Protein AF-A0A7X6UNL0-F1 (afdb_monomer)

Structure (mmCIF, N/CA/C/O backbone):
data_AF-A0A7X6UNL0-F1
#
_entry.id   AF-A0A7X6UNL0-F1
#
loop_
_atom_site.group_PDB
_atom_site.id
_atom_site.type_symbol
_atom_site.label_atom_id
_atom_site.label_alt_id
_atom_site.label_comp_id
_atom_site.label_asym_id
_atom_site.label_entity_id
_atom_site.label_seq_id
_atom_site.pdbx_PDB_ins_code
_atom_site.Cartn_x
_atom_site.Cartn_y
_atom_site.Cartn_z
_atom_site.occupancy
_atom_site.B_iso_or_equiv
_atom_site.auth_seq_id
_atom_site.auth_comp_id
_atom_site.auth_asym_id
_atom_site.auth_atom_id
_atom_site.pdbx_PDB_model_num
ATOM 1 N N . GLY A 1 1 ? 51.464 10.561 -81.037 1.00 76.94 1 GLY A N 1
ATOM 2 C CA . GLY A 1 1 ? 50.094 10.011 -81.157 1.00 76.94 1 GLY A CA 1
ATOM 3 C C . GLY A 1 1 ? 49.083 11.043 -80.691 1.00 76.94 1 GLY A C 1
ATOM 4 O O . GLY A 1 1 ? 49.499 12.036 -80.117 1.00 76.94 1 GLY A O 1
ATOM 5 N N . GLN A 1 2 ? 47.793 10.832 -80.940 1.00 86.88 2 GLN A N 1
ATOM 6 C CA . GLN A 1 2 ? 46.691 11.684 -80.475 1.00 86.88 2 GLN A CA 1
ATOM 7 C C . GLN A 1 2 ? 45.602 10.826 -79.825 1.00 86.88 2 GLN A C 1
ATOM 9 O O . GLN A 1 2 ? 45.317 9.723 -80.305 1.00 86.88 2 GLN A O 1
ATOM 14 N N . TRP A 1 3 ? 44.999 11.323 -78.745 1.00 89.19 3 TRP A N 1
ATOM 15 C CA . TRP A 1 3 ? 43.864 10.664 -78.100 1.00 89.19 3 TRP A CA 1
ATOM 16 C C . TRP A 1 3 ? 42.689 10.517 -79.071 1.00 89.19 3 TRP A C 1
ATOM 18 O O . TRP A 1 3 ? 42.466 11.364 -79.935 1.00 89.19 3 TRP A O 1
ATOM 28 N N . ASN A 1 4 ? 41.945 9.424 -78.937 1.00 87.56 4 ASN A N 1
ATOM 29 C CA . ASN A 1 4 ? 40.800 9.095 -79.773 1.00 87.56 4 ASN A CA 1
ATOM 30 C C . ASN A 1 4 ? 39.580 8.828 -78.878 1.00 87.56 4 ASN A C 1
ATOM 32 O O . ASN A 1 4 ? 39.329 7.686 -78.502 1.00 87.56 4 ASN A O 1
ATOM 36 N N . GLY A 1 5 ? 38.855 9.893 -78.520 1.00 88.56 5 GLY A N 1
ATOM 37 C CA . GLY A 1 5 ? 37.669 9.843 -77.652 1.00 88.56 5 GLY A CA 1
ATOM 38 C C . GLY A 1 5 ? 37.961 10.060 -76.163 1.00 88.56 5 GLY A C 1
ATOM 39 O O . GLY A 1 5 ? 39.043 10.530 -75.797 1.00 88.56 5 GLY A O 1
ATOM 40 N N . ASN A 1 6 ? 36.981 9.741 -75.316 1.00 93.94 6 ASN A N 1
ATOM 41 C CA . ASN A 1 6 ? 37.046 9.838 -73.852 1.00 93.94 6 ASN A CA 1
ATOM 42 C C . ASN A 1 6 ? 37.701 8.591 -73.230 1.00 93.94 6 ASN A C 1
ATOM 44 O O . ASN A 1 6 ? 37.880 7.572 -73.902 1.00 93.94 6 ASN A O 1
ATOM 48 N N . ALA A 1 7 ? 38.069 8.671 -71.953 1.00 93.12 7 ALA A N 1
ATOM 49 C CA . ALA A 1 7 ? 38.521 7.542 -71.148 1.00 93.12 7 ALA A CA 1
ATOM 50 C C . ALA A 1 7 ? 37.326 6.912 -70.402 1.00 93.12 7 ALA A C 1
ATOM 52 O O . ALA A 1 7 ? 36.880 7.485 -69.408 1.00 93.12 7 ALA A O 1
ATOM 53 N N . PRO A 1 8 ? 36.775 5.772 -70.857 1.00 94.38 8 PRO A N 1
ATOM 54 C CA . PRO A 1 8 ? 35.818 4.999 -70.073 1.00 94.38 8 PRO A CA 1
ATOM 55 C C . PRO A 1 8 ? 36.486 4.272 -68.897 1.00 94.38 8 PRO A C 1
ATOM 57 O O . PRO A 1 8 ? 37.633 3.827 -69.015 1.00 94.38 8 PRO A O 1
ATOM 60 N N . GLY A 1 9 ? 35.753 4.101 -67.798 1.00 94.19 9 GLY A N 1
ATOM 61 C CA . GLY A 1 9 ? 36.189 3.343 -66.622 1.00 94.19 9 GLY A CA 1
ATOM 62 C C . GLY A 1 9 ? 35.250 3.498 -65.426 1.00 94.19 9 GLY A C 1
ATOM 63 O O . GLY A 1 9 ? 34.177 4.093 -65.543 1.00 94.19 9 GLY A O 1
ATOM 64 N N . SER A 1 10 ? 35.659 2.995 -64.267 1.00 95.06 10 SER A N 1
ATOM 65 C CA . SER A 1 10 ? 34.947 3.186 -62.999 1.00 95.06 10 SER A CA 1
ATOM 66 C C . SER A 1 10 ? 35.908 3.104 -61.817 1.00 95.06 10 SER A C 1
ATOM 68 O O . SER A 1 10 ? 36.965 2.479 -61.909 1.00 95.06 10 SER A O 1
ATOM 70 N N . LEU A 1 11 ? 35.522 3.746 -60.716 1.00 96.00 11 LEU A N 1
ATOM 71 C CA . LEU A 1 11 ? 36.045 3.465 -59.385 1.00 96.00 11 LEU A CA 1
ATOM 72 C C . LEU A 1 11 ? 34.996 2.611 -58.671 1.00 96.00 11 LEU A C 1
ATOM 74 O O . LEU A 1 11 ? 33.845 3.027 -58.552 1.00 96.00 11 LEU A O 1
ATOM 78 N N . ASN A 1 12 ? 35.367 1.424 -58.223 1.00 95.75 12 ASN A N 1
ATOM 79 C CA . ASN A 1 12 ? 34.508 0.534 -57.457 1.00 95.75 12 ASN A CA 1
ATOM 80 C C . ASN A 1 12 ? 34.766 0.755 -55.968 1.00 95.75 12 ASN A C 1
ATOM 82 O O . ASN A 1 12 ? 35.900 0.982 -55.554 1.00 95.75 12 ASN A O 1
ATOM 86 N N . VAL A 1 13 ? 33.707 0.692 -55.166 1.00 96.75 13 VAL A N 1
ATOM 87 C CA . VAL A 1 13 ? 33.781 0.797 -53.708 1.00 96.75 13 VAL A CA 1
ATOM 88 C C . VAL A 1 13 ? 33.002 -0.377 -53.127 1.00 96.75 13 VAL A C 1
ATOM 90 O O . VAL A 1 13 ? 31.809 -0.518 -53.398 1.00 96.75 13 VAL A O 1
ATOM 93 N N . THR A 1 14 ? 33.675 -1.215 -52.344 1.00 96.75 14 THR A N 1
ATOM 94 C CA . THR A 1 14 ? 33.153 -2.501 -51.871 1.00 96.75 14 THR A CA 1
ATOM 95 C C . THR A 1 14 ? 33.062 -2.521 -50.350 1.00 96.75 14 THR A C 1
ATOM 97 O O . THR A 1 14 ? 33.999 -2.159 -49.637 1.00 96.75 14 THR A O 1
ATOM 100 N N . ASN A 1 15 ? 31.914 -2.963 -49.839 1.00 97.12 15 ASN A N 1
ATOM 101 C CA . ASN A 1 15 ? 31.690 -3.182 -48.416 1.00 97.12 15 ASN A CA 1
ATOM 102 C C . ASN A 1 15 ? 32.189 -4.573 -48.001 1.00 97.12 15 ASN A C 1
ATOM 104 O O . ASN A 1 15 ? 31.542 -5.574 -48.298 1.00 97.12 15 ASN A O 1
ATOM 108 N N . GLU A 1 16 ? 33.301 -4.636 -47.271 1.00 96.81 16 GLU A N 1
ATOM 109 C CA . GLU A 1 16 ? 33.861 -5.895 -46.753 1.00 96.81 16 GLU A CA 1
ATOM 110 C C . GLU A 1 16 ? 33.243 -6.308 -45.403 1.00 96.81 16 GLU A C 1
ATOM 112 O O . GLU A 1 16 ? 33.604 -7.342 -44.846 1.00 96.81 16 GLU A O 1
ATOM 117 N N . ALA A 1 17 ? 32.348 -5.492 -44.840 1.00 95.69 17 ALA A N 1
ATOM 118 C CA . ALA A 1 17 ? 31.727 -5.685 -43.530 1.00 95.69 17 ALA A CA 1
ATOM 119 C C . ALA A 1 17 ? 30.195 -5.593 -43.631 1.00 95.69 17 ALA A C 1
ATOM 121 O O . ALA A 1 17 ? 29.554 -4.764 -42.984 1.00 95.69 17 ALA A O 1
ATOM 122 N N . THR A 1 18 ? 29.595 -6.446 -44.463 1.00 95.12 18 THR A N 1
ATOM 123 C CA . THR A 1 18 ? 28.146 -6.460 -44.757 1.00 95.12 18 THR A CA 1
ATOM 124 C C . THR A 1 18 ? 27.254 -6.791 -43.557 1.00 95.12 18 THR A C 1
ATOM 126 O O . THR A 1 18 ? 26.050 -6.532 -43.586 1.00 95.12 18 THR A O 1
ATOM 129 N N . ASP A 1 19 ? 27.832 -7.342 -42.491 1.00 94.12 19 ASP A N 1
ATOM 130 C CA . ASP A 1 19 ? 27.179 -7.646 -41.216 1.00 94.12 19 ASP A CA 1
ATOM 131 C C . ASP A 1 19 ? 27.317 -6.517 -40.171 1.00 94.12 19 ASP A C 1
ATOM 133 O O . ASP A 1 19 ? 26.963 -6.708 -39.008 1.00 94.12 19 ASP A O 1
ATOM 137 N N . LEU A 1 20 ? 27.885 -5.373 -40.566 1.00 95.88 20 LEU A N 1
ATOM 138 C CA . LEU A 1 20 ? 28.061 -4.181 -39.734 1.00 95.88 20 LEU A CA 1
ATOM 139 C C . LEU A 1 20 ? 27.619 -2.916 -40.476 1.00 95.88 20 LEU A C 1
ATOM 141 O O . LEU A 1 20 ? 26.836 -2.138 -39.948 1.00 95.88 20 LEU A O 1
ATOM 145 N N . PHE A 1 21 ? 28.114 -2.703 -41.696 1.00 96.12 21 PHE A N 1
ATOM 146 C CA . PHE A 1 21 ? 27.700 -1.601 -42.561 1.00 96.12 21 PHE A CA 1
ATOM 147 C C . PHE A 1 21 ? 26.478 -2.036 -43.367 1.00 96.12 21 PHE A C 1
ATOM 149 O O . PHE A 1 21 ? 26.597 -2.587 -44.465 1.00 96.12 21 PHE A O 1
ATOM 156 N N . ARG A 1 22 ? 25.300 -1.837 -42.784 1.00 96.00 22 ARG A N 1
ATOM 157 C CA . ARG A 1 22 ? 24.004 -2.186 -43.374 1.00 96.00 22 ARG A CA 1
ATOM 158 C C . ARG A 1 22 ? 23.536 -1.074 -44.301 1.00 96.00 22 ARG A C 1
ATOM 160 O O . ARG A 1 22 ? 24.060 0.032 -44.242 1.00 96.00 22 ARG A O 1
ATOM 167 N N . GLU A 1 23 ? 22.584 -1.379 -45.184 1.00 95.31 23 GLU A N 1
ATOM 168 C CA . GLU A 1 23 ? 22.015 -0.398 -46.132 1.00 95.31 23 GLU A CA 1
ATOM 169 C C . GLU A 1 23 ? 23.098 0.408 -46.882 1.00 95.31 23 GLU A C 1
ATOM 171 O O . GLU A 1 23 ? 22.989 1.612 -47.109 1.00 95.31 23 GLU A O 1
ATOM 176 N N . PHE A 1 24 ? 24.191 -0.277 -47.227 1.00 95.88 24 PHE A N 1
ATOM 177 C CA . PHE A 1 24 ? 25.389 0.341 -47.775 1.00 95.88 24 PHE A CA 1
ATOM 178 C C . PHE A 1 24 ? 25.114 0.953 -49.149 1.00 95.88 24 PHE A C 1
ATOM 180 O O . PHE A 1 24 ? 24.673 0.260 -50.070 1.00 95.88 24 PHE A O 1
ATOM 187 N N . SER A 1 25 ? 25.430 2.234 -49.309 1.00 95.88 25 SER A N 1
ATOM 188 C CA . SER A 1 25 ? 25.295 2.946 -50.577 1.00 95.88 25 SER A CA 1
ATOM 189 C C . SER A 1 25 ? 26.472 3.880 -50.831 1.00 95.88 25 SER A C 1
ATOM 191 O O . SER A 1 25 ? 27.120 4.373 -49.906 1.00 95.88 25 SER A O 1
ATOM 193 N N . VAL A 1 26 ? 26.756 4.101 -52.115 1.00 95.94 26 VAL A N 1
ATOM 194 C CA . VAL A 1 26 ? 27.867 4.935 -52.576 1.00 95.94 26 VAL A CA 1
ATOM 195 C C . VAL A 1 26 ? 27.309 6.034 -53.466 1.00 95.94 26 VAL A C 1
ATOM 197 O O . VAL A 1 26 ? 26.752 5.761 -54.530 1.00 95.94 26 VAL A O 1
ATOM 200 N N . THR A 1 27 ? 27.456 7.278 -53.030 1.00 94.56 27 THR A N 1
ATOM 201 C CA . THR A 1 27 ? 27.068 8.479 -53.771 1.00 94.56 27 THR A CA 1
ATOM 202 C C . THR A 1 27 ? 28.299 9.170 -54.349 1.00 94.56 27 THR A C 1
ATOM 204 O O . THR A 1 27 ? 29.438 8.820 -54.043 1.00 94.56 27 THR A O 1
ATOM 207 N N . ASN A 1 28 ? 28.078 10.126 -55.255 1.00 92.56 28 ASN A N 1
ATOM 208 C CA . ASN A 1 28 ? 29.143 10.906 -55.895 1.00 92.56 28 ASN A CA 1
ATOM 209 C C . ASN A 1 28 ? 30.218 10.065 -56.629 1.00 92.56 28 ASN A C 1
ATOM 211 O O . ASN A 1 28 ? 31.381 10.452 -56.737 1.00 92.56 28 ASN A O 1
ATOM 215 N N . ASN A 1 29 ? 29.821 8.902 -57.157 1.00 93.81 29 ASN A N 1
ATOM 216 C CA . ASN A 1 29 ? 30.715 7.981 -57.861 1.00 93.81 29 ASN A CA 1
ATOM 217 C C . ASN A 1 29 ? 30.177 7.557 -59.242 1.00 93.81 29 ASN A C 1
ATOM 219 O O . ASN A 1 29 ? 29.907 6.376 -59.474 1.00 93.81 29 ASN A O 1
ATOM 223 N N . PRO A 1 30 ? 29.947 8.505 -60.168 1.00 92.56 30 PRO A N 1
ATOM 224 C CA . PRO A 1 30 ? 29.452 8.167 -61.493 1.00 92.56 30 PRO A CA 1
ATOM 225 C C . PRO A 1 30 ? 30.519 7.417 -62.313 1.00 92.56 30 PRO A C 1
ATOM 227 O O . PRO A 1 30 ? 31.721 7.682 -62.151 1.00 92.56 30 PRO A O 1
ATOM 230 N N . PRO A 1 31 ? 30.100 6.556 -63.263 1.00 93.00 31 PRO A N 1
ATOM 231 C CA . PRO A 1 31 ? 31.005 5.969 -64.244 1.00 93.00 31 PRO A CA 1
ATOM 232 C C . PRO A 1 31 ? 31.866 7.034 -64.932 1.00 93.00 31 PRO A C 1
ATOM 234 O O . PRO A 1 31 ? 31.434 8.164 -65.181 1.00 93.00 31 PRO A O 1
ATOM 237 N N . VAL A 1 32 ? 33.106 6.683 -65.251 1.00 93.75 32 VAL A N 1
ATOM 238 C CA . VAL A 1 32 ? 34.031 7.581 -65.938 1.00 93.75 32 VAL A CA 1
ATOM 239 C C . VAL A 1 32 ? 33.773 7.515 -67.434 1.00 93.75 32 VAL A C 1
ATOM 241 O O . VAL A 1 32 ? 33.748 6.433 -68.015 1.00 93.75 32 VAL A O 1
ATOM 244 N N . ASN A 1 33 ? 33.607 8.678 -68.062 1.00 93.50 33 ASN A N 1
ATOM 245 C CA . ASN A 1 33 ? 33.582 8.819 -69.514 1.00 93.50 33 ASN A CA 1
ATOM 246 C C . ASN A 1 33 ? 33.976 10.248 -69.920 1.00 93.50 33 ASN A C 1
ATOM 248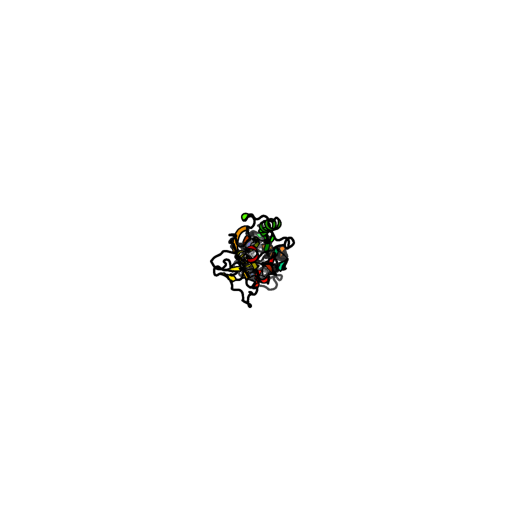 O O . ASN A 1 33 ? 33.168 11.000 -70.465 1.00 93.50 33 ASN A O 1
ATOM 252 N N . GLU A 1 34 ? 35.217 10.645 -69.645 1.00 91.50 34 GLU A N 1
ATOM 253 C CA . GLU A 1 34 ? 35.670 12.031 -69.818 1.00 91.50 34 GLU A CA 1
ATOM 254 C C . GLU A 1 34 ? 36.994 12.147 -70.589 1.00 91.50 34 GLU A C 1
ATOM 256 O O . GLU A 1 34 ? 37.764 11.194 -70.706 1.00 91.50 34 GLU A O 1
ATOM 261 N N . ALA A 1 35 ? 37.244 13.316 -71.185 1.00 89.81 35 ALA A N 1
ATOM 262 C CA . ALA A 1 35 ? 38.413 13.576 -72.031 1.00 89.81 35 ALA A CA 1
ATOM 263 C C . ALA A 1 35 ? 39.613 14.169 -71.269 1.00 89.81 35 ALA A C 1
ATOM 265 O O . ALA A 1 35 ? 40.627 14.493 -71.899 1.00 89.81 35 ALA A O 1
ATOM 266 N N . HIS A 1 36 ? 39.500 14.338 -69.950 1.00 86.56 36 HIS A N 1
ATOM 267 C CA . HIS A 1 36 ? 40.526 14.957 -69.117 1.00 86.56 36 HIS A CA 1
ATOM 268 C C . HIS A 1 36 ? 41.793 14.096 -69.033 1.00 86.56 36 HIS A C 1
ATOM 270 O O . HIS A 1 36 ? 41.770 12.879 -69.217 1.00 86.56 36 HIS A O 1
ATOM 276 N N . THR A 1 37 ? 42.927 14.751 -68.797 1.00 83.88 37 THR A N 1
ATOM 277 C CA . THR A 1 37 ? 44.227 14.100 -68.567 1.00 83.88 37 THR A CA 1
ATOM 278 C C . THR A 1 37 ? 44.421 13.675 -67.112 1.00 83.88 37 THR A C 1
ATOM 280 O O . THR A 1 37 ? 45.249 12.811 -66.846 1.00 83.88 37 THR A O 1
ATOM 283 N N . ARG A 1 38 ? 43.645 14.259 -66.191 1.00 88.88 38 ARG A N 1
ATOM 284 C CA . ARG A 1 38 ? 43.526 13.885 -64.780 1.00 88.88 38 ARG A CA 1
ATOM 285 C C . ARG A 1 38 ? 42.048 13.642 -64.488 1.00 88.88 38 ARG A C 1
ATOM 287 O O . ARG A 1 38 ? 41.233 14.504 -64.805 1.00 88.88 38 ARG A O 1
ATOM 294 N N . ILE A 1 39 ? 41.734 12.476 -63.937 1.00 90.44 39 ILE A N 1
ATOM 295 C CA . ILE A 1 39 ? 40.375 12.017 -63.634 1.00 90.44 39 ILE A CA 1
ATOM 296 C C . ILE A 1 39 ? 40.329 11.747 -62.136 1.00 90.44 39 ILE A C 1
ATOM 298 O O . ILE A 1 39 ? 41.138 10.970 -61.636 1.00 90.44 39 ILE A O 1
ATOM 302 N N . GLU A 1 40 ? 39.401 12.382 -61.427 1.00 91.19 40 GLU A N 1
ATOM 303 C CA . GLU A 1 40 ? 39.264 12.252 -59.973 1.00 91.19 40 GLU A CA 1
ATOM 304 C C . GLU A 1 40 ? 37.852 11.815 -59.603 1.00 91.19 40 GLU A C 1
ATOM 306 O O . GLU A 1 40 ? 36.876 12.193 -60.260 1.00 91.19 40 GLU A O 1
ATOM 311 N N . ARG A 1 41 ? 37.737 11.007 -58.549 1.00 90.88 41 ARG A N 1
ATOM 312 C CA . ARG A 1 41 ? 36.463 10.556 -57.986 1.00 90.88 41 ARG A CA 1
ATOM 313 C C . ARG A 1 41 ? 36.535 10.644 -56.466 1.00 90.88 41 ARG A C 1
ATOM 315 O O . ARG A 1 41 ? 37.530 10.239 -55.879 1.00 90.88 41 ARG A O 1
ATOM 322 N N . ASN A 1 42 ? 35.475 11.175 -55.860 1.00 91.50 42 ASN A N 1
ATOM 323 C CA . ASN A 1 42 ? 35.345 11.360 -54.415 1.00 91.50 42 ASN A CA 1
ATOM 324 C C . ASN A 1 42 ? 34.037 10.703 -53.949 1.00 91.50 42 ASN A C 1
ATOM 326 O O . ASN A 1 42 ? 33.067 11.413 -53.673 1.00 91.50 42 ASN A O 1
ATOM 330 N N . PRO A 1 43 ? 33.976 9.357 -53.949 1.00 93.75 43 PRO A N 1
ATOM 331 C CA . PRO A 1 43 ? 32.793 8.634 -53.512 1.00 93.75 43 PRO A CA 1
ATOM 332 C C . PRO A 1 43 ? 32.481 8.945 -52.045 1.00 93.75 43 PRO A C 1
ATOM 334 O O . PRO A 1 43 ? 33.372 8.963 -51.194 1.00 93.75 43 PRO A O 1
ATOM 337 N N . GLU A 1 44 ? 31.202 9.118 -51.746 1.00 93.56 44 GLU A N 1
ATOM 338 C CA . GLU A 1 44 ? 30.681 9.239 -50.388 1.00 93.56 44 GLU A CA 1
ATOM 339 C C . GLU A 1 44 ? 29.985 7.932 -50.017 1.00 93.56 44 GLU A C 1
ATOM 341 O O . GLU A 1 44 ? 29.171 7.411 -50.777 1.00 93.56 44 GLU A O 1
ATOM 346 N N . VAL A 1 45 ? 30.338 7.371 -48.863 1.00 93.31 45 VAL A N 1
ATOM 347 C CA . VAL A 1 45 ? 29.797 6.096 -48.389 1.00 93.31 45 VAL A CA 1
ATOM 348 C C . VAL A 1 45 ? 28.799 6.367 -47.278 1.00 93.31 45 VAL A C 1
ATOM 350 O O . VAL A 1 45 ? 29.165 6.950 -46.258 1.00 93.31 45 VAL A O 1
ATOM 353 N N . ASN A 1 46 ? 27.576 5.874 -47.453 1.00 94.38 46 ASN A N 1
ATOM 354 C CA . ASN A 1 46 ? 26.538 5.882 -46.430 1.00 94.38 46 ASN A CA 1
ATOM 355 C C . ASN A 1 46 ? 26.250 4.443 -45.997 1.00 94.38 46 ASN A C 1
ATOM 357 O O . ASN A 1 46 ? 26.170 3.541 -46.833 1.00 94.38 46 ASN A O 1
ATOM 361 N N . ALA A 1 47 ? 26.101 4.229 -44.694 1.00 95.00 47 ALA A N 1
ATOM 362 C CA . ALA A 1 47 ? 25.725 2.943 -44.126 1.00 95.00 47 ALA A CA 1
ATOM 363 C C . ALA A 1 47 ? 24.969 3.143 -42.810 1.00 95.00 47 ALA A C 1
ATOM 365 O O . ALA A 1 47 ? 25.262 4.068 -42.050 1.00 95.00 47 ALA A O 1
ATOM 366 N N . THR A 1 48 ? 24.052 2.229 -42.528 1.00 95.69 48 THR A N 1
ATOM 367 C CA . THR A 1 48 ? 23.301 2.133 -41.277 1.00 95.69 48 THR A CA 1
ATOM 368 C C . THR A 1 48 ? 23.989 1.137 -40.344 1.00 95.69 48 THR A C 1
ATOM 370 O O . THR A 1 48 ? 24.506 0.106 -40.775 1.00 95.69 48 THR A O 1
ATOM 373 N N . LEU A 1 49 ? 24.006 1.445 -39.048 1.00 95.38 49 LEU A N 1
ATOM 374 C CA . LEU A 1 49 ? 24.507 0.562 -37.996 1.00 95.38 49 LEU A CA 1
ATOM 375 C C . LEU A 1 49 ? 23.318 0.101 -37.155 1.00 95.38 49 LEU A C 1
ATOM 377 O O . LEU A 1 49 ? 22.620 0.942 -36.587 1.00 95.38 49 LEU A O 1
ATOM 381 N N . TYR A 1 50 ? 23.099 -1.209 -37.027 1.00 94.62 50 TYR A N 1
ATOM 382 C CA . TYR A 1 50 ? 22.059 -1.722 -36.134 1.00 94.62 50 TYR A CA 1
ATOM 383 C C . TYR A 1 50 ? 22.626 -2.154 -34.789 1.00 94.62 50 TYR A C 1
ATOM 385 O O . TYR A 1 50 ? 23.680 -2.777 -34.692 1.00 94.62 50 TYR A O 1
ATOM 393 N N . ARG A 1 51 ? 21.862 -1.876 -33.732 1.00 93.00 51 ARG A N 1
ATOM 394 C CA . ARG A 1 51 ? 22.141 -2.323 -32.361 1.00 93.00 51 ARG A CA 1
ATOM 395 C C . ARG A 1 51 ? 22.262 -3.853 -32.262 1.00 93.00 51 ARG A C 1
ATOM 397 O O . ARG A 1 51 ? 23.145 -4.356 -31.568 1.00 93.00 51 ARG A O 1
ATOM 404 N N . THR A 1 52 ? 21.476 -4.576 -33.061 1.00 94.88 52 THR A N 1
ATOM 405 C CA . THR A 1 52 ? 21.494 -6.042 -33.176 1.00 94.88 52 THR A CA 1
ATOM 406 C C . THR A 1 52 ? 22.831 -6.588 -33.675 1.00 94.88 52 THR A C 1
ATOM 408 O O . THR A 1 52 ? 23.260 -7.654 -33.235 1.00 94.88 52 THR A O 1
ATOM 411 N N . ASP A 1 53 ? 23.555 -5.836 -34.510 1.00 94.94 53 ASP A N 1
ATOM 412 C CA . ASP A 1 53 ? 24.878 -6.225 -35.018 1.00 94.94 53 ASP A CA 1
ATOM 413 C C . ASP A 1 53 ? 25.959 -6.205 -33.916 1.00 94.94 53 ASP A C 1
ATOM 415 O O . ASP A 1 53 ? 27.078 -6.685 -34.126 1.00 94.94 53 ASP A O 1
ATOM 419 N N . PHE A 1 54 ? 25.630 -5.686 -32.727 1.00 93.94 54 PHE A N 1
ATOM 420 C CA . PHE A 1 54 ? 26.453 -5.725 -31.514 1.00 93.94 54 PHE A CA 1
ATOM 421 C C . PHE A 1 54 ? 25.974 -6.772 -30.492 1.00 93.94 54 PHE A C 1
ATOM 423 O O . PHE A 1 54 ? 26.580 -6.893 -29.422 1.00 93.94 54 PHE A O 1
ATOM 430 N N . GLY A 1 55 ? 24.949 -7.562 -30.836 1.00 92.44 55 GLY A N 1
ATOM 431 C CA . GLY A 1 55 ? 24.404 -8.644 -30.013 1.00 92.44 55 GLY A CA 1
ATOM 432 C C . GLY A 1 55 ? 23.313 -8.219 -29.029 1.00 92.44 55 GLY A C 1
ATOM 433 O O . GLY A 1 55 ? 23.050 -8.964 -28.092 1.00 92.44 55 GLY A O 1
ATOM 434 N N . ASP A 1 56 ? 22.709 -7.043 -29.218 1.00 94.69 56 ASP A N 1
ATOM 435 C CA . ASP A 1 56 ? 21.621 -6.534 -28.381 1.00 94.69 56 ASP A CA 1
ATOM 436 C C . ASP A 1 56 ? 20.368 -6.253 -29.221 1.00 94.69 56 ASP A C 1
ATOM 438 O O . ASP A 1 56 ? 20.406 -5.445 -30.149 1.00 94.69 56 ASP A O 1
ATOM 442 N N . ASP A 1 57 ? 19.265 -6.919 -28.893 1.00 95.75 57 ASP A N 1
ATOM 443 C CA . ASP A 1 57 ?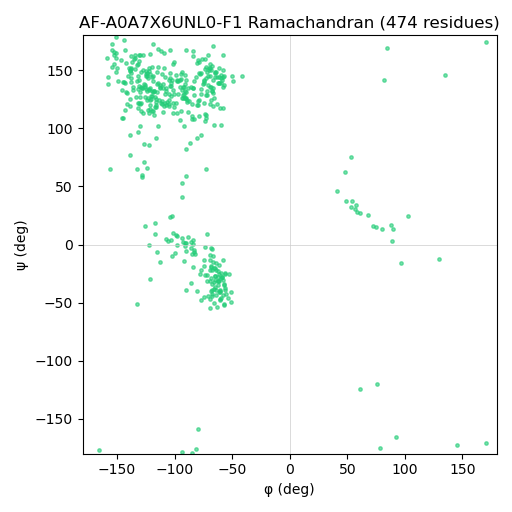 17.972 -6.808 -29.569 1.00 95.75 57 ASP A CA 1
ATOM 444 C C . ASP A 1 57 ? 16.802 -6.778 -28.562 1.00 95.75 57 ASP A C 1
ATOM 446 O O . ASP A 1 57 ? 16.103 -7.777 -28.356 1.00 95.75 57 ASP A O 1
ATOM 450 N N . PRO A 1 58 ? 16.575 -5.629 -27.903 1.00 94.94 58 PRO A N 1
ATOM 451 C CA . PRO A 1 58 ? 15.535 -5.501 -26.890 1.00 94.94 58 PRO A CA 1
ATOM 452 C C . PRO A 1 58 ? 14.113 -5.661 -27.432 1.00 94.94 58 PRO A C 1
ATOM 454 O O . PRO A 1 58 ? 13.236 -6.091 -26.691 1.00 94.94 58 PRO A O 1
ATOM 457 N N . VAL A 1 59 ? 13.890 -5.343 -28.714 1.00 94.25 59 VAL A N 1
ATOM 458 C CA . VAL A 1 59 ? 12.577 -5.468 -29.372 1.00 94.25 59 VAL A CA 1
ATOM 459 C C . VAL A 1 59 ? 12.121 -6.927 -29.392 1.00 94.25 59 VAL A C 1
ATOM 461 O O . VAL A 1 59 ? 10.940 -7.205 -29.219 1.00 94.25 59 VAL A O 1
ATOM 464 N N . ASN A 1 60 ? 13.065 -7.862 -29.532 1.00 95.56 60 ASN A N 1
ATOM 465 C CA . ASN A 1 60 ? 12.813 -9.302 -29.495 1.00 95.56 60 ASN A CA 1
ATOM 466 C C . ASN A 1 60 ? 13.212 -9.945 -28.155 1.00 95.56 60 ASN A C 1
ATOM 468 O O . ASN A 1 60 ? 13.499 -11.142 -28.106 1.00 95.56 60 ASN A O 1
ATOM 472 N N . HIS A 1 61 ? 13.244 -9.165 -27.067 1.00 94.31 61 HIS A N 1
ATOM 473 C CA . HIS A 1 61 ? 13.569 -9.632 -25.713 1.00 94.31 61 HIS A CA 1
ATOM 474 C C . HIS A 1 61 ? 14.942 -10.316 -25.580 1.00 94.31 61 HIS A C 1
ATOM 476 O O . HIS A 1 61 ? 15.124 -11.241 -24.784 1.00 94.31 61 HIS A O 1
ATOM 482 N N . ASN A 1 62 ? 15.931 -9.866 -26.352 1.00 95.25 62 ASN A N 1
ATOM 483 C CA . ASN A 1 62 ? 17.307 -10.336 -26.259 1.00 95.25 62 ASN A CA 1
ATOM 484 C C . ASN A 1 62 ? 18.232 -9.192 -25.823 1.00 95.25 62 ASN A C 1
ATOM 486 O O . ASN A 1 62 ? 18.754 -8.441 -26.643 1.00 95.25 62 ASN A O 1
ATOM 490 N N . TRP A 1 63 ? 18.443 -9.061 -24.516 1.00 93.69 63 TRP A N 1
ATOM 491 C CA . TRP A 1 63 ? 19.309 -8.034 -23.940 1.00 93.69 63 TRP A CA 1
ATOM 492 C C . TRP A 1 63 ? 20.743 -8.545 -23.770 1.00 93.69 63 TRP A C 1
ATOM 494 O O . TRP A 1 63 ? 21.002 -9.576 -23.144 1.00 93.69 63 TRP A O 1
ATOM 504 N N . LEU A 1 64 ? 21.700 -7.773 -24.269 1.00 91.25 64 LEU A N 1
ATOM 505 C CA . LEU A 1 64 ? 23.115 -7.922 -23.991 1.00 91.25 64 LEU A CA 1
ATOM 506 C C . LEU A 1 64 ? 23.366 -7.618 -22.511 1.00 91.25 64 LEU A C 1
ATOM 508 O O . LEU A 1 64 ? 23.431 -6.464 -22.083 1.00 91.25 64 LEU A O 1
ATOM 512 N N . ASN A 1 65 ? 23.549 -8.684 -21.739 1.00 78.56 65 ASN A N 1
ATOM 513 C CA . ASN A 1 65 ? 23.876 -8.631 -20.319 1.00 78.56 65 ASN A CA 1
ATOM 514 C C . ASN A 1 65 ? 25.387 -8.617 -20.122 1.00 78.56 65 ASN A C 1
ATOM 516 O O . ASN A 1 65 ? 26.036 -9.639 -19.902 1.00 78.56 65 ASN A O 1
ATOM 520 N N . TRP A 1 66 ? 25.954 -7.427 -20.252 1.00 76.75 66 TRP A N 1
ATOM 521 C CA . TRP A 1 66 ? 27.377 -7.178 -20.091 1.00 76.75 66 TRP A CA 1
ATOM 522 C C . TRP A 1 66 ? 27.628 -6.507 -18.720 1.00 76.75 66 TRP A C 1
ATOM 524 O O . TRP A 1 66 ? 26.935 -5.566 -18.348 1.00 76.75 66 TRP A O 1
ATOM 534 N N . LEU A 1 67 ? 28.659 -6.940 -17.978 1.00 72.50 67 LEU A N 1
ATOM 535 C CA . LEU A 1 67 ? 28.939 -6.511 -16.587 1.00 72.50 67 LEU A CA 1
ATOM 536 C C . LEU A 1 67 ? 29.378 -5.042 -16.401 1.00 72.50 67 LEU A C 1
ATOM 538 O O . LEU A 1 67 ? 29.376 -4.531 -15.285 1.00 72.50 67 LEU A O 1
ATOM 542 N N . ARG A 1 68 ? 29.828 -4.374 -17.463 1.00 78.88 68 ARG A N 1
ATOM 543 C CA . ARG A 1 68 ? 30.398 -3.013 -17.458 1.00 78.88 68 ARG A CA 1
ATOM 544 C C . ARG A 1 68 ? 29.812 -2.104 -18.553 1.00 78.88 68 ARG A C 1
ATOM 546 O O . ARG A 1 68 ? 30.548 -1.765 -19.473 1.00 78.88 68 ARG A O 1
ATOM 553 N N . PRO A 1 69 ? 28.522 -1.744 -18.549 1.00 77.50 69 PRO A N 1
ATOM 554 C CA . PRO A 1 69 ? 27.877 -1.044 -19.675 1.00 77.50 69 PRO A CA 1
ATOM 555 C C . PRO A 1 69 ? 28.520 0.304 -20.080 1.00 77.50 69 PRO A C 1
ATOM 557 O O . PRO A 1 69 ? 28.247 0.825 -21.158 1.00 77.50 69 PRO A O 1
ATOM 560 N N . TRP A 1 70 ? 29.406 0.858 -19.245 1.00 80.31 70 TRP A N 1
ATOM 561 C CA . TRP A 1 70 ? 30.255 2.016 -19.556 1.00 80.31 70 TRP A CA 1
ATOM 562 C C . TRP A 1 70 ? 31.428 1.709 -20.508 1.00 80.31 70 TRP A C 1
ATOM 564 O O . TRP A 1 70 ? 32.068 2.626 -21.020 1.00 80.31 70 TRP A O 1
ATOM 574 N N . GLU A 1 71 ? 31.745 0.438 -20.743 1.00 88.25 71 GLU A N 1
ATOM 575 C CA . GLU A 1 71 ? 32.744 -0.000 -21.713 1.00 88.25 71 GLU A CA 1
ATOM 576 C C . GLU A 1 71 ? 32.060 -0.310 -23.060 1.00 88.25 71 GLU A C 1
ATOM 578 O O . GLU A 1 71 ? 31.117 -1.101 -23.108 1.00 88.25 71 GLU A O 1
ATOM 583 N N . PRO A 1 72 ? 32.510 0.290 -24.179 1.00 89.56 72 PRO A N 1
ATOM 584 C CA . PRO A 1 72 ? 31.829 0.129 -25.455 1.00 89.56 72 PRO A CA 1
ATOM 585 C C . PRO A 1 72 ? 32.094 -1.237 -26.093 1.00 89.56 72 PRO A C 1
ATOM 587 O O . PRO A 1 72 ? 33.242 -1.684 -26.212 1.00 89.56 72 PRO A O 1
ATOM 590 N N . LYS A 1 73 ? 31.046 -1.840 -26.658 1.00 90.94 73 LYS A N 1
ATOM 591 C CA . LYS A 1 73 ? 31.191 -2.952 -27.596 1.00 90.94 73 LYS A CA 1
ATOM 592 C C . LYS A 1 73 ? 31.803 -2.413 -28.885 1.00 90.94 73 LYS A C 1
ATOM 594 O O . LYS A 1 73 ? 31.254 -1.512 -29.515 1.00 90.94 73 LYS A O 1
ATOM 599 N N . THR A 1 74 ? 32.961 -2.946 -29.262 1.00 92.69 74 THR A N 1
ATOM 600 C CA . THR A 1 74 ? 33.696 -2.481 -30.443 1.00 92.69 74 THR A CA 1
ATOM 601 C C . THR A 1 74 ? 33.600 -3.506 -31.565 1.00 92.69 74 THR A C 1
ATOM 603 O O . THR A 1 74 ? 33.849 -4.691 -31.340 1.00 92.69 74 THR A O 1
ATOM 606 N N . ARG A 1 75 ? 33.275 -3.047 -32.775 1.00 95.19 75 ARG A N 1
ATOM 607 C CA . ARG A 1 75 ? 33.400 -3.816 -34.020 1.00 95.19 75 ARG A CA 1
ATOM 608 C C . ARG A 1 75 ? 34.149 -2.987 -35.056 1.00 95.19 75 ARG A C 1
ATOM 610 O O . ARG A 1 75 ? 34.044 -1.764 -35.068 1.00 95.19 75 ARG A O 1
ATOM 617 N N . SER A 1 76 ? 34.896 -3.652 -35.924 1.00 96.00 76 SER A N 1
ATOM 618 C CA . SER A 1 76 ? 35.662 -3.004 -36.986 1.00 96.00 76 SER A CA 1
ATOM 619 C C . SER A 1 76 ? 35.108 -3.425 -38.334 1.00 96.00 76 SER A C 1
ATOM 621 O O . SER A 1 76 ? 34.922 -4.615 -38.574 1.00 96.00 76 SER A O 1
ATOM 623 N N . GLY A 1 77 ? 34.864 -2.457 -39.209 1.00 95.44 77 GLY A N 1
ATOM 624 C CA . GLY A 1 77 ? 34.455 -2.702 -40.586 1.00 95.44 77 GLY A CA 1
ATOM 625 C C . GLY A 1 77 ? 35.458 -2.119 -41.568 1.00 95.44 77 GLY A C 1
ATOM 626 O O . GLY A 1 77 ? 36.168 -1.158 -41.255 1.00 95.44 77 GLY A O 1
ATOM 627 N N . ARG A 1 78 ? 35.525 -2.711 -42.761 1.00 96.25 78 ARG A N 1
ATOM 628 C CA . ARG A 1 78 ? 36.432 -2.295 -43.831 1.00 96.25 78 ARG A CA 1
ATOM 629 C C . ARG A 1 78 ? 35.644 -2.018 -45.107 1.00 96.25 78 ARG A C 1
ATOM 631 O O . ARG A 1 78 ? 34.751 -2.776 -45.466 1.00 96.25 78 ARG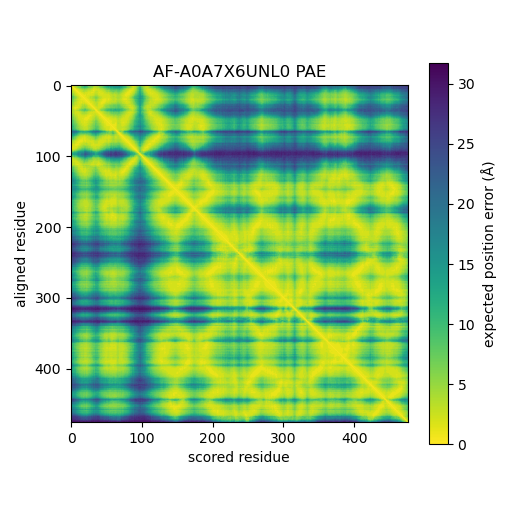 A O 1
ATOM 638 N N . VAL A 1 79 ? 36.004 -0.936 -45.782 1.00 96.56 79 VAL A N 1
ATOM 639 C CA . VAL A 1 79 ? 35.561 -0.610 -47.141 1.00 96.56 79 VAL A CA 1
ATOM 640 C C . VAL A 1 79 ? 36.798 -0.565 -48.021 1.00 96.56 79 VAL A C 1
ATOM 642 O O . VAL A 1 79 ? 37.798 0.037 -47.632 1.00 96.56 79 VAL A O 1
ATOM 645 N N . THR A 1 80 ? 36.764 -1.217 -49.172 1.00 96.81 80 THR A N 1
ATOM 646 C CA . THR A 1 80 ? 37.854 -1.226 -50.157 1.00 96.81 80 THR A CA 1
ATOM 647 C C . THR A 1 80 ? 37.442 -0.415 -51.377 1.00 96.81 80 THR A C 1
ATOM 649 O O . THR A 1 80 ? 36.252 -0.258 -51.654 1.00 96.81 80 THR A O 1
ATOM 652 N N . TYR A 1 81 ? 38.414 0.159 -52.077 1.00 96.00 81 TYR A N 1
ATOM 653 C CA . TYR A 1 81 ? 38.170 0.839 -53.341 1.00 96.00 81 TYR A CA 1
ATOM 654 C C . TYR A 1 81 ? 39.320 0.602 -54.311 1.00 96.00 81 TYR A C 1
ATOM 656 O O . TYR A 1 81 ? 40.490 0.621 -53.925 1.00 96.00 81 TYR A O 1
ATOM 664 N N . ASP A 1 82 ? 38.968 0.376 -55.568 1.00 96.56 82 ASP A N 1
ATOM 665 C CA . ASP A 1 82 ? 39.887 0.135 -56.675 1.00 96.56 82 ASP A CA 1
ATOM 666 C C . ASP A 1 82 ? 39.184 0.440 -57.998 1.00 96.56 82 ASP A C 1
ATOM 668 O O . ASP A 1 82 ? 37.957 0.515 -58.076 1.00 96.56 82 ASP A O 1
ATOM 672 N N . GLY A 1 83 ? 39.950 0.658 -59.058 1.00 95.62 83 GLY A N 1
ATOM 673 C CA . GLY A 1 83 ? 39.364 0.883 -60.365 1.00 95.62 83 GLY A CA 1
ATOM 674 C C . GLY A 1 83 ? 40.381 1.334 -61.389 1.00 95.62 83 GLY A C 1
ATOM 675 O O . GLY A 1 83 ? 41.541 1.604 -61.083 1.00 95.62 83 GLY A O 1
ATOM 676 N N . SER A 1 84 ? 39.938 1.444 -62.633 1.00 95.25 84 SER A N 1
ATOM 677 C CA . SER A 1 84 ? 40.800 1.904 -63.715 1.00 95.25 84 SER A CA 1
ATOM 678 C C . SER A 1 84 ? 40.012 2.600 -64.810 1.00 95.25 84 SER A C 1
ATOM 680 O O . SER A 1 84 ? 38.795 2.446 -64.954 1.00 95.25 84 SER A O 1
ATOM 682 N N . VAL A 1 85 ? 40.740 3.378 -65.601 1.00 94.69 85 VAL A N 1
ATOM 683 C CA . VAL A 1 85 ? 40.260 4.044 -66.808 1.00 94.69 85 VAL A CA 1
ATOM 684 C C . VAL A 1 85 ? 41.135 3.637 -67.982 1.00 94.69 85 VAL A C 1
ATOM 686 O O . VAL A 1 85 ? 42.339 3.410 -67.841 1.00 94.69 85 VAL A O 1
ATOM 689 N N . SER A 1 86 ? 40.553 3.553 -69.176 1.00 93.25 86 SER A N 1
ATOM 690 C CA . SER A 1 86 ? 41.307 3.192 -70.376 1.00 93.25 86 SER A CA 1
ATOM 691 C C . SER A 1 86 ? 40.901 4.033 -71.574 1.00 93.25 86 SER A C 1
ATOM 693 O O . SER A 1 86 ? 39.767 3.939 -72.038 1.00 93.25 86 SER A O 1
ATOM 695 N N . ARG A 1 87 ? 41.843 4.794 -72.139 1.00 93.69 87 ARG A N 1
ATOM 696 C CA . ARG A 1 87 ? 41.606 5.718 -73.252 1.00 93.69 87 ARG A CA 1
ATOM 697 C C . ARG A 1 87 ? 42.219 5.220 -74.565 1.00 93.69 87 ARG A C 1
ATOM 699 O O . ARG A 1 87 ? 43.415 4.911 -74.596 1.00 93.69 87 ARG A O 1
ATOM 706 N N . PRO A 1 88 ? 41.462 5.187 -75.676 1.00 92.44 88 PRO A N 1
ATOM 707 C CA . PRO A 1 88 ? 42.033 4.886 -76.982 1.00 92.44 88 PRO A CA 1
ATOM 708 C C . PRO A 1 88 ? 42.904 6.045 -77.484 1.00 92.44 88 PRO A C 1
ATOM 710 O O . PRO A 1 88 ? 42.572 7.217 -77.303 1.00 92.44 88 PRO A O 1
ATOM 713 N N . TYR A 1 89 ? 43.988 5.737 -78.191 1.00 91.50 89 TYR A N 1
ATOM 714 C CA . TYR A 1 89 ? 44.767 6.709 -78.957 1.00 91.50 89 TYR A CA 1
ATOM 715 C C . TYR A 1 89 ? 45.157 6.140 -80.318 1.00 91.50 89 TYR A C 1
ATOM 717 O O . TYR A 1 89 ? 45.207 4.926 -80.524 1.00 91.50 89 TYR A O 1
ATOM 725 N N . LYS A 1 90 ? 45.429 7.035 -81.265 1.00 91.25 90 LYS A N 1
ATOM 726 C CA . LYS A 1 90 ? 45.960 6.691 -82.584 1.00 91.25 90 LYS A CA 1
ATOM 727 C C . LYS A 1 90 ? 47.316 7.344 -82.796 1.00 91.25 90 LYS A C 1
ATOM 729 O O . LYS A 1 90 ? 47.530 8.494 -82.409 1.00 91.25 90 LYS A O 1
ATOM 734 N N . TYR A 1 91 ? 48.250 6.640 -83.412 1.00 88.31 91 TYR A N 1
ATOM 735 C CA . TYR A 1 91 ? 49.557 7.194 -83.753 1.00 88.31 91 TYR A CA 1
ATOM 736 C C . TYR A 1 91 ? 49.977 6.746 -85.147 1.00 88.31 91 TYR A C 1
ATOM 738 O O . TYR A 1 91 ? 49.573 5.680 -85.611 1.00 88.31 91 TYR A O 1
ATOM 746 N N . LYS A 1 92 ? 50.744 7.600 -85.825 1.00 85.81 92 LYS A N 1
ATOM 747 C CA . LYS A 1 92 ? 51.376 7.262 -87.096 1.00 85.81 92 LYS A CA 1
ATOM 748 C C . LYS A 1 92 ? 52.774 6.729 -86.816 1.00 85.81 92 LYS A C 1
ATOM 750 O O . LYS A 1 92 ? 53.477 7.311 -85.992 1.00 85.81 92 LYS A O 1
ATOM 755 N N . TYR A 1 93 ? 53.146 5.643 -87.477 1.00 82.38 93 TYR A N 1
ATOM 756 C CA . TYR A 1 93 ? 54.520 5.149 -87.521 1.00 82.38 93 TYR A CA 1
ATOM 757 C C . TYR A 1 93 ? 54.971 5.062 -88.979 1.00 82.38 93 TYR A C 1
ATOM 759 O O . TYR A 1 93 ? 54.141 4.862 -89.869 1.00 82.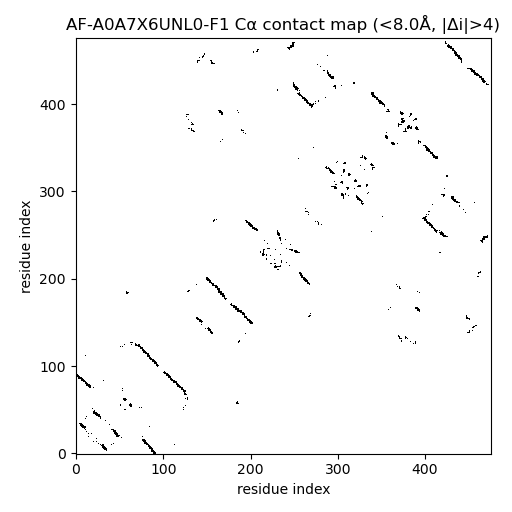38 93 TYR A O 1
ATOM 767 N N . HIS A 1 94 ? 56.265 5.249 -89.210 1.00 78.88 94 HIS A N 1
ATOM 768 C CA . HIS A 1 94 ? 56.881 5.167 -90.531 1.00 78.88 94 HIS A CA 1
ATOM 769 C C . HIS A 1 94 ? 57.643 3.845 -90.655 1.00 78.88 94 HIS A C 1
ATOM 771 O O . HIS A 1 94 ? 58.112 3.315 -89.649 1.00 78.88 94 HIS A O 1
ATOM 777 N N . CYS A 1 95 ? 57.685 3.296 -91.866 1.00 75.81 95 CYS A N 1
ATOM 778 C CA . CYS A 1 95 ? 58.412 2.080 -92.208 1.00 75.81 95 CYS A CA 1
ATOM 779 C C . CYS A 1 95 ? 59.727 2.428 -92.918 1.00 75.81 95 CYS A C 1
ATOM 781 O O . CYS A 1 95 ? 59.822 3.503 -93.508 1.00 75.81 95 CYS A O 1
ATOM 783 N N . ASP A 1 96 ? 60.719 1.535 -92.848 1.00 69.19 96 ASP A N 1
ATOM 784 C CA . ASP A 1 96 ? 62.100 1.771 -93.316 1.00 69.19 96 ASP A CA 1
ATOM 785 C C . ASP A 1 96 ? 62.254 1.806 -94.856 1.00 69.19 96 ASP A C 1
ATOM 787 O O . ASP A 1 96 ? 63.365 1.829 -95.378 1.00 69.19 96 ASP A O 1
ATOM 791 N N . GLU A 1 97 ? 61.148 1.817 -95.603 1.00 71.50 97 GLU A N 1
ATOM 792 C CA . GLU A 1 97 ? 61.139 1.890 -97.065 1.00 71.50 97 GLU A CA 1
ATOM 793 C C . GLU A 1 97 ? 61.196 3.349 -97.563 1.00 71.50 97 GLU A C 1
ATOM 795 O O . GLU A 1 97 ? 60.457 4.223 -97.090 1.00 71.50 97 GLU A O 1
ATOM 800 N N . GLU A 1 98 ? 62.044 3.609 -98.567 1.00 57.25 98 GLU A N 1
ATOM 801 C CA . GLU A 1 98 ? 62.122 4.888 -99.288 1.00 57.25 98 GLU A CA 1
ATOM 802 C C . GLU A 1 98 ? 60.753 5.181 -99.946 1.00 57.25 98 GLU A C 1
ATOM 804 O O . GLU A 1 98 ? 60.413 4.594 -100.971 1.00 57.25 98 GLU A O 1
ATOM 809 N N . ASN A 1 99 ? 59.970 6.090 -99.339 1.00 65.44 99 ASN A N 1
ATOM 810 C CA . ASN A 1 99 ? 58.591 6.529 -99.673 1.00 65.44 99 ASN A CA 1
ATOM 811 C C . ASN A 1 99 ? 57.423 5.974 -98.822 1.00 65.44 99 ASN A C 1
ATOM 813 O O . ASN A 1 99 ? 56.267 6.010 -99.252 1.00 65.44 99 ASN A O 1
ATOM 817 N N . CYS A 1 100 ? 57.655 5.554 -97.577 1.00 71.88 100 CYS A N 1
ATOM 818 C CA . CYS A 1 100 ? 56.565 5.192 -96.662 1.00 71.88 100 CYS A CA 1
ATOM 819 C C . CYS A 1 100 ? 55.766 6.410 -96.129 1.00 71.88 100 CYS A C 1
ATOM 821 O O . CYS A 1 100 ? 56.224 7.138 -95.242 1.00 71.88 100 CYS A O 1
ATOM 823 N N . SER A 1 101 ? 54.509 6.596 -96.568 1.00 70.31 101 SER A N 1
ATOM 824 C CA . SER A 1 101 ? 53.609 7.679 -96.098 1.00 70.31 101 SER A CA 1
ATOM 825 C C . SER A 1 101 ? 53.144 7.550 -94.631 1.00 70.31 101 SER A C 1
ATOM 827 O O . SER A 1 101 ? 52.441 8.424 -94.113 1.00 70.31 101 SER A O 1
ATOM 829 N N . GLY A 1 102 ? 53.540 6.465 -93.959 1.00 77.69 102 GLY A N 1
ATOM 830 C CA . GLY A 1 102 ? 53.220 6.130 -92.574 1.00 77.69 102 GLY A CA 1
ATOM 831 C C . GLY A 1 102 ? 51.840 5.484 -92.395 1.00 77.69 102 GLY A C 1
ATOM 832 O O . GLY A 1 102 ? 50.854 5.885 -93.016 1.00 77.69 102 GLY A O 1
ATOM 833 N N . HIS A 1 103 ? 51.748 4.497 -91.502 1.00 81.69 103 HIS A N 1
ATOM 834 C CA . HIS A 1 103 ? 50.504 3.792 -91.173 1.00 81.69 103 HIS A CA 1
ATOM 835 C C . HIS A 1 103 ? 49.921 4.293 -89.847 1.00 81.69 103 HIS A C 1
ATOM 837 O O . HIS A 1 103 ? 50.652 4.557 -88.891 1.00 81.69 103 HIS A O 1
ATOM 843 N N . THR A 1 104 ? 48.590 4.410 -89.765 1.00 85.12 104 THR A N 1
ATOM 844 C CA . THR A 1 104 ? 47.898 4.749 -88.509 1.00 85.12 104 THR A CA 1
ATOM 845 C C . THR A 1 104 ? 47.574 3.475 -87.742 1.00 85.12 104 THR A C 1
ATOM 847 O O . THR A 1 104 ? 46.863 2.612 -88.251 1.00 85.12 104 THR A O 1
ATOM 850 N N . ARG A 1 105 ? 48.051 3.372 -86.502 1.00 86.38 105 ARG A N 1
ATOM 851 C CA . ARG A 1 105 ? 47.697 2.289 -85.579 1.00 86.38 105 ARG A CA 1
ATOM 852 C C . ARG A 1 105 ? 46.849 2.826 -84.432 1.00 86.38 105 ARG A C 1
ATOM 854 O O . ARG A 1 105 ? 47.044 3.958 -83.986 1.00 86.38 105 ARG A O 1
ATOM 861 N N . HIS A 1 106 ? 45.930 1.995 -83.953 1.00 89.25 106 HIS A N 1
ATOM 862 C CA . HIS A 1 106 ? 45.119 2.245 -82.765 1.00 89.25 106 HIS A CA 1
ATOM 863 C C . HIS A 1 106 ? 45.654 1.428 -81.589 1.00 89.25 106 HIS A C 1
ATOM 865 O O . HIS A 1 106 ? 45.989 0.255 -81.744 1.00 89.25 106 HIS A O 1
ATOM 871 N N . ALA A 1 107 ? 45.730 2.052 -80.421 1.00 90.69 107 ALA A N 1
ATOM 872 C CA . ALA A 1 107 ? 46.122 1.420 -79.169 1.00 90.69 107 ALA A CA 1
ATOM 873 C C . ALA A 1 107 ? 45.311 2.015 -78.008 1.00 90.69 107 ALA A C 1
ATOM 875 O O . ALA A 1 107 ? 44.511 2.935 -78.203 1.00 90.69 107 ALA A O 1
ATOM 876 N N . ARG A 1 108 ? 45.495 1.482 -76.798 1.00 91.31 108 ARG A N 1
ATOM 877 C CA . ARG A 1 108 ? 44.888 2.001 -75.567 1.00 91.31 108 ARG A CA 1
ATOM 878 C C . ARG A 1 108 ? 45.978 2.331 -74.561 1.00 91.31 108 ARG A C 1
ATOM 880 O O . ARG A 1 108 ? 46.974 1.619 -74.482 1.00 91.31 108 ARG A O 1
ATOM 887 N N . ALA A 1 109 ? 45.777 3.402 -73.811 1.00 90.94 109 ALA A N 1
ATOM 888 C CA . ALA A 1 109 ? 46.507 3.662 -72.580 1.00 90.94 109 ALA A CA 1
ATOM 889 C C . ALA A 1 109 ? 45.550 3.447 -71.406 1.00 90.94 109 ALA A C 1
ATOM 891 O O . ALA A 1 109 ? 44.360 3.746 -71.530 1.00 90.94 109 ALA A O 1
ATOM 892 N N . SER A 1 110 ? 46.048 2.929 -70.292 1.00 91.81 110 SER A N 1
ATOM 893 C CA . SER A 1 110 ? 45.287 2.758 -69.055 1.00 91.81 110 SER A CA 1
ATOM 894 C C . SER A 1 110 ? 45.961 3.494 -67.910 1.00 91.81 110 SER A C 1
ATOM 896 O O . SER A 1 110 ? 47.177 3.682 -67.914 1.00 91.81 110 SER A O 1
ATOM 898 N N . ALA A 1 111 ? 45.151 3.908 -66.948 1.00 93.12 111 ALA A N 1
ATOM 899 C CA . ALA A 1 111 ? 45.593 4.404 -65.659 1.00 93.12 111 ALA A CA 1
ATOM 900 C C . ALA A 1 111 ? 44.678 3.810 -64.589 1.00 93.12 111 ALA A C 1
ATOM 902 O O . ALA A 1 111 ? 43.481 3.624 -64.826 1.00 93.12 111 ALA A O 1
ATOM 903 N N . GLU A 1 112 ? 45.247 3.491 -63.438 1.00 94.25 112 GLU A N 1
ATOM 904 C CA . GLU A 1 112 ? 44.505 2.992 -62.286 1.00 94.25 112 GLU A CA 1
ATOM 905 C C . GLU A 1 112 ? 44.156 4.165 -61.373 1.00 94.25 112 GLU A C 1
ATOM 907 O O . GLU A 1 112 ? 44.902 5.144 -61.290 1.00 94.25 112 GLU A O 1
ATOM 912 N N . PHE A 1 113 ? 42.999 4.081 -60.724 1.00 94.56 113 PHE A N 1
ATOM 913 C CA . PHE A 1 113 ? 42.769 4.884 -59.533 1.00 94.56 113 PHE A CA 1
ATOM 914 C C . PHE A 1 113 ? 43.653 4.345 -58.411 1.00 94.56 113 PHE A C 1
ATOM 916 O O . PHE A 1 113 ? 43.945 3.149 -58.374 1.00 94.56 113 PHE A O 1
ATOM 923 N N . ASP A 1 114 ? 44.030 5.208 -57.471 1.00 91.88 114 ASP A N 1
ATOM 924 C CA . ASP A 1 114 ? 44.697 4.748 -56.260 1.00 91.88 114 ASP A CA 1
ATOM 925 C C . ASP A 1 114 ? 43.789 3.737 -55.554 1.00 91.88 114 ASP A C 1
ATOM 927 O O . ASP A 1 114 ? 42.666 4.062 -55.168 1.00 91.88 114 ASP A O 1
ATOM 931 N N . SER A 1 115 ? 44.256 2.498 -55.418 1.00 93.62 115 SER A N 1
ATOM 932 C CA . SER A 1 115 ? 43.537 1.476 -54.666 1.00 93.62 115 SER A CA 1
ATOM 933 C C . SER A 1 115 ? 43.803 1.640 -53.177 1.00 93.62 115 SER A C 1
ATOM 935 O O . SER A 1 115 ? 44.931 1.937 -52.770 1.00 93.62 115 SER A O 1
ATOM 937 N N . GLY A 1 116 ? 42.809 1.374 -52.344 1.00 94.19 116 GLY A N 1
ATOM 938 C CA . GLY A 1 116 ? 42.981 1.490 -50.908 1.00 94.19 116 GLY A CA 1
ATOM 939 C C . GLY A 1 116 ? 41.884 0.823 -50.107 1.00 94.19 116 GLY A C 1
ATOM 940 O O . GLY A 1 116 ? 40.976 0.171 -50.621 1.00 94.19 116 GLY A O 1
ATOM 941 N N . ASN A 1 117 ? 41.994 0.981 -48.794 1.00 94.19 117 ASN A N 1
ATOM 942 C CA . ASN A 1 117 ? 40.945 0.590 -47.876 1.00 94.19 117 ASN A CA 1
ATOM 943 C C . ASN A 1 117 ? 40.765 1.645 -46.790 1.00 94.19 117 ASN A C 1
ATOM 945 O O . ASN A 1 117 ? 41.703 2.340 -46.401 1.00 94.19 117 ASN A O 1
ATOM 949 N N . ASN A 1 118 ? 39.540 1.735 -46.298 1.00 92.44 118 ASN A N 1
ATOM 950 C CA . ASN A 1 118 ? 39.159 2.555 -45.172 1.00 92.44 118 ASN A CA 1
ATOM 951 C C . ASN A 1 118 ? 38.614 1.637 -44.077 1.00 92.44 118 ASN A C 1
ATOM 953 O O . ASN A 1 118 ? 37.597 0.965 -44.261 1.00 92.44 118 ASN A O 1
ATOM 957 N N . MET A 1 119 ? 39.319 1.581 -42.949 1.00 94.31 119 MET A N 1
ATOM 958 C CA . MET A 1 119 ? 38.901 0.819 -41.779 1.00 94.31 119 MET A CA 1
ATOM 959 C C . MET A 1 119 ? 38.277 1.759 -40.751 1.00 94.31 119 MET A C 1
ATOM 961 O O . MET A 1 119 ? 38.874 2.772 -40.374 1.00 94.31 119 MET A O 1
ATOM 965 N N . ARG A 1 120 ? 37.087 1.409 -40.260 1.00 93.62 120 ARG A N 1
ATOM 966 C CA . ARG A 1 120 ? 36.400 2.143 -39.192 1.00 93.62 120 ARG A CA 1
ATOM 967 C C . ARG A 1 120 ? 36.169 1.237 -37.994 1.00 93.62 120 ARG A C 1
ATOM 969 O O . ARG A 1 120 ? 35.664 0.129 -38.135 1.00 93.62 120 ARG A O 1
ATOM 976 N N . ASN A 1 121 ? 36.513 1.746 -36.815 1.00 94.75 121 ASN A N 1
ATOM 977 C CA . ASN A 1 121 ? 36.214 1.113 -35.536 1.00 94.75 121 ASN A CA 1
ATOM 978 C C . ASN A 1 121 ? 34.962 1.767 -34.957 1.00 94.75 121 ASN A C 1
ATOM 980 O O . ASN A 1 121 ? 34.989 2.946 -34.606 1.00 94.75 121 ASN A O 1
ATOM 984 N N . ILE A 1 122 ? 33.883 1.001 -34.864 1.00 94.25 122 ILE A N 1
ATOM 985 C CA . ILE A 1 122 ? 32.599 1.438 -34.329 1.00 94.25 122 ILE A CA 1
ATOM 986 C C . ILE A 1 122 ? 32.509 1.012 -32.869 1.00 94.25 122 ILE A C 1
ATOM 988 O O . ILE A 1 122 ? 32.752 -0.149 -32.541 1.00 94.25 122 ILE A O 1
ATOM 992 N N . LYS A 1 123 ? 32.169 1.962 -31.999 1.00 92.56 123 LYS A N 1
ATOM 993 C CA . LYS A 1 123 ? 32.022 1.768 -30.555 1.00 92.56 123 LYS A CA 1
ATOM 994 C C . LYS A 1 123 ? 30.572 2.032 -30.166 1.00 92.56 123 LYS A C 1
ATOM 996 O O . LYS A 1 123 ? 30.105 3.153 -30.335 1.00 92.56 123 LYS A O 1
ATOM 1001 N N . ALA A 1 124 ? 29.893 1.023 -29.632 1.00 90.38 124 ALA A N 1
ATOM 1002 C CA . ALA A 1 124 ? 28.523 1.128 -29.143 1.00 90.38 124 ALA A CA 1
ATOM 1003 C C . ALA A 1 124 ? 28.495 1.008 -27.613 1.00 90.38 124 ALA A C 1
ATOM 1005 O O . ALA A 1 124 ? 28.940 0.002 -27.060 1.00 90.38 124 ALA A O 1
ATOM 1006 N N . LEU A 1 125 ? 27.976 2.031 -26.931 1.00 89.62 125 LEU A N 1
ATOM 1007 C CA . LEU A 1 125 ? 27.651 1.973 -25.503 1.00 89.62 125 LEU A CA 1
ATOM 1008 C C . LEU A 1 125 ? 26.219 1.454 -25.374 1.00 89.62 125 LEU A C 1
ATOM 1010 O O . LEU A 1 125 ? 25.285 2.099 -25.847 1.00 89.62 125 LEU A O 1
ATOM 1014 N N . ILE A 1 126 ? 26.058 0.265 -24.794 1.00 91.00 126 ILE A N 1
ATOM 1015 C CA . ILE A 1 126 ? 24.770 -0.429 -24.711 1.00 91.00 126 ILE A CA 1
ATOM 1016 C C . ILE A 1 126 ? 24.379 -0.547 -23.243 1.00 91.00 126 ILE A C 1
ATOM 1018 O O . ILE A 1 126 ? 25.111 -1.119 -22.438 1.00 91.00 126 ILE A O 1
ATOM 1022 N N . TYR A 1 127 ? 23.203 -0.014 -22.919 1.00 92.69 127 TYR A N 1
ATOM 1023 C CA . TYR A 1 127 ? 22.628 -0.043 -21.582 1.00 92.69 127 TYR A CA 1
ATOM 1024 C C . TYR A 1 127 ? 21.191 -0.584 -21.622 1.00 92.69 127 TYR A C 1
ATOM 1026 O O . TYR A 1 127 ? 20.398 -0.218 -22.501 1.00 92.69 127 TYR A O 1
ATOM 1034 N N . ASN A 1 128 ? 20.872 -1.484 -20.688 1.00 93.25 128 ASN A N 1
ATOM 1035 C CA . ASN A 1 128 ? 19.599 -2.217 -20.614 1.00 93.25 128 ASN A CA 1
ATOM 1036 C C . ASN A 1 128 ? 18.881 -2.082 -19.268 1.00 93.25 128 ASN A C 1
ATOM 1038 O O . ASN A 1 128 ? 17.951 -2.832 -18.992 1.00 93.25 128 ASN A O 1
ATOM 1042 N N . GLY A 1 129 ? 19.285 -1.092 -18.474 1.00 92.50 129 GLY A N 1
ATOM 1043 C CA . GLY A 1 129 ? 18.729 -0.869 -17.151 1.00 92.50 129 GLY A CA 1
ATOM 1044 C C . GLY A 1 129 ? 19.386 -1.723 -16.072 1.00 92.50 129 GLY A C 1
ATOM 1045 O O . GLY A 1 129 ? 20.173 -2.640 -16.324 1.00 92.50 129 GLY A O 1
ATOM 1046 N N . MET A 1 130 ? 19.063 -1.371 -14.840 1.00 91.94 130 MET A N 1
ATOM 1047 C CA . MET A 1 130 ? 19.511 -1.992 -13.606 1.00 91.94 130 MET A CA 1
ATOM 1048 C C . MET A 1 130 ? 18.517 -3.067 -13.201 1.00 91.94 130 MET A C 1
ATOM 1050 O O . MET A 1 130 ? 17.310 -2.819 -13.144 1.00 91.94 130 MET A O 1
ATOM 1054 N N . GLU A 1 131 ? 19.027 -4.225 -12.792 1.00 92.38 131 GLU A N 1
ATOM 1055 C CA . GLU A 1 131 ? 18.188 -5.284 -12.230 1.00 92.38 131 GLU A CA 1
ATOM 1056 C C . GLU A 1 131 ? 17.453 -4.818 -10.967 1.00 92.38 131 GLU A C 1
ATOM 1058 O O . GLU A 1 131 ? 16.274 -5.107 -10.775 1.00 92.38 131 GLU A O 1
ATOM 1063 N N . THR A 1 132 ? 18.135 -4.052 -10.112 1.00 92.12 132 THR A N 1
ATOM 1064 C CA . THR A 1 132 ? 17.605 -3.641 -8.809 1.00 92.12 132 THR A CA 1
ATOM 1065 C C . THR A 1 132 ? 17.600 -2.126 -8.662 1.00 92.12 132 THR A C 1
ATOM 1067 O O . THR A 1 132 ? 18.615 -1.472 -8.889 1.00 92.12 132 THR A O 1
ATOM 1070 N N . ILE A 1 133 ? 16.468 -1.593 -8.203 1.00 94.50 133 ILE A N 1
ATOM 1071 C CA . ILE A 1 133 ? 16.329 -0.222 -7.705 1.00 94.50 133 ILE A CA 1
ATOM 1072 C C . ILE A 1 133 ? 16.173 -0.297 -6.192 1.00 94.50 133 ILE A C 1
ATOM 1074 O O . ILE A 1 133 ? 15.418 -1.128 -5.682 1.00 94.50 133 ILE A O 1
ATOM 1078 N N . THR A 1 134 ? 16.899 0.556 -5.472 1.00 93.12 134 THR A N 1
ATOM 1079 C CA . THR A 1 134 ? 16.825 0.617 -4.011 1.00 93.12 134 THR A CA 1
ATOM 1080 C C . THR A 1 134 ? 15.398 0.974 -3.583 1.00 93.12 134 THR A C 1
ATOM 1082 O O . THR A 1 134 ? 14.928 2.064 -3.912 1.00 93.12 134 THR A O 1
ATOM 1085 N N . PRO A 1 135 ? 14.696 0.097 -2.845 1.00 90.56 135 PRO A N 1
ATOM 1086 C CA . PRO A 1 135 ? 13.320 0.356 -2.455 1.00 90.56 135 PRO A CA 1
ATOM 1087 C C . PRO A 1 135 ? 13.244 1.476 -1.414 1.00 90.56 135 PRO A C 1
ATOM 1089 O O . PRO A 1 135 ? 14.140 1.642 -0.580 1.00 90.56 135 PRO A O 1
ATOM 1092 N N . LYS A 1 136 ? 12.130 2.212 -1.415 1.00 92.31 136 LYS A N 1
ATOM 1093 C CA . LYS A 1 136 ? 11.798 3.120 -0.314 1.00 92.31 136 LYS A CA 1
ATOM 1094 C C . LYS A 1 136 ? 11.604 2.329 0.980 1.00 92.31 136 LYS A C 1
ATOM 1096 O O . LYS A 1 136 ? 11.084 1.214 0.983 1.00 92.31 136 LYS A O 1
ATOM 1101 N N . ILE A 1 137 ? 12.028 2.930 2.088 1.00 93.00 137 ILE A N 1
ATOM 1102 C CA . ILE A 1 137 ? 11.864 2.359 3.424 1.00 93.00 137 ILE A CA 1
ATOM 1103 C C . ILE A 1 137 ? 10.566 2.906 4.011 1.00 93.00 137 ILE A C 1
ATOM 1105 O O . ILE A 1 137 ? 10.380 4.118 4.086 1.00 93.00 137 ILE A O 1
ATOM 1109 N N . PHE A 1 138 ? 9.693 1.998 4.438 1.00 96.12 138 PHE A N 1
ATOM 1110 C CA . PHE A 1 138 ? 8.422 2.312 5.082 1.00 96.12 138 PHE A CA 1
ATOM 1111 C C . PHE A 1 138 ? 8.423 1.837 6.532 1.00 96.12 138 PHE A C 1
ATOM 1113 O O . PHE A 1 138 ? 9.092 0.861 6.888 1.00 96.12 138 PHE A O 1
ATOM 1120 N N . ASP A 1 139 ? 7.634 2.510 7.360 1.00 96.12 139 ASP A N 1
ATOM 1121 C CA . ASP A 1 139 ? 7.497 2.176 8.766 1.00 96.12 139 ASP A CA 1
ATOM 1122 C C . ASP A 1 139 ? 6.654 0.910 8.949 1.00 96.12 139 ASP A C 1
ATOM 1124 O O . ASP A 1 139 ? 5.607 0.722 8.321 1.00 96.12 139 ASP A O 1
ATOM 1128 N N . ASN A 1 140 ? 7.107 0.065 9.876 1.00 96.25 140 ASN A N 1
ATOM 1129 C CA . ASN A 1 140 ? 6.358 -1.064 10.416 1.00 96.25 140 ASN A CA 1
ATOM 1130 C C . ASN A 1 140 ? 6.267 -0.881 11.934 1.00 96.25 140 ASN A C 1
ATOM 1132 O O . ASN A 1 140 ? 7.137 -1.339 12.677 1.00 96.25 140 ASN A O 1
ATOM 1136 N N . LYS A 1 141 ? 5.263 -0.127 12.392 1.00 97.25 141 LYS A N 1
ATOM 1137 C CA . LYS A 1 141 ? 5.114 0.249 13.805 1.00 97.25 141 LYS A CA 1
ATOM 1138 C C . LYS A 1 141 ? 3.661 0.500 14.199 1.00 97.25 141 LYS A C 1
ATOM 1140 O O . LYS A 1 141 ? 2.787 0.685 13.354 1.00 97.25 141 LYS A O 1
ATOM 1145 N N . ILE A 1 142 ? 3.430 0.552 15.509 1.00 98.31 142 ILE A N 1
ATOM 1146 C CA . ILE A 1 142 ? 2.164 0.983 16.103 1.00 98.31 142 ILE A CA 1
ATOM 1147 C C . ILE A 1 142 ? 2.455 2.164 17.029 1.00 98.31 142 ILE A C 1
ATOM 1149 O O . ILE A 1 142 ? 3.089 2.004 18.075 1.00 98.31 142 ILE A O 1
ATOM 1153 N N . ASP A 1 143 ? 1.965 3.343 16.670 1.00 98.38 143 ASP A N 1
ATOM 1154 C CA . ASP A 1 143 ? 2.053 4.522 17.523 1.00 98.38 143 ASP A CA 1
ATOM 1155 C C . ASP A 1 143 ? 1.001 4.461 18.632 1.00 98.38 143 ASP A C 1
ATOM 1157 O O . ASP A 1 143 ? -0.117 3.974 18.444 1.00 98.38 143 ASP A O 1
ATOM 1161 N N . ASN A 1 144 ? 1.349 5.010 19.800 1.00 97.12 144 ASN A N 1
ATOM 1162 C CA . ASN A 1 144 ? 0.495 5.016 20.992 1.00 97.12 144 ASN A CA 1
ATOM 1163 C C . ASN A 1 144 ? 0.081 3.609 21.471 1.00 97.12 144 ASN A C 1
ATOM 1165 O O . ASN A 1 144 ? -0.955 3.460 22.123 1.00 97.12 144 ASN A O 1
ATOM 1169 N N . ASN A 1 145 ? 0.901 2.584 21.205 1.00 97.62 145 ASN A N 1
ATOM 1170 C CA . ASN A 1 145 ? 0.614 1.187 21.538 1.00 97.62 145 ASN A CA 1
ATOM 1171 C C . ASN A 1 145 ? 0.722 0.873 23.045 1.00 97.62 145 ASN A C 1
ATOM 1173 O O . ASN A 1 145 ? 1.589 0.133 23.502 1.00 97.62 145 ASN A O 1
ATOM 1177 N N . THR A 1 146 ? -0.159 1.473 23.841 1.00 96.94 146 THR A N 1
ATOM 1178 C CA . THR A 1 146 ? -0.210 1.337 25.302 1.00 96.94 146 THR A CA 1
ATOM 1179 C C . THR A 1 146 ? -1.629 1.010 25.749 1.00 96.94 146 THR A C 1
ATOM 1181 O O . THR A 1 146 ? -2.591 1.244 25.016 1.00 96.94 146 THR A O 1
ATOM 1184 N N . THR A 1 147 ? -1.780 0.527 26.979 1.00 96.81 147 THR A N 1
ATOM 1185 C CA . THR A 1 147 ? -3.077 0.133 27.552 1.00 96.81 147 THR A CA 1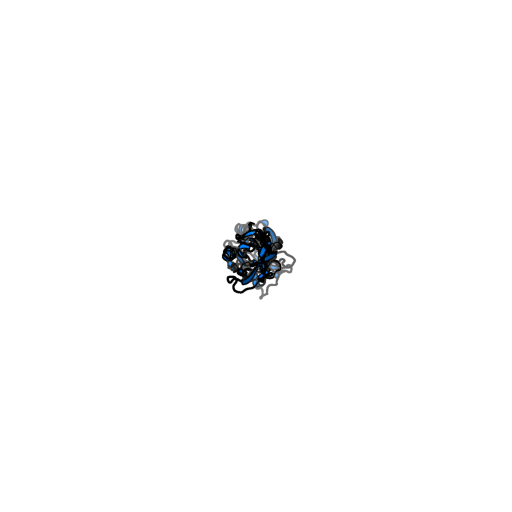
ATOM 1186 C C . THR A 1 147 ? -3.991 1.297 27.943 1.00 96.81 147 THR A C 1
ATOM 1188 O O . THR A 1 147 ? -5.108 1.072 28.399 1.00 96.81 147 THR A O 1
ATOM 1191 N N . LYS A 1 148 ? -3.535 2.547 27.789 1.00 95.69 148 LYS A N 1
ATOM 1192 C CA . LYS A 1 148 ? -4.268 3.756 28.209 1.00 95.69 148 LYS A CA 1
ATOM 1193 C C . LYS A 1 148 ? -4.736 4.628 27.045 1.00 95.69 148 LYS A C 1
ATOM 1195 O O . LYS A 1 148 ? -5.531 5.542 27.240 1.00 95.69 148 LYS A O 1
ATOM 1200 N N . LYS A 1 149 ? -4.197 4.416 25.845 1.00 97.75 149 LYS A N 1
ATOM 1201 C CA . LYS A 1 149 ? -4.487 5.255 24.678 1.00 97.75 149 LYS A CA 1
ATOM 1202 C C . LYS A 1 149 ? -5.696 4.699 23.933 1.00 97.75 149 LYS A C 1
ATOM 1204 O O . LYS A 1 149 ? -5.684 3.544 23.520 1.00 97.75 149 LYS A O 1
ATOM 1209 N N . LEU A 1 150 ? -6.709 5.547 23.754 1.00 97.56 150 LEU A N 1
ATOM 1210 C CA . LEU A 1 150 ? -7.945 5.199 23.048 1.00 97.56 150 LEU A CA 1
ATOM 1211 C C . LEU A 1 150 ? -7.785 5.199 21.525 1.00 97.56 150 LEU A C 1
ATOM 1213 O O . LEU A 1 150 ? -8.533 4.506 20.848 1.00 9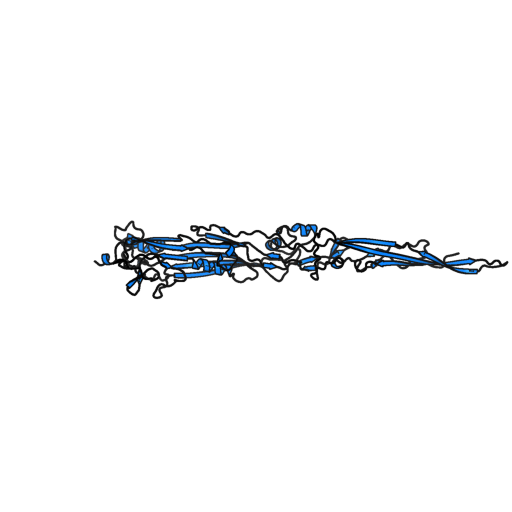7.56 150 LEU A O 1
ATOM 1217 N N . GLN A 1 151 ? -6.822 5.965 21.004 1.00 98.44 151 GLN A N 1
ATOM 1218 C CA . GLN A 1 151 ? -6.462 5.977 19.589 1.00 98.44 151 GLN A CA 1
ATOM 1219 C C . GLN A 1 151 ? -5.086 5.347 19.377 1.00 98.44 151 GLN A C 1
ATOM 1221 O O . GLN A 1 151 ? -4.130 5.682 20.086 1.00 98.44 151 GLN A O 1
ATOM 1226 N N . LYS A 1 152 ? -4.990 4.480 18.368 1.00 98.31 152 LYS A N 1
ATOM 1227 C CA . LYS A 1 152 ? -3.767 3.792 17.945 1.00 98.31 152 LYS A CA 1
ATOM 1228 C C . LYS A 1 152 ? -3.625 3.917 16.436 1.00 98.31 152 LYS A C 1
ATOM 1230 O O . LYS A 1 152 ? -4.596 3.697 15.714 1.00 98.31 152 LYS A O 1
ATOM 1235 N N . ASN A 1 153 ? -2.423 4.265 15.984 1.00 98.31 153 ASN A N 1
ATOM 1236 C CA . ASN A 1 153 ? -2.119 4.392 14.560 1.00 98.31 153 ASN A CA 1
ATOM 1237 C C . ASN A 1 153 ? -1.159 3.267 14.179 1.00 98.31 153 ASN A C 1
ATOM 1239 O O . ASN A 1 153 ? -0.091 3.135 14.776 1.00 98.31 153 ASN A O 1
ATOM 1243 N N . LEU A 1 154 ? -1.554 2.444 13.223 1.00 98.19 154 LEU A N 1
ATOM 1244 C CA . LEU A 1 154 ? -0.781 1.326 12.711 1.00 98.19 154 LEU A CA 1
ATOM 1245 C C . LEU A 1 154 ? -0.197 1.742 11.364 1.00 98.19 154 LEU A C 1
ATOM 1247 O O . LEU A 1 154 ? -0.897 2.346 10.554 1.00 98.19 154 LEU A O 1
ATOM 1251 N N . TYR A 1 155 ? 1.057 1.385 11.122 1.00 97.81 155 TYR A N 1
ATOM 1252 C CA . TYR A 1 155 ? 1.761 1.633 9.868 1.00 97.81 155 TYR A CA 1
ATOM 1253 C C . TYR A 1 155 ? 2.460 0.353 9.453 1.00 97.81 155 TYR A C 1
ATOM 1255 O O . TYR A 1 155 ? 3.200 -0.207 10.258 1.00 97.81 155 TYR A O 1
ATOM 1263 N N . TRP A 1 156 ? 2.228 -0.107 8.227 1.00 97.00 156 TRP A N 1
ATOM 1264 C CA . TRP A 1 156 ? 2.920 -1.262 7.661 1.00 97.00 156 TRP A CA 1
ATOM 1265 C C . TRP A 1 156 ? 3.219 -1.058 6.182 1.00 97.00 156 TRP A C 1
ATOM 1267 O O . TRP A 1 156 ? 2.548 -0.295 5.487 1.00 97.00 156 TRP A O 1
ATOM 1277 N N . THR A 1 157 ? 4.227 -1.763 5.683 1.00 96.12 157 THR A N 1
ATOM 1278 C CA . THR A 1 157 ? 4.506 -1.812 4.245 1.00 96.12 157 THR A CA 1
ATOM 1279 C C . THR A 1 157 ? 3.444 -2.644 3.530 1.00 96.12 157 THR A C 1
ATOM 1281 O O . THR A 1 157 ? 3.154 -3.761 3.961 1.00 96.12 157 THR A O 1
ATOM 1284 N N . SER A 1 158 ? 2.895 -2.130 2.429 1.00 95.50 158 SER A N 1
ATOM 1285 C CA . SER A 1 158 ? 1.934 -2.852 1.594 1.00 95.50 158 SER A CA 1
ATOM 1286 C C . SER A 1 158 ? 2.503 -4.170 1.072 1.00 95.50 158 SER A C 1
ATOM 1288 O O . SER A 1 158 ? 3.720 -4.380 1.009 1.00 95.50 158 SER A O 1
ATOM 1290 N N . LYS A 1 159 ? 1.608 -5.047 0.613 1.00 93.69 159 LYS A N 1
ATOM 1291 C CA . LYS A 1 159 ? 2.009 -6.238 -0.129 1.00 93.69 159 LYS A CA 1
ATOM 1292 C C . LYS A 1 159 ? 2.760 -5.799 -1.389 1.00 93.69 159 LYS A C 1
ATOM 1294 O O . LYS A 1 159 ? 2.371 -4.828 -2.038 1.00 93.69 159 LYS A O 1
ATOM 1299 N N . GLN A 1 160 ? 3.835 -6.511 -1.711 1.00 94.88 160 GLN A N 1
ATOM 1300 C CA . GLN A 1 160 ? 4.610 -6.253 -2.916 1.00 94.88 160 GLN A CA 1
ATOM 1301 C C . GLN A 1 160 ? 3.843 -6.712 -4.156 1.00 94.88 160 GLN A C 1
ATOM 1303 O O . GLN A 1 160 ? 3.423 -7.868 -4.245 1.00 94.88 160 GLN A O 1
ATOM 1308 N N . GLU A 1 161 ? 3.730 -5.820 -5.133 1.00 96.31 161 GLU A N 1
ATOM 1309 C CA . GLU A 1 161 ? 3.117 -6.099 -6.428 1.00 96.31 161 GLU A CA 1
ATOM 1310 C C . GLU A 1 161 ? 4.117 -5.823 -7.551 1.00 96.31 161 GLU A C 1
ATOM 1312 O O . GLU A 1 161 ? 4.791 -4.798 -7.553 1.00 96.31 161 GLU A O 1
ATOM 1317 N N . LYS A 1 162 ? 4.236 -6.752 -8.503 1.00 96.75 162 LYS A N 1
ATOM 1318 C CA . LYS A 1 162 ? 5.135 -6.606 -9.657 1.00 96.75 162 LYS A CA 1
ATOM 1319 C C . LYS A 1 162 ? 4.429 -5.938 -10.828 1.00 96.75 162 LYS A C 1
ATOM 1321 O O . LYS A 1 162 ? 3.256 -6.249 -11.065 1.00 96.75 162 LYS A O 1
ATOM 1326 N N . PHE A 1 163 ? 5.158 -5.081 -11.534 1.00 97.62 163 PHE A N 1
ATOM 1327 C CA . PHE A 1 163 ? 4.710 -4.369 -12.727 1.00 97.62 163 PHE A CA 1
ATOM 1328 C C . PHE A 1 163 ? 5.738 -4.506 -13.844 1.00 97.62 163 PHE A C 1
ATOM 1330 O O . PHE A 1 163 ? 6.944 -4.398 -13.604 1.00 97.62 163 PHE A O 1
ATOM 1337 N N . ASP A 1 164 ? 5.238 -4.756 -15.049 1.00 97.81 164 ASP A N 1
ATOM 1338 C CA . ASP A 1 164 ? 6.026 -4.659 -16.269 1.00 97.81 164 ASP A CA 1
ATOM 1339 C C . ASP A 1 164 ? 6.283 -3.186 -16.589 1.00 97.81 164 ASP A C 1
ATOM 1341 O O . ASP A 1 164 ? 5.522 -2.298 -16.196 1.00 97.81 164 ASP A O 1
ATOM 1345 N N . VAL A 1 165 ? 7.386 -2.930 -17.280 1.00 97.81 165 VAL A N 1
ATOM 1346 C CA . VAL A 1 165 ? 7.793 -1.581 -17.664 1.00 97.81 165 VAL A CA 1
ATOM 1347 C C . VAL A 1 165 ? 8.169 -1.556 -19.132 1.00 97.81 165 VAL A C 1
ATOM 1349 O O . VAL A 1 165 ? 8.582 -2.574 -19.690 1.00 97.81 165 VAL A O 1
ATOM 1352 N N . ILE A 1 166 ? 8.068 -0.384 -19.738 1.00 97.38 166 ILE A N 1
ATOM 1353 C CA . ILE A 1 166 ? 8.612 -0.090 -21.058 1.00 97.38 166 ILE A CA 1
ATOM 1354 C C . ILE A 1 166 ? 9.730 0.947 -20.947 1.00 97.38 166 ILE A C 1
ATOM 1356 O O . ILE A 1 166 ? 9.902 1.615 -19.926 1.00 97.38 166 ILE A O 1
ATOM 1360 N N . ARG A 1 167 ? 10.465 1.114 -22.037 1.00 95.69 167 ARG A N 1
ATOM 1361 C CA . ARG A 1 167 ? 11.378 2.224 -22.295 1.00 95.69 167 ARG A CA 1
ATOM 1362 C C . ARG A 1 167 ? 11.225 2.673 -23.739 1.00 95.69 167 ARG A C 1
ATOM 1364 O O . ARG A 1 167 ? 10.937 1.861 -24.617 1.00 95.69 167 ARG A O 1
ATOM 1371 N N . TRP A 1 168 ? 11.505 3.940 -23.995 1.00 95.25 168 TRP A N 1
ATOM 1372 C CA . TRP A 1 168 ? 11.534 4.468 -25.354 1.00 95.25 168 TRP A CA 1
ATOM 1373 C C . TRP A 1 168 ? 12.930 4.345 -25.955 1.00 95.25 168 TRP A C 1
ATOM 1375 O O . TRP A 1 168 ? 13.934 4.708 -25.338 1.00 95.25 168 TRP A O 1
ATOM 1385 N N . MET A 1 169 ? 12.993 3.810 -27.169 1.00 93.69 169 MET A N 1
ATOM 1386 C CA . MET A 1 169 ? 14.202 3.712 -27.980 1.00 93.69 169 MET A CA 1
ATOM 1387 C C . MET A 1 169 ? 14.006 4.501 -29.271 1.00 93.69 169 MET A C 1
ATOM 1389 O O . MET A 1 169 ? 12.914 4.513 -29.820 1.00 93.69 169 MET A O 1
ATOM 1393 N N . HIS A 1 170 ? 15.065 5.132 -29.769 1.00 92.62 170 HIS A N 1
ATOM 1394 C CA . HIS A 1 170 ? 15.030 5.911 -31.005 1.00 92.62 170 HIS A CA 1
ATOM 1395 C C . HIS A 1 170 ? 16.202 5.554 -31.911 1.00 92.62 170 HIS A C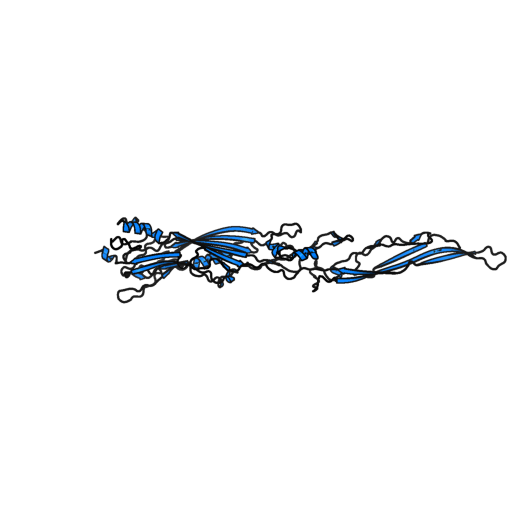 1
ATOM 1397 O O . HIS A 1 170 ? 17.276 5.144 -31.453 1.00 92.62 170 HIS A O 1
ATOM 1403 N N . HIS A 1 171 ? 16.005 5.768 -33.204 1.00 92.44 171 HIS A N 1
ATOM 1404 C CA . HIS A 1 171 ? 17.095 5.820 -34.162 1.00 92.44 171 HIS A CA 1
ATOM 1405 C C . HIS A 1 171 ? 17.796 7.180 -34.085 1.00 92.44 171 HIS A C 1
ATOM 1407 O O . HIS A 1 171 ? 17.222 8.164 -33.623 1.00 92.44 171 HIS A O 1
ATOM 1413 N N . VAL A 1 172 ? 19.053 7.241 -34.525 1.00 92.69 172 VAL A N 1
ATOM 1414 C CA . VAL A 1 172 ? 19.815 8.492 -34.648 1.00 92.69 172 VAL A CA 1
ATOM 1415 C C . VAL A 1 172 ? 20.372 8.606 -36.056 1.00 92.69 172 VAL A C 1
ATOM 1417 O O . VAL A 1 172 ? 20.828 7.613 -36.628 1.00 92.69 172 VAL A O 1
ATOM 1420 N N . ASP A 1 173 ? 20.300 9.799 -36.635 1.00 92.56 173 ASP A N 1
ATOM 1421 C CA . ASP A 1 173 ? 20.894 10.073 -37.942 1.00 92.56 173 ASP A CA 1
ATOM 1422 C C . ASP A 1 173 ? 22.390 10.433 -37.828 1.00 92.56 173 ASP A C 1
ATOM 1424 O O . ASP A 1 173 ? 22.975 10.483 -36.742 1.00 92.56 173 ASP A O 1
ATOM 1428 N N . GLN A 1 174 ? 23.023 10.722 -38.967 1.00 88.94 174 GLN A N 1
ATOM 1429 C CA . GLN A 1 174 ? 24.433 11.129 -39.033 1.00 88.94 174 GLN A CA 1
ATOM 1430 C C . GLN A 1 174 ? 24.762 12.432 -38.274 1.00 88.94 174 GLN A C 1
ATOM 1432 O O . GLN A 1 174 ? 25.929 12.689 -37.982 1.00 88.94 174 GLN A O 1
ATOM 1437 N N . ASN A 1 175 ? 23.754 13.245 -37.945 1.00 92.75 175 ASN A N 1
ATOM 1438 C CA . ASN A 1 175 ? 23.881 14.489 -37.186 1.00 92.75 175 ASN A CA 1
ATOM 1439 C C . ASN A 1 175 ? 23.539 14.303 -35.695 1.00 92.75 175 ASN A C 1
ATOM 1441 O O . ASN A 1 175 ? 23.478 15.288 -34.958 1.00 92.75 175 ASN A O 1
ATOM 1445 N N . ASN A 1 176 ? 23.346 13.060 -35.236 1.00 88.56 176 ASN A N 1
ATOM 1446 C CA . ASN A 1 176 ? 22.862 12.701 -33.899 1.00 88.56 176 ASN A CA 1
ATOM 1447 C C . ASN A 1 176 ? 21.454 13.226 -33.578 1.00 88.56 176 ASN A C 1
ATOM 1449 O O . ASN A 1 176 ? 21.129 13.431 -32.404 1.00 88.56 176 ASN A O 1
ATOM 1453 N N . VAL A 1 177 ? 20.617 13.437 -34.594 1.00 93.69 177 VAL A N 1
ATOM 1454 C CA . VAL A 1 177 ? 19.214 13.816 -34.412 1.00 93.69 177 VAL A CA 1
ATOM 1455 C C . VAL A 1 177 ? 18.380 12.544 -34.209 1.00 93.69 177 VAL A C 1
ATOM 1457 O O . VAL A 1 177 ? 18.406 11.666 -35.077 1.00 93.69 177 VAL A O 1
ATOM 1460 N N . PRO A 1 178 ? 17.665 12.407 -33.073 1.00 91.56 178 PRO A N 1
ATOM 1461 C CA . PRO A 1 178 ? 16.760 11.288 -32.837 1.00 91.56 178 PRO A CA 1
ATOM 1462 C C . PRO A 1 178 ? 15.571 11.284 -33.799 1.00 91.56 178 PRO A C 1
ATOM 1464 O O . PRO A 1 178 ? 15.033 12.343 -34.125 1.00 91.56 178 PRO A O 1
ATOM 1467 N N . TYR A 1 179 ? 15.131 10.100 -34.213 1.00 93.19 179 TYR A N 1
ATOM 1468 C CA . TYR A 1 179 ? 13.890 9.907 -34.961 1.00 93.19 179 TYR A CA 1
ATOM 1469 C C . TYR A 1 179 ? 13.306 8.510 -34.716 1.00 93.19 179 TYR A C 1
ATOM 1471 O O . TYR A 1 179 ? 14.019 7.602 -34.288 1.00 93.19 179 TYR A O 1
ATOM 1479 N N . ALA A 1 180 ? 12.020 8.348 -35.048 1.00 90.38 180 ALA A N 1
ATOM 1480 C CA . ALA A 1 180 ? 11.273 7.092 -34.946 1.00 90.38 180 ALA A CA 1
ATOM 1481 C C . ALA A 1 180 ? 11.365 6.458 -33.546 1.00 90.38 180 ALA A C 1
ATOM 1483 O O . ALA A 1 180 ? 12.081 5.479 -33.336 1.00 90.38 180 ALA A O 1
ATOM 1484 N N . ASP A 1 181 ? 10.628 7.042 -32.601 1.00 89.88 181 ASP A N 1
ATOM 1485 C CA . ASP A 1 181 ? 10.490 6.513 -31.248 1.00 89.88 181 ASP A CA 1
ATOM 1486 C C . ASP A 1 181 ? 9.708 5.192 -31.255 1.00 89.88 181 ASP A C 1
ATOM 1488 O O . ASP A 1 181 ? 8.654 5.063 -31.881 1.00 89.88 181 ASP A O 1
ATOM 1492 N N . ILE A 1 182 ? 10.246 4.198 -30.556 1.00 93.75 182 ILE A N 1
ATOM 1493 C CA . ILE A 1 182 ? 9.685 2.857 -30.427 1.00 93.75 182 ILE A CA 1
ATOM 1494 C C . ILE A 1 182 ? 9.642 2.515 -28.939 1.00 93.75 182 ILE A C 1
ATOM 1496 O O . ILE A 1 182 ? 10.675 2.509 -28.263 1.00 93.75 182 ILE A O 1
ATOM 1500 N N . ALA A 1 183 ? 8.448 2.209 -28.437 1.00 95.19 183 ALA A N 1
ATOM 1501 C CA . ALA A 1 183 ? 8.268 1.638 -27.112 1.00 95.19 183 ALA A CA 1
ATOM 1502 C C . ALA A 1 183 ? 8.741 0.178 -27.115 1.00 95.19 183 ALA A C 1
ATOM 1504 O O . ALA A 1 183 ? 8.348 -0.619 -27.969 1.00 95.19 183 ALA A O 1
ATOM 1505 N N . VAL A 1 184 ? 9.605 -0.169 -26.165 1.00 96.25 184 VAL A N 1
ATOM 1506 C CA . VAL A 1 184 ? 10.168 -1.512 -26.016 1.00 96.25 184 VAL A CA 1
ATOM 1507 C C . VAL A 1 184 ? 10.079 -1.936 -24.563 1.00 96.25 184 VAL A C 1
ATOM 1509 O O . VAL A 1 184 ? 10.354 -1.139 -23.669 1.00 96.25 184 VAL A O 1
ATOM 1512 N N . ASP A 1 185 ? 9.756 -3.201 -24.318 1.00 97.12 185 ASP A N 1
ATOM 1513 C CA . ASP A 1 185 ? 9.708 -3.745 -22.966 1.00 97.12 185 ASP A CA 1
ATOM 1514 C C . ASP A 1 185 ? 11.061 -3.588 -22.253 1.00 97.12 185 ASP A C 1
ATOM 1516 O O . ASP A 1 185 ? 12.146 -3.840 -22.801 1.00 97.12 185 ASP A O 1
ATOM 1520 N N . GLY A 1 186 ? 10.995 -3.151 -20.999 1.00 95.88 186 GLY A N 1
ATOM 1521 C CA . GLY A 1 186 ? 12.141 -3.154 -20.109 1.00 95.88 186 GLY A CA 1
ATOM 1522 C C . GLY A 1 186 ? 12.528 -4.577 -19.728 1.00 95.88 186 GLY A C 1
ATOM 1523 O O . GLY A 1 186 ? 11.723 -5.507 -19.754 1.00 95.88 186 GLY A O 1
ATOM 1524 N N . GLN A 1 187 ? 13.795 -4.750 -19.368 1.00 95.25 187 GLN A N 1
ATOM 1525 C CA . GLN A 1 187 ? 14.331 -6.067 -19.040 1.00 95.25 187 GLN A CA 1
ATOM 1526 C C . GLN A 1 187 ? 13.810 -6.602 -17.696 1.00 95.25 187 GLN A C 1
ATOM 1528 O O . GLN A 1 187 ? 13.689 -7.814 -17.512 1.00 95.25 187 GLN A O 1
ATOM 1533 N N . TYR A 1 188 ? 13.531 -5.708 -16.745 1.00 96.25 188 TYR A N 1
ATOM 1534 C CA . TYR A 1 188 ? 13.227 -6.064 -15.363 1.00 96.25 188 TYR A CA 1
ATOM 1535 C C . TYR A 1 188 ? 11.890 -5.478 -14.923 1.00 96.25 188 TYR A C 1
ATOM 1537 O O . TYR A 1 188 ? 11.628 -4.292 -15.099 1.00 96.25 188 TYR A O 1
ATOM 1545 N N . GLN A 1 189 ? 11.070 -6.304 -14.275 1.00 97.06 189 GLN A N 1
ATOM 1546 C CA . GLN A 1 189 ? 9.862 -5.843 -13.594 1.00 97.06 189 GLN A CA 1
ATOM 1547 C C . GLN A 1 189 ? 10.210 -4.995 -12.371 1.00 97.06 189 GLN A C 1
ATOM 1549 O O . GLN A 1 189 ? 11.203 -5.248 -11.680 1.00 97.06 189 GLN A O 1
ATOM 1554 N N . ARG A 1 190 ? 9.338 -4.042 -12.039 1.00 97.25 190 ARG A N 1
ATOM 1555 C CA . ARG A 1 190 ? 9.483 -3.198 -10.851 1.00 97.25 190 ARG A CA 1
ATOM 1556 C C . ARG A 1 190 ? 8.525 -3.615 -9.746 1.00 97.25 190 ARG A C 1
ATOM 1558 O O . ARG A 1 190 ? 7.389 -4.025 -9.983 1.00 97.25 190 ARG A O 1
ATOM 1565 N N . ASN A 1 191 ? 9.031 -3.558 -8.517 1.00 96.44 191 ASN A N 1
ATOM 1566 C CA . ASN A 1 191 ? 8.299 -3.935 -7.316 1.00 96.44 191 ASN A CA 1
ATOM 1567 C C . ASN A 1 191 ? 7.655 -2.689 -6.715 1.00 96.44 191 ASN A C 1
ATOM 1569 O O . ASN A 1 191 ? 8.360 -1.803 -6.237 1.00 96.44 191 ASN A O 1
ATOM 1573 N N . PHE A 1 192 ? 6.330 -2.648 -6.695 1.00 96.75 192 PHE A N 1
ATOM 1574 C CA . PHE A 1 192 ? 5.572 -1.605 -6.027 1.00 96.75 192 PHE A CA 1
ATOM 1575 C C . PHE A 1 192 ? 5.288 -1.991 -4.577 1.00 96.75 192 PHE A C 1
ATOM 1577 O O . PHE A 1 192 ? 4.701 -3.043 -4.301 1.00 96.75 192 PHE A O 1
ATOM 1584 N N . THR A 1 193 ? 5.667 -1.104 -3.662 1.00 96.25 193 THR A N 1
ATOM 1585 C CA . THR A 1 193 ? 5.249 -1.101 -2.260 1.00 96.25 193 THR A CA 1
ATOM 1586 C C . THR A 1 193 ? 4.969 0.335 -1.822 1.00 96.25 193 THR A C 1
ATOM 1588 O O . THR A 1 193 ? 5.568 1.278 -2.340 1.00 96.25 193 THR A O 1
ATOM 1591 N N . GLN A 1 194 ? 4.054 0.507 -0.869 1.00 97.12 194 GLN A N 1
ATOM 1592 C CA . GLN A 1 194 ? 3.717 1.803 -0.276 1.00 97.12 194 GLN A CA 1
ATOM 1593 C C . GLN A 1 194 ? 3.415 1.691 1.221 1.00 97.12 194 GLN A C 1
ATOM 1595 O O . GLN A 1 194 ? 3.228 0.595 1.758 1.00 97.12 194 GLN A O 1
ATOM 1600 N N . GLN A 1 195 ? 3.361 2.835 1.907 1.00 97.38 195 GLN A N 1
ATOM 1601 C CA . GLN A 1 195 ? 2.970 2.909 3.313 1.00 97.38 195 GLN A CA 1
ATOM 1602 C C . GLN A 1 195 ? 1.460 2.705 3.466 1.00 97.38 195 GLN A C 1
ATOM 1604 O O . GLN A 1 195 ? 0.678 3.620 3.207 1.00 97.38 195 GLN A O 1
ATOM 1609 N N . CYS A 1 196 ? 1.045 1.540 3.953 1.00 97.81 196 CYS A N 1
ATOM 1610 C CA . CYS A 1 196 ? -0.308 1.341 4.456 1.00 97.81 196 CYS A CA 1
ATOM 1611 C C . CYS A 1 196 ? -0.442 1.884 5.880 1.00 97.81 196 CYS A C 1
ATOM 1613 O O . CYS A 1 196 ? 0.544 1.970 6.629 1.00 97.81 196 CYS A O 1
ATOM 1615 N N . SER A 1 197 ? -1.671 2.222 6.259 1.00 98.12 197 SER A N 1
ATOM 1616 C CA . SER A 1 197 ? -1.980 2.675 7.609 1.00 98.12 197 SER A CA 1
ATOM 1617 C C . SER A 1 197 ? -3.367 2.250 8.078 1.00 98.12 197 SER A C 1
ATOM 1619 O O . SER A 1 197 ? -4.258 1.956 7.280 1.00 98.12 197 SER A O 1
ATOM 1621 N N . ALA A 1 198 ? -3.545 2.227 9.398 1.00 98.19 198 ALA A N 1
ATOM 1622 C CA . ALA A 1 198 ? -4.849 2.125 10.031 1.00 98.19 198 ALA A CA 1
ATOM 1623 C C . ALA A 1 198 ? -4.927 3.025 11.260 1.00 98.19 198 ALA A C 1
ATOM 1625 O O . ALA A 1 198 ? -3.959 3.148 12.010 1.00 98.19 198 ALA A O 1
ATOM 1626 N N . VAL A 1 199 ? -6.095 3.600 11.513 1.00 98.44 199 VAL A N 1
ATOM 1627 C CA . VAL A 1 199 ? -6.406 4.314 12.751 1.00 98.44 199 VAL A CA 1
ATOM 1628 C C . VAL A 1 199 ? -7.531 3.576 13.453 1.00 98.44 199 VAL A C 1
ATOM 1630 O O . VAL A 1 199 ? -8.628 3.448 12.913 1.00 98.44 199 VAL A O 1
ATOM 1633 N N . ASN A 1 200 ? -7.257 3.091 14.661 1.00 97.81 200 ASN A N 1
ATOM 1634 C CA . ASN A 1 200 ? -8.257 2.522 15.555 1.00 97.81 200 ASN A CA 1
ATOM 1635 C C . ASN A 1 200 ? -8.527 3.505 16.694 1.00 97.81 200 ASN A C 1
ATOM 1637 O O . ASN A 1 200 ? -7.598 3.847 17.423 1.00 97.81 200 ASN A O 1
ATOM 1641 N N . THR A 1 201 ? -9.780 3.928 16.862 1.00 98.44 201 THR A N 1
ATOM 1642 C CA . THR A 1 201 ? -10.172 4.878 17.912 1.00 98.44 201 THR A CA 1
ATOM 1643 C C . THR A 1 201 ? -11.382 4.377 18.677 1.00 98.44 201 THR A C 1
ATOM 1645 O O . THR A 1 201 ? -12.447 4.207 18.089 1.00 98.44 201 THR A O 1
ATOM 1648 N N . TRP A 1 202 ? -11.238 4.220 19.991 1.00 98.31 202 TRP A N 1
ATOM 1649 C CA . TRP A 1 202 ? -12.313 3.888 20.925 1.00 98.31 202 TRP A CA 1
ATOM 1650 C C . TRP A 1 202 ? -12.933 5.130 21.564 1.00 98.31 202 TRP A C 1
ATOM 1652 O O . TRP A 1 202 ? -12.263 6.129 21.830 1.00 98.31 202 TRP A O 1
ATOM 1662 N N . LYS A 1 203 ? -14.227 5.047 21.866 1.00 97.44 203 LYS A N 1
ATOM 1663 C CA . LYS A 1 203 ? -14.988 6.069 22.584 1.00 97.44 203 LYS A CA 1
ATOM 1664 C C . LYS A 1 203 ? -16.101 5.426 23.406 1.00 97.44 203 LYS A C 1
ATOM 1666 O O . LYS A 1 203 ? -16.798 4.529 22.936 1.00 97.44 203 LYS A O 1
ATOM 1671 N N . VAL A 1 204 ? -16.322 5.956 24.604 1.00 97.62 204 VAL A N 1
ATOM 1672 C CA . VAL A 1 204 ? -17.507 5.658 25.415 1.00 97.62 204 VAL A CA 1
ATOM 1673 C C . VAL A 1 204 ? -18.637 6.588 24.964 1.00 97.62 204 VAL A C 1
ATOM 1675 O O . VAL A 1 204 ? -18.553 7.804 25.137 1.00 97.62 204 VAL A O 1
ATOM 1678 N N . ALA A 1 205 ? -19.666 6.040 24.315 1.00 96.44 205 ALA A N 1
ATOM 1679 C CA . ALA A 1 205 ? -20.822 6.811 23.852 1.00 96.44 205 ALA A CA 1
ATOM 1680 C C . ALA A 1 205 ? -21.820 7.063 24.994 1.00 96.44 205 ALA A C 1
ATOM 1682 O O . ALA A 1 205 ? -22.341 8.174 25.133 1.00 96.44 205 ALA A O 1
ATOM 1683 N N . SER A 1 206 ? -22.031 6.056 25.843 1.00 96.75 206 SER A N 1
ATOM 1684 C CA . SER A 1 206 ? -22.700 6.186 27.137 1.00 96.75 206 SER A CA 1
ATOM 1685 C C . SER A 1 206 ? -21.991 5.297 28.151 1.00 96.75 206 SER A C 1
ATOM 1687 O O . SER A 1 206 ? -21.854 4.098 27.915 1.00 96.75 206 SER A O 1
ATOM 1689 N N . SER A 1 207 ? -21.485 5.887 29.235 1.00 96.81 207 SER A N 1
ATOM 1690 C CA . SER A 1 207 ? -20.828 5.129 30.301 1.00 96.81 207 SER A CA 1
ATOM 1691 C C . SER A 1 207 ? -21.853 4.489 31.225 1.00 96.81 207 SER A C 1
ATOM 1693 O O . SER A 1 207 ? -22.977 4.984 31.348 1.00 96.81 207 SER A O 1
ATOM 1695 N N . MET A 1 208 ? -21.438 3.455 31.953 1.00 96.19 208 MET A N 1
ATOM 1696 C CA . MET A 1 208 ? -22.236 2.860 33.027 1.00 96.19 208 MET A CA 1
ATOM 1697 C C . MET A 1 208 ? -22.680 3.922 34.040 1.00 96.19 208 MET A C 1
ATOM 1699 O O . MET A 1 208 ? -23.856 4.016 34.379 1.00 96.19 208 MET A O 1
ATOM 1703 N N . ALA A 1 209 ? -21.757 4.793 34.458 1.00 94.69 209 ALA A N 1
ATOM 1704 C CA . ALA A 1 209 ? -22.041 5.881 35.391 1.00 94.69 209 ALA A CA 1
ATOM 1705 C C . ALA A 1 209 ? -23.141 6.832 34.891 1.00 94.69 209 ALA A C 1
ATOM 1707 O O . ALA A 1 209 ? -24.022 7.226 35.655 1.00 94.69 209 ALA A O 1
ATOM 1708 N N . LYS A 1 210 ? -23.096 7.197 33.603 1.00 95.00 210 LYS A N 1
ATOM 1709 C CA . LYS A 1 210 ? -24.106 8.057 32.978 1.00 95.00 210 LYS A CA 1
ATOM 1710 C C . LYS A 1 210 ? -25.451 7.346 32.895 1.00 95.00 210 LYS A C 1
ATOM 1712 O O . LYS A 1 210 ? -26.477 7.954 33.180 1.00 95.00 210 LYS A O 1
ATOM 1717 N N . ASP A 1 211 ? -25.428 6.075 32.522 1.00 95.00 211 ASP A N 1
ATOM 1718 C CA . ASP A 1 211 ? -26.615 5.250 32.352 1.00 95.00 211 ASP A CA 1
ATOM 1719 C C . ASP A 1 211 ? -27.358 5.009 33.671 1.00 95.00 211 ASP A C 1
ATOM 1721 O O . ASP A 1 211 ? -28.582 5.053 33.684 1.00 95.00 211 ASP A O 1
ATOM 1725 N N . TYR A 1 212 ? -26.644 4.811 34.780 1.00 95.25 212 TYR A N 1
ATOM 1726 C CA . TYR A 1 212 ? -27.253 4.632 36.103 1.00 95.25 212 TYR A CA 1
ATOM 1727 C C . TYR A 1 212 ? -27.636 5.943 36.800 1.00 95.25 212 TYR A C 1
ATOM 1729 O O . TYR A 1 212 ? -28.269 5.904 37.855 1.00 95.25 212 TYR A O 1
ATOM 1737 N N . LYS A 1 213 ? -27.257 7.105 36.253 1.00 92.69 213 LYS A N 1
ATOM 1738 C CA . LYS A 1 213 ? -27.405 8.405 36.923 1.00 92.69 213 LYS A CA 1
ATOM 1739 C C . LYS A 1 213 ? -28.842 8.684 37.366 1.00 92.69 213 LYS A C 1
ATOM 1741 O O . LYS A 1 213 ? -29.029 9.149 38.481 1.00 92.69 213 LYS A O 1
ATOM 1746 N N . ASN A 1 214 ? -29.838 8.381 36.529 1.00 92.25 214 ASN A N 1
ATOM 1747 C CA . ASN A 1 214 ? -31.240 8.653 36.861 1.00 92.25 214 ASN A CA 1
ATOM 1748 C C . ASN A 1 214 ? -31.698 7.862 38.092 1.00 92.25 214 ASN A C 1
ATOM 1750 O O . ASN A 1 214 ? -32.110 8.446 39.089 1.00 92.25 214 ASN A O 1
ATOM 1754 N N . SER A 1 215 ? -31.506 6.541 38.047 1.00 92.00 215 SER A N 1
ATOM 1755 C CA . SER A 1 215 ? -31.805 5.632 39.157 1.00 92.00 215 SER A CA 1
ATOM 1756 C C . SER A 1 215 ? -31.061 6.035 40.447 1.00 92.00 215 SER A C 1
ATOM 1758 O O . SER A 1 215 ? -31.617 5.951 41.541 1.00 92.00 215 SER A O 1
ATOM 1760 N N . ARG A 1 216 ? -29.808 6.507 40.342 1.00 90.50 216 ARG A N 1
ATOM 1761 C CA . ARG A 1 216 ? -29.020 6.987 41.495 1.00 90.50 216 ARG A CA 1
ATOM 1762 C C . ARG A 1 216 ? -29.554 8.289 42.083 1.00 90.50 216 ARG A C 1
ATOM 1764 O O . ARG A 1 216 ? -29.663 8.410 43.301 1.00 90.50 216 ARG A O 1
ATOM 1771 N N . ASP A 1 217 ? -29.858 9.266 41.234 1.00 90.44 217 ASP A N 1
ATOM 1772 C CA . ASP A 1 217 ? -30.376 10.563 41.669 1.00 90.44 217 ASP A CA 1
ATOM 1773 C C . ASP A 1 217 ? -31.762 10.395 42.316 1.00 90.44 217 ASP A C 1
ATOM 1775 O O . ASP A 1 217 ? -32.050 11.041 43.323 1.00 90.44 217 ASP A O 1
ATOM 1779 N N . ALA A 1 218 ? -32.595 9.485 41.800 1.00 90.25 218 ALA A N 1
ATOM 1780 C CA . ALA A 1 218 ? -33.874 9.120 42.405 1.00 90.25 218 ALA A CA 1
ATOM 1781 C C . ALA A 1 218 ? -33.701 8.547 43.822 1.00 90.25 218 ALA A C 1
ATOM 1783 O O . ALA A 1 218 ? -34.349 9.026 44.753 1.00 90.25 218 ALA A O 1
ATOM 1784 N N . ALA A 1 219 ? -32.766 7.606 44.009 1.00 88.94 219 ALA A N 1
ATOM 1785 C CA . ALA A 1 219 ? -32.460 7.030 45.321 1.00 88.94 219 ALA A CA 1
ATOM 1786 C C . ALA A 1 219 ? -31.975 8.086 46.323 1.00 88.94 219 ALA A C 1
ATOM 1788 O O . ALA A 1 219 ? -32.487 8.162 47.440 1.00 88.94 219 ALA A O 1
ATOM 1789 N N . ARG A 1 220 ? -31.044 8.956 45.906 1.00 87.38 220 ARG A N 1
ATOM 1790 C CA . ARG A 1 220 ? -30.520 10.056 46.738 1.00 87.38 220 ARG A CA 1
ATOM 1791 C C . ARG A 1 220 ? -31.606 11.039 47.164 1.00 87.38 220 ARG A C 1
ATOM 1793 O O . ARG A 1 220 ? -31.620 11.489 48.304 1.00 87.38 220 ARG A O 1
ATOM 1800 N N . ASN A 1 221 ? -32.542 11.337 46.265 1.00 89.12 221 ASN A N 1
ATOM 1801 C CA . ASN A 1 221 ? -33.667 12.229 46.542 1.00 89.12 221 ASN A CA 1
ATOM 1802 C C . ASN A 1 221 ? -34.854 11.528 47.223 1.00 89.12 221 ASN A C 1
ATOM 1804 O O . ASN A 1 221 ? -35.861 12.184 47.495 1.00 89.12 221 ASN A O 1
ATOM 1808 N N . ARG A 1 222 ? -34.754 10.218 47.501 1.00 88.50 222 ARG A N 1
ATOM 1809 C CA . ARG A 1 222 ? -35.840 9.383 48.045 1.00 88.50 222 ARG A CA 1
ATOM 1810 C C . ARG A 1 222 ? -37.117 9.466 47.206 1.00 88.50 222 ARG A C 1
ATOM 1812 O O . ARG A 1 222 ? -38.230 9.492 47.729 1.00 88.50 222 ARG A O 1
ATOM 1819 N N . ASP A 1 223 ? -36.949 9.538 45.892 1.00 87.56 223 ASP A N 1
ATOM 1820 C CA . ASP A 1 223 ? -38.047 9.434 44.947 1.00 87.56 223 ASP A CA 1
ATOM 1821 C C . ASP A 1 223 ? -38.406 7.957 44.780 1.00 87.56 223 ASP A C 1
ATOM 1823 O O . ASP A 1 223 ? -37.563 7.157 44.392 1.00 87.56 223 ASP A O 1
ATOM 1827 N N . TYR A 1 224 ? -39.647 7.584 45.091 1.00 84.81 224 TYR A N 1
ATOM 1828 C CA . TYR A 1 224 ? -40.115 6.194 45.048 1.00 84.81 224 TYR A CA 1
ATOM 1829 C C . TYR A 1 224 ? -40.863 5.847 43.751 1.00 84.81 224 TYR A C 1
ATOM 1831 O O . TYR A 1 224 ? -41.457 4.768 43.637 1.00 84.81 224 TYR A O 1
ATOM 1839 N N . ARG A 1 225 ? -40.883 6.748 42.759 1.00 88.56 225 ARG A N 1
ATOM 1840 C CA . ARG A 1 225 ? -41.504 6.484 41.455 1.00 88.56 225 ARG A CA 1
ATOM 1841 C C . ARG A 1 225 ? -40.716 5.399 40.720 1.00 88.56 225 ARG A C 1
ATOM 1843 O O . ARG A 1 225 ? -39.549 5.570 40.392 1.00 88.56 225 ARG A O 1
ATOM 1850 N N . LYS A 1 226 ? -41.378 4.275 40.425 1.00 84.62 226 LYS A N 1
ATOM 1851 C CA . LYS A 1 226 ? -40.750 3.085 39.817 1.00 84.62 226 LYS A CA 1
ATOM 1852 C C . LYS A 1 226 ? -40.061 3.366 38.480 1.00 84.62 226 LYS A C 1
ATOM 1854 O O . LYS A 1 226 ? -39.043 2.744 38.199 1.00 84.62 226 LYS A O 1
ATOM 1859 N N . ASP A 1 227 ? -40.603 4.288 37.688 1.00 88.31 227 ASP A N 1
ATOM 1860 C CA . ASP A 1 227 ? -40.069 4.632 36.365 1.00 88.31 227 ASP A CA 1
ATOM 1861 C C . ASP A 1 227 ? -38.711 5.345 36.440 1.00 88.31 227 ASP A C 1
ATOM 1863 O O . ASP A 1 227 ? -37.963 5.336 35.466 1.00 88.31 227 ASP A O 1
ATOM 1867 N N . GLU A 1 228 ? -38.363 5.916 37.597 1.00 88.94 228 GLU A N 1
ATOM 1868 C CA . GLU A 1 228 ? -37.068 6.567 37.803 1.00 88.94 228 GLU A CA 1
ATOM 1869 C C . GLU A 1 228 ? -35.932 5.548 38.024 1.00 88.94 228 GLU A C 1
ATOM 1871 O O . GLU A 1 228 ? -34.770 5.844 37.741 1.00 88.94 228 GLU A O 1
ATOM 1876 N N . TYR A 1 229 ? -36.265 4.320 38.448 1.00 88.12 229 TYR A N 1
ATOM 1877 C CA . TYR A 1 229 ? -35.333 3.200 38.638 1.00 88.12 229 TYR A CA 1
ATOM 1878 C C . TYR A 1 229 ? -35.260 2.320 37.387 1.00 88.12 229 TYR A C 1
ATOM 1880 O O . TYR A 1 229 ? -35.478 1.112 37.420 1.00 88.12 229 TYR A O 1
ATOM 1888 N N . ASP A 1 230 ? -34.993 2.915 36.238 1.00 87.12 230 ASP A N 1
ATOM 1889 C CA . ASP A 1 230 ? -35.028 2.249 34.937 1.00 87.12 230 ASP A CA 1
ATOM 1890 C C . ASP A 1 230 ? -34.017 1.093 34.778 1.00 87.12 230 ASP A C 1
ATOM 1892 O O . ASP A 1 230 ? -34.307 0.124 34.067 1.00 87.12 230 ASP A O 1
ATOM 1896 N N . LYS A 1 231 ? -32.852 1.160 35.441 1.00 90.62 231 LYS A N 1
ATOM 1897 C CA . LYS A 1 231 ? -31.750 0.188 35.261 1.00 90.62 231 LYS A CA 1
ATOM 1898 C C . LYS A 1 231 ? -31.320 -0.550 36.519 1.00 90.62 231 LYS A C 1
ATOM 1900 O O . LYS A 1 231 ? -30.859 -1.687 36.422 1.00 90.62 231 LYS A O 1
ATOM 1905 N N . ALA A 1 232 ? -31.457 0.062 37.687 1.00 92.50 232 ALA A N 1
ATOM 1906 C CA . ALA A 1 232 ? -31.093 -0.569 38.949 1.00 92.50 232 ALA A CA 1
ATOM 1907 C C . ALA A 1 232 ? -31.893 0.022 40.108 1.00 92.50 232 ALA A C 1
ATOM 1909 O O . ALA A 1 232 ? -32.289 1.184 40.061 1.00 92.50 232 ALA A O 1
ATOM 1910 N N . VAL A 1 233 ? -32.088 -0.771 41.160 1.00 90.06 233 VAL A N 1
ATOM 1911 C CA . VAL A 1 233 ? -32.627 -0.288 42.438 1.00 90.06 233 VAL A CA 1
ATOM 1912 C C . VAL A 1 233 ? -31.454 0.026 43.361 1.00 90.06 233 VAL A C 1
ATOM 1914 O O . VAL A 1 233 ? -30.781 -0.885 43.843 1.00 90.06 233 VAL A O 1
ATOM 1917 N N . PHE A 1 234 ? -31.191 1.314 43.578 1.00 90.12 234 PHE A N 1
ATOM 1918 C CA . PHE A 1 234 ? -30.167 1.765 44.520 1.00 90.12 234 PHE A CA 1
ATOM 1919 C C . PHE A 1 234 ? -30.772 1.983 45.909 1.00 90.12 234 PHE A C 1
ATOM 1921 O O . PHE A 1 234 ? -31.925 2.394 46.030 1.00 90.12 234 PHE A O 1
ATOM 1928 N N . ALA A 1 235 ? -29.994 1.707 46.954 1.00 85.62 235 ALA A N 1
ATOM 1929 C CA . ALA A 1 235 ? -30.417 1.919 48.330 1.00 85.62 235 ALA A CA 1
ATOM 1930 C C . ALA A 1 235 ? -30.524 3.425 48.636 1.00 85.62 235 ALA A C 1
ATOM 1932 O O . ALA A 1 235 ? -29.642 4.202 48.268 1.00 85.62 235 ALA A O 1
ATOM 1933 N N . SER A 1 236 ? -31.606 3.825 49.309 1.00 82.94 236 SER A N 1
ATOM 1934 C CA . SER A 1 236 ? -31.919 5.223 49.653 1.00 82.94 236 SER A CA 1
ATOM 1935 C C . SER A 1 236 ? -31.733 5.550 51.141 1.00 82.94 236 SER A C 1
ATOM 1937 O O . SER A 1 236 ? -32.092 6.645 51.587 1.00 82.94 236 SER A O 1
ATOM 1939 N N . ASP A 1 237 ? -31.235 4.589 51.928 1.00 81.25 237 ASP A N 1
ATOM 1940 C CA . ASP A 1 237 ? -30.957 4.764 53.354 1.00 81.25 237 ASP A CA 1
ATOM 1941 C C . ASP A 1 237 ? -29.904 5.862 53.570 1.00 81.25 237 ASP A C 1
ATOM 1943 O O . ASP A 1 237 ? -28.964 6.006 52.785 1.00 81.25 237 ASP A O 1
ATOM 1947 N N . ILE A 1 238 ? -30.043 6.636 54.654 1.00 77.88 238 ILE A N 1
ATOM 1948 C CA . ILE A 1 238 ? -29.139 7.763 54.946 1.00 77.88 238 ILE A CA 1
ATOM 1949 C C . ILE A 1 238 ? -27.678 7.316 55.107 1.00 77.88 238 ILE A C 1
ATOM 1951 O O . ILE A 1 238 ? -26.761 8.045 54.745 1.00 77.88 238 ILE A O 1
ATOM 1955 N N . ASP A 1 239 ? -27.469 6.075 55.548 1.00 79.38 239 ASP A N 1
ATOM 1956 C CA . ASP A 1 239 ? -26.149 5.463 55.717 1.00 79.38 239 ASP A CA 1
ATOM 1957 C C . ASP A 1 239 ? -25.406 5.236 54.384 1.00 79.38 239 ASP A C 1
ATOM 1959 O O . ASP A 1 239 ? -24.219 4.889 54.383 1.00 79.38 239 ASP A O 1
ATOM 1963 N N . PHE A 1 240 ? -26.084 5.415 53.242 1.00 80.88 240 PHE A N 1
ATOM 1964 C CA . PHE A 1 240 ? -25.536 5.204 51.900 1.00 80.88 240 PHE A CA 1
ATOM 1965 C C . PHE A 1 240 ? -25.482 6.471 51.040 1.00 80.88 240 PHE A C 1
ATOM 1967 O O . PHE A 1 240 ? -25.149 6.373 49.860 1.00 80.88 240 PHE A O 1
ATOM 1974 N N . GLU A 1 241 ? -25.740 7.653 51.610 1.00 75.25 241 GLU A N 1
ATOM 1975 C CA . GLU A 1 241 ? -25.736 8.930 50.876 1.00 75.25 241 GLU A CA 1
ATOM 1976 C C . GLU A 1 241 ? -24.394 9.196 50.156 1.00 75.25 241 GLU A C 1
ATOM 1978 O O . GLU A 1 241 ? -24.377 9.607 48.989 1.00 75.25 241 GLU A O 1
ATOM 1983 N N . ASP A 1 242 ? -23.278 8.842 50.807 1.00 79.25 242 ASP A N 1
ATOM 1984 C CA . ASP A 1 242 ? -21.905 8.994 50.298 1.00 79.25 242 ASP A CA 1
ATOM 1985 C C . ASP A 1 242 ? -21.381 7.778 49.508 1.00 79.25 242 ASP A C 1
ATOM 1987 O O . ASP A 1 242 ? -20.230 7.760 49.061 1.00 79.25 242 ASP A O 1
ATOM 1991 N N . VAL A 1 243 ? -22.192 6.733 49.328 1.00 82.38 243 VAL A N 1
ATOM 1992 C CA . VAL A 1 243 ? -21.807 5.554 48.543 1.00 82.38 243 VAL A CA 1
ATOM 1993 C C . VAL A 1 243 ? -22.228 5.771 47.095 1.00 82.38 243 VAL A C 1
ATOM 1995 O O . VAL A 1 243 ? -23.355 6.173 46.813 1.00 82.38 243 VAL A O 1
ATOM 1998 N N . ASP A 1 244 ? -21.327 5.510 46.144 1.00 79.25 244 ASP A N 1
ATOM 1999 C CA . ASP A 1 244 ? -21.628 5.819 44.748 1.00 79.25 244 ASP A CA 1
ATOM 2000 C C . ASP A 1 244 ? -22.715 4.904 44.169 1.00 79.25 244 ASP A C 1
ATOM 2002 O O . ASP A 1 244 ? -23.736 5.395 43.692 1.00 79.25 244 ASP A O 1
ATOM 2006 N N . TYR A 1 245 ? -22.543 3.586 44.245 1.00 88.25 245 TYR A N 1
ATOM 2007 C CA . TYR A 1 245 ? -23.482 2.614 43.676 1.00 88.25 245 TYR A CA 1
ATOM 2008 C C . TYR A 1 245 ? -23.977 1.625 44.750 1.00 88.25 245 TYR A C 1
ATOM 2010 O O . TYR A 1 245 ? -23.620 0.447 44.686 1.00 88.25 245 TYR A O 1
ATOM 2018 N N . PRO A 1 246 ? -24.741 2.078 45.767 1.00 90.94 246 PRO A N 1
ATOM 2019 C CA . PRO A 1 246 ? -25.227 1.214 46.837 1.00 90.94 246 PRO A CA 1
ATOM 2020 C C . PRO A 1 246 ? -26.447 0.416 46.372 1.00 90.94 246 PRO A C 1
ATOM 2022 O O . PRO A 1 246 ? -27.443 1.009 45.970 1.00 90.94 246 PRO A O 1
ATOM 2025 N N . ILE A 1 247 ? -26.409 -0.912 46.443 1.00 91.38 247 ILE A N 1
ATOM 2026 C CA . ILE A 1 247 ? -27.564 -1.770 46.135 1.00 91.38 247 ILE A CA 1
ATOM 2027 C C . ILE A 1 247 ? -27.844 -2.740 47.285 1.00 91.38 247 ILE A C 1
ATOM 2029 O O . ILE A 1 247 ? -26.921 -3.187 47.967 1.00 91.38 247 ILE A O 1
ATOM 2033 N N . LYS A 1 248 ? -29.116 -3.110 47.456 1.00 88.31 248 LYS A N 1
ATOM 2034 C CA . LYS A 1 248 ? -29.516 -4.275 48.258 1.00 88.31 248 LYS A CA 1
ATOM 2035 C C . LYS A 1 248 ? -29.594 -5.497 47.349 1.00 88.31 248 LYS A C 1
ATOM 2037 O O . LYS A 1 248 ? -30.083 -5.415 46.218 1.00 88.31 248 LYS A O 1
ATOM 2042 N N . SER A 1 249 ? -29.102 -6.634 47.826 1.00 89.56 249 SER A N 1
ATOM 2043 C CA . SER A 1 249 ? -29.170 -7.892 47.076 1.00 89.56 249 SER A CA 1
ATOM 2044 C C . SER A 1 249 ? -30.622 -8.362 46.883 1.00 89.56 249 SER A C 1
ATOM 2046 O O . SER A 1 249 ? -31.487 -8.095 47.714 1.00 89.56 249 SER A O 1
ATOM 2048 N N . GLY A 1 250 ? -30.920 -9.045 45.776 1.00 89.06 250 GLY A N 1
ATOM 2049 C CA . GLY A 1 250 ? -32.276 -9.507 45.435 1.00 89.06 250 GLY A CA 1
ATOM 2050 C C . GLY A 1 250 ? -33.051 -8.592 44.482 1.00 89.06 250 GLY A C 1
ATOM 2051 O O . GLY A 1 250 ? -34.017 -9.032 43.861 1.00 89.06 250 GLY A O 1
ATOM 2052 N N . TYR A 1 251 ? -32.610 -7.345 44.295 1.00 92.00 251 TYR A N 1
ATOM 2053 C CA . TYR A 1 251 ? -33.161 -6.449 43.276 1.00 92.00 251 TYR A CA 1
ATOM 2054 C C . TYR A 1 251 ? -32.423 -6.566 41.940 1.00 92.00 251 TYR A C 1
ATOM 2056 O O . TYR A 1 251 ? -31.348 -7.168 41.843 1.00 92.00 251 TYR A O 1
ATOM 2064 N N . TYR A 1 252 ? -33.012 -5.992 40.887 1.00 92.38 252 TYR A N 1
ATOM 2065 C CA . TYR A 1 252 ? -32.374 -5.956 39.577 1.00 92.38 252 TYR A CA 1
ATOM 2066 C C . TYR A 1 252 ? -31.238 -4.940 39.513 1.00 92.38 252 TYR A C 1
ATOM 2068 O O . TYR A 1 252 ? -31.324 -3.833 40.047 1.00 92.38 252 TYR A O 1
ATOM 2076 N N . PHE A 1 253 ? -30.191 -5.343 38.804 1.00 94.31 253 PHE A N 1
ATOM 2077 C CA . PHE A 1 253 ? -29.058 -4.520 38.429 1.00 94.31 253 PHE A CA 1
ATOM 2078 C C . PHE A 1 253 ? -28.700 -4.855 36.981 1.00 94.31 253 PHE A C 1
ATOM 2080 O O . PHE A 1 253 ? -28.016 -5.843 36.697 1.00 94.31 253 PHE A O 1
ATOM 2087 N N . ASN A 1 254 ? -29.239 -4.071 36.053 1.00 94.25 254 ASN A N 1
ATOM 2088 C CA . ASN A 1 254 ? -29.166 -4.366 34.629 1.00 94.25 254 ASN A CA 1
ATOM 2089 C C . ASN A 1 254 ? -27.802 -3.947 34.082 1.00 94.25 254 ASN A C 1
ATOM 2091 O O . ASN A 1 254 ? -27.529 -2.750 34.093 1.00 94.25 254 ASN A O 1
ATOM 2095 N N . PRO A 1 255 ? -26.992 -4.863 33.516 1.00 94.12 255 PRO A N 1
ATOM 2096 C CA . PRO A 1 255 ? -25.805 -4.494 32.753 1.00 94.12 255 PRO A CA 1
ATOM 2097 C C . PRO A 1 255 ? -26.154 -3.422 31.724 1.00 94.12 255 PRO A C 1
ATOM 2099 O O . PRO A 1 255 ? -27.222 -3.474 31.116 1.00 94.12 255 PRO A O 1
ATOM 2102 N N . THR A 1 256 ? -25.270 -2.452 31.537 1.00 95.56 256 THR A N 1
ATOM 2103 C CA . THR A 1 256 ? -25.505 -1.308 30.650 1.00 95.56 256 THR A CA 1
ATOM 2104 C C . THR A 1 256 ? -24.179 -0.750 30.151 1.00 95.56 256 THR A C 1
ATOM 2106 O O . THR A 1 256 ? -23.113 -1.085 30.673 1.00 95.56 256 THR A O 1
ATOM 2109 N N . GLY A 1 257 ? -24.256 0.113 29.147 1.00 96.06 257 GLY A N 1
ATOM 2110 C CA . GLY A 1 257 ? -23.120 0.795 28.547 1.00 96.06 257 GLY A CA 1
ATOM 2111 C C . GLY A 1 257 ? -23.204 0.753 27.029 1.00 96.06 257 GLY A C 1
ATOM 2112 O O . GLY A 1 257 ? -23.687 -0.215 26.432 1.00 96.06 257 GLY A O 1
ATOM 2113 N N . LYS A 1 258 ? -22.722 1.822 26.397 1.00 97.50 258 LYS A N 1
ATOM 2114 C CA . LYS A 1 258 ? -22.659 1.946 24.943 1.00 97.50 258 LYS A CA 1
ATOM 2115 C C . LYS A 1 258 ? -21.277 2.415 24.531 1.00 97.50 258 LYS A C 1
ATOM 2117 O O . LYS A 1 258 ? -20.858 3.530 24.855 1.00 97.50 258 LYS A O 1
ATOM 2122 N N . TYR A 1 259 ? -20.586 1.574 23.781 1.00 97.62 259 TYR A N 1
ATOM 2123 C CA . TYR A 1 259 ? -19.203 1.780 23.374 1.00 97.62 259 TYR A CA 1
ATOM 2124 C C . TYR A 1 259 ? -19.130 1.833 21.861 1.00 97.62 259 TYR A C 1
ATOM 2126 O O . TYR A 1 259 ? -19.868 1.149 21.161 1.00 97.62 259 TYR A O 1
ATOM 2134 N N . THR A 1 260 ? -18.249 2.671 21.344 1.00 98.00 260 THR A N 1
ATOM 2135 C CA . THR A 1 260 ? -18.063 2.819 19.904 1.00 98.00 260 THR A CA 1
ATOM 2136 C C . THR A 1 260 ? -16.593 2.768 19.579 1.00 98.00 260 THR A C 1
ATOM 2138 O O . THR A 1 260 ? -15.780 3.317 20.326 1.00 98.00 260 THR A O 1
ATOM 2141 N N . PHE A 1 261 ? -16.256 2.184 18.442 1.00 98.44 261 PHE A N 1
ATOM 2142 C CA . PHE A 1 261 ? -14.939 2.372 17.867 1.00 98.44 261 PHE A CA 1
ATOM 2143 C C . PHE A 1 261 ? -15.029 2.627 16.374 1.00 98.44 261 PHE A C 1
ATOM 2145 O O . PHE A 1 261 ? -16.033 2.342 15.724 1.00 98.44 261 PHE A O 1
ATOM 2152 N N . THR A 1 262 ? -13.970 3.209 15.835 1.00 98.56 262 THR A N 1
ATOM 2153 C CA . THR A 1 262 ? -13.801 3.391 14.399 1.00 98.56 262 THR A CA 1
ATOM 2154 C C . THR A 1 262 ? -12.472 2.797 13.977 1.00 98.56 262 THR A C 1
ATOM 2156 O O . THR A 1 262 ? -11.467 3.005 14.656 1.00 98.56 262 THR A O 1
ATOM 2159 N N . VAL A 1 263 ? -12.491 2.055 12.876 1.00 98.56 263 VAL A N 1
ATOM 2160 C CA . VAL A 1 263 ? -11.302 1.623 12.143 1.00 98.56 263 VAL A CA 1
ATOM 2161 C C . VAL A 1 263 ? -11.342 2.320 10.795 1.00 98.56 263 VAL A C 1
ATOM 2163 O O . VAL A 1 263 ? -12.341 2.223 10.085 1.00 98.56 263 VAL A O 1
ATOM 2166 N N . GLU A 1 264 ? -10.282 3.040 10.468 1.00 98.69 264 GLU A N 1
ATOM 2167 C CA . GLU A 1 264 ? -10.059 3.625 9.148 1.00 98.69 264 GLU A CA 1
ATOM 2168 C C . GLU A 1 264 ? -8.752 3.063 8.604 1.00 98.69 264 GLU A C 1
ATOM 2170 O O . GLU A 1 264 ? -7.753 3.099 9.318 1.00 98.69 264 GLU A O 1
ATOM 2175 N N . THR A 1 265 ? -8.751 2.513 7.393 1.00 98.38 265 THR A N 1
ATOM 2176 C CA . THR A 1 265 ? -7.557 1.940 6.760 1.00 98.38 265 THR A CA 1
ATOM 2177 C C . THR A 1 265 ? -7.253 2.627 5.439 1.00 98.38 265 THR A C 1
ATOM 2179 O O . THR A 1 265 ? -8.163 3.031 4.717 1.00 98.38 265 THR A O 1
ATOM 2182 N N . VAL A 1 266 ? -5.962 2.735 5.121 1.00 98.44 266 VAL A N 1
ATOM 2183 C CA . VAL A 1 266 ? -5.450 3.119 3.802 1.00 98.44 266 VAL A CA 1
ATOM 2184 C C . VAL A 1 266 ? -4.562 1.990 3.292 1.00 98.44 266 VAL A C 1
ATOM 2186 O O . VAL A 1 266 ? -3.524 1.685 3.888 1.00 98.44 266 VAL A O 1
ATOM 2189 N N . THR A 1 267 ? -4.961 1.365 2.187 1.00 97.31 267 THR A N 1
ATOM 2190 C CA . THR A 1 267 ? -4.267 0.211 1.593 1.00 97.31 267 THR A CA 1
ATOM 2191 C C . THR A 1 267 ? -4.025 0.394 0.096 1.00 97.31 267 THR A C 1
ATOM 2193 O O . THR A 1 267 ? -4.636 1.252 -0.538 1.00 97.31 267 THR A O 1
ATOM 2196 N N . TYR A 1 268 ? -3.110 -0.403 -0.466 1.00 97.19 268 TYR A N 1
ATOM 2197 C CA . TYR A 1 268 ? -2.756 -0.371 -1.888 1.00 97.19 268 TYR A CA 1
ATOM 2198 C C . TYR A 1 268 ? -2.934 -1.756 -2.503 1.00 97.19 268 TYR A C 1
ATOM 2200 O O . TYR A 1 268 ? -2.356 -2.725 -2.002 1.00 97.19 268 TYR A O 1
ATOM 2208 N N . LYS A 1 269 ? -3.724 -1.864 -3.575 1.00 96.00 269 LYS A N 1
ATOM 2209 C CA . LYS A 1 269 ? -3.918 -3.122 -4.311 1.00 96.00 269 LYS A CA 1
ATOM 2210 C C . LYS A 1 269 ? -4.319 -2.887 -5.765 1.00 96.00 269 LYS A C 1
ATOM 2212 O O . LYS A 1 269 ? -4.620 -1.775 -6.178 1.00 96.00 269 LYS A O 1
ATOM 2217 N N . THR A 1 270 ? -4.367 -3.958 -6.543 1.00 96.50 270 THR A N 1
ATOM 2218 C CA . THR A 1 270 ? -4.536 -3.907 -8.003 1.00 96.50 270 THR A CA 1
ATOM 2219 C C . THR A 1 270 ? -5.992 -3.964 -8.470 1.00 96.50 270 THR A C 1
ATOM 2221 O O . THR A 1 270 ? -6.260 -3.963 -9.667 1.00 96.50 270 THR A O 1
ATOM 2224 N N . THR A 1 271 ? -6.946 -4.021 -7.536 1.00 95.62 271 THR A N 1
ATOM 2225 C CA . THR A 1 271 ? -8.392 -4.023 -7.812 1.00 95.62 271 THR A CA 1
ATOM 2226 C C . THR A 1 271 ? -9.096 -2.943 -6.999 1.00 95.62 271 THR A C 1
ATOM 2228 O O . THR A 1 271 ? -8.556 -2.451 -6.013 1.00 95.62 271 THR A O 1
ATOM 2231 N N . ARG A 1 272 ? -10.324 -2.584 -7.384 1.00 96.31 272 ARG A N 1
ATOM 2232 C CA . ARG A 1 272 ? -11.129 -1.533 -6.727 1.00 96.31 272 ARG A CA 1
ATOM 2233 C C . ARG A 1 272 ? -12.034 -2.064 -5.606 1.00 96.31 272 ARG A C 1
ATOM 2235 O O . ARG A 1 272 ? -12.777 -1.299 -4.983 1.00 96.31 272 ARG A O 1
ATOM 2242 N N . ASP A 1 273 ? -12.013 -3.375 -5.381 1.00 95.56 273 ASP A N 1
ATOM 2243 C CA . ASP A 1 273 ? -12.915 -4.055 -4.448 1.00 95.56 273 ASP A CA 1
ATOM 2244 C C . ASP A 1 273 ? -12.636 -3.648 -2.999 1.00 95.56 273 ASP A C 1
ATOM 2246 O O . ASP A 1 273 ? -11.612 -3.036 -2.701 1.00 95.56 273 ASP A O 1
ATOM 2250 N N . ASP A 1 274 ? -13.503 -4.039 -2.077 1.00 94.75 274 ASP A N 1
ATOM 2251 C CA . ASP A 1 274 ? -13.280 -3.858 -0.636 1.00 94.75 274 ASP A CA 1
ATOM 2252 C C . ASP A 1 274 ? -12.029 -4.629 -0.186 1.00 94.75 274 ASP A C 1
ATOM 2254 O O . ASP A 1 274 ? -11.631 -5.621 -0.822 1.00 94.75 274 ASP A O 1
ATOM 2258 N N . THR A 1 275 ? -11.347 -4.175 0.866 1.00 94.31 275 THR A N 1
ATOM 2259 C CA . THR A 1 275 ? -10.110 -4.834 1.311 1.00 94.31 275 THR A CA 1
ATOM 2260 C C . THR A 1 275 ? -10.372 -5.842 2.424 1.00 94.31 275 THR A C 1
ATOM 2262 O O . THR A 1 275 ? -11.107 -5.594 3.381 1.00 94.31 275 THR A O 1
ATOM 2265 N N . LYS A 1 276 ? -9.739 -7.016 2.300 1.00 93.00 276 LYS A N 1
ATOM 2266 C CA . LYS A 1 276 ? -9.758 -8.024 3.366 1.00 93.00 276 LYS A CA 1
ATOM 2267 C C . LYS A 1 276 ? -8.994 -7.537 4.593 1.00 93.00 276 LYS A C 1
ATOM 2269 O O . LYS A 1 276 ? -9.433 -7.817 5.702 1.00 93.00 276 LYS A O 1
ATOM 2274 N N . ASP A 1 277 ? -7.925 -6.762 4.389 1.00 92.50 277 ASP A N 1
ATOM 2275 C CA . ASP A 1 277 ? -7.177 -6.091 5.451 1.00 92.50 277 ASP A CA 1
ATOM 2276 C C . ASP A 1 277 ? -8.106 -5.297 6.384 1.00 92.50 277 ASP A C 1
ATOM 2278 O O . ASP A 1 277 ? -8.055 -5.456 7.604 1.00 92.50 277 ASP A O 1
ATOM 2282 N N . HIS A 1 278 ? -8.999 -4.477 5.816 1.00 96.50 278 HIS A N 1
ATOM 2283 C CA . HIS A 1 278 ? -9.951 -3.679 6.590 1.00 96.50 278 HIS A CA 1
ATOM 2284 C C . HIS A 1 278 ? -10.958 -4.549 7.341 1.00 96.50 278 HIS A C 1
ATOM 2286 O O . HIS A 1 278 ? -11.147 -4.388 8.548 1.00 96.50 278 HIS A O 1
ATOM 2292 N N . GLN A 1 279 ? -11.586 -5.496 6.640 1.00 95.69 279 GLN A N 1
ATOM 2293 C CA . GLN A 1 279 ? -12.603 -6.377 7.216 1.00 95.69 279 GLN A CA 1
ATOM 2294 C C . GLN A 1 279 ? -12.052 -7.212 8.383 1.00 95.69 279 GLN A C 1
ATOM 2296 O O . GLN A 1 279 ? -12.688 -7.309 9.436 1.00 95.69 279 GLN A O 1
ATOM 2301 N N . GLU A 1 280 ? -10.873 -7.810 8.218 1.00 95.12 280 GLU A N 1
ATOM 2302 C CA . GLU A 1 280 ? -10.247 -8.644 9.245 1.00 95.12 280 GLU A CA 1
ATOM 2303 C C . GLU A 1 280 ? -9.798 -7.821 10.454 1.00 95.12 280 GLU A C 1
ATOM 2305 O O . GLU A 1 280 ? -10.017 -8.253 11.588 1.00 95.12 280 GLU A O 1
ATOM 2310 N N . LEU A 1 281 ? -9.240 -6.622 10.246 1.00 96.56 281 LEU A N 1
ATOM 2311 C CA . LEU A 1 281 ? -8.875 -5.734 11.349 1.00 96.56 281 LEU A CA 1
ATOM 2312 C C . LEU A 1 281 ? -10.108 -5.275 12.140 1.00 96.56 281 LEU A C 1
ATOM 2314 O O . LEU A 1 281 ? -10.079 -5.298 13.370 1.00 96.56 281 LEU A O 1
ATOM 2318 N N . VAL A 1 282 ? -11.203 -4.905 11.465 1.00 97.06 282 VAL A N 1
ATOM 2319 C CA . VAL A 1 282 ? -12.474 -4.566 12.130 1.00 97.06 282 VAL A CA 1
ATOM 2320 C C . VAL A 1 282 ? -12.950 -5.731 12.992 1.00 97.06 282 VAL A C 1
ATOM 2322 O O . VAL A 1 282 ? -13.193 -5.537 14.182 1.00 97.06 282 VAL A O 1
ATOM 2325 N N . ASN A 1 283 ? -13.029 -6.938 12.431 1.00 95.56 283 ASN A N 1
ATOM 2326 C CA . ASN A 1 283 ? -13.490 -8.120 13.162 1.00 95.56 283 ASN A CA 1
ATOM 2327 C C . ASN A 1 283 ? -12.587 -8.449 14.356 1.00 95.56 283 ASN A C 1
ATOM 2329 O O . ASN A 1 283 ? -13.085 -8.743 15.442 1.00 95.56 283 ASN A O 1
ATOM 2333 N N . ALA A 1 284 ? -11.267 -8.338 14.194 1.00 95.75 284 ALA A N 1
ATOM 2334 C CA . ALA A 1 284 ? -10.328 -8.540 15.290 1.00 95.75 284 ALA A CA 1
ATOM 2335 C C . ALA A 1 284 ? -10.570 -7.547 16.436 1.00 95.75 284 ALA A C 1
ATOM 2337 O O . ALA A 1 284 ? -10.559 -7.946 17.598 1.00 95.75 284 ALA A O 1
ATOM 2338 N N . VAL A 1 285 ? -10.846 -6.277 16.120 1.00 96.62 285 VAL A N 1
ATOM 2339 C CA . VAL A 1 285 ? -11.156 -5.238 17.116 1.00 96.62 285 VAL A CA 1
ATOM 2340 C C . VAL A 1 285 ? -12.499 -5.493 17.810 1.00 96.62 285 VAL A C 1
ATOM 2342 O O . VAL A 1 285 ? -12.588 -5.300 19.023 1.00 96.62 285 VAL A O 1
ATOM 2345 N N . ILE A 1 286 ? -13.527 -5.957 17.086 1.00 96.12 286 ILE A N 1
ATOM 2346 C CA . ILE A 1 286 ? -14.809 -6.383 17.682 1.00 96.12 286 ILE A CA 1
ATOM 2347 C C . ILE A 1 286 ? -14.547 -7.477 18.723 1.00 96.12 286 ILE A C 1
ATOM 2349 O O . ILE A 1 286 ? -14.955 -7.356 19.879 1.00 96.12 286 ILE A O 1
ATOM 2353 N N . ASN A 1 287 ? -13.807 -8.511 18.324 1.00 95.19 287 ASN A N 1
ATOM 2354 C CA . ASN A 1 287 ? -13.633 -9.738 19.097 1.00 95.19 287 ASN A CA 1
ATOM 2355 C C . ASN A 1 287 ? -12.812 -9.575 20.378 1.00 95.19 287 ASN A C 1
ATOM 2357 O O . ASN A 1 287 ? -12.840 -10.477 21.213 1.00 95.19 287 ASN A O 1
ATOM 2361 N N . VAL A 1 288 ? -12.102 -8.461 20.572 1.00 96.12 288 VAL A N 1
ATOM 2362 C CA . VAL A 1 288 ? -11.340 -8.185 21.805 1.00 96.12 288 VAL A CA 1
ATOM 2363 C C . VAL A 1 288 ? -12.064 -7.291 22.807 1.00 96.12 288 VAL A C 1
ATOM 2365 O O . VAL A 1 288 ? -11.526 -7.030 23.880 1.00 96.12 288 VAL A O 1
ATOM 2368 N N . PHE A 1 289 ? -13.282 -6.833 22.515 1.00 97.19 289 PHE A N 1
ATOM 2369 C CA . PHE A 1 289 ? -14.085 -6.128 23.512 1.00 97.19 289 PHE A CA 1
ATOM 2370 C C . PHE A 1 289 ? -14.535 -7.081 24.629 1.00 97.19 289 PHE A C 1
ATOM 2372 O O . PHE A 1 289 ? -14.989 -8.200 24.370 1.00 97.19 289 PHE A O 1
ATOM 2379 N N . ARG A 1 290 ? -14.425 -6.636 25.880 1.00 96.38 290 ARG A N 1
ATOM 2380 C CA . ARG A 1 290 ? -14.761 -7.405 27.080 1.00 96.38 290 ARG A CA 1
ATOM 2381 C C . ARG A 1 290 ? -15.667 -6.575 27.981 1.00 96.38 290 ARG A C 1
ATOM 2383 O O . ARG A 1 290 ? -15.350 -5.423 28.278 1.00 96.38 290 ARG A O 1
ATOM 2390 N N . TYR A 1 291 ? -16.766 -7.172 28.437 1.00 96.06 291 TYR A N 1
ATOM 2391 C CA . TYR A 1 291 ? -17.596 -6.624 29.511 1.00 96.06 291 TYR A CA 1
ATOM 2392 C C . TYR A 1 291 ? -17.603 -7.591 30.688 1.00 96.06 291 TYR A C 1
ATOM 2394 O O . TYR A 1 291 ? -18.132 -8.696 30.598 1.00 96.06 291 TYR A O 1
ATOM 2402 N N . GLU A 1 292 ? -16.986 -7.187 31.783 1.00 95.62 292 GLU A N 1
ATOM 2403 C CA . GLU A 1 292 ? -16.725 -8.011 32.948 1.00 95.62 292 GLU A CA 1
ATOM 2404 C C . GLU A 1 292 ? -17.579 -7.578 34.135 1.00 95.62 292 GLU A C 1
ATOM 2406 O O . GLU A 1 292 ? -17.725 -6.386 34.409 1.00 95.62 292 GLU A O 1
ATOM 2411 N N . SER A 1 293 ? -18.120 -8.554 34.858 1.00 94.88 293 SER A N 1
ATOM 2412 C CA . SER A 1 293 ? -18.752 -8.332 36.153 1.00 94.88 293 SER A CA 1
ATOM 2413 C C . SER A 1 293 ? -18.509 -9.511 37.086 1.00 94.88 293 SER A C 1
ATOM 2415 O O . SER A 1 293 ? -18.588 -10.665 36.659 1.00 94.88 293 SER A O 1
ATOM 2417 N N . ASP A 1 294 ? -18.255 -9.222 38.360 1.00 94.69 294 ASP A N 1
ATOM 2418 C CA . ASP A 1 294 ? -18.203 -10.211 39.444 1.00 94.69 294 ASP A CA 1
ATOM 2419 C C . ASP A 1 294 ? -19.480 -10.236 40.308 1.00 94.69 294 ASP A C 1
ATOM 2421 O O . ASP A 1 294 ? -19.510 -10.910 41.341 1.00 94.69 294 ASP A O 1
ATOM 2425 N N . LEU A 1 295 ? -20.544 -9.543 39.875 1.00 93.94 295 LEU A N 1
ATOM 2426 C CA . LEU A 1 295 ? -21.855 -9.575 40.524 1.00 93.94 295 LEU A CA 1
ATOM 2427 C C . LEU A 1 295 ? -22.494 -10.964 40.443 1.00 93.94 295 LEU A C 1
ATOM 2429 O O . LEU A 1 295 ? -22.345 -11.707 39.468 1.00 93.94 295 LEU A O 1
ATOM 2433 N N . MET A 1 296 ? -23.265 -11.276 41.482 1.00 94.06 296 MET A N 1
ATOM 2434 C CA . MET A 1 296 ? -24.007 -12.523 41.599 1.00 94.06 296 MET A CA 1
ATOM 2435 C C . MET A 1 296 ? -25.457 -12.310 41.183 1.00 94.06 296 MET A C 1
ATOM 2437 O O . MET A 1 296 ? -26.178 -11.512 41.784 1.00 94.06 296 MET A O 1
ATOM 2441 N N . TYR A 1 297 ? -25.901 -13.064 40.188 1.00 93.69 297 TYR A N 1
ATOM 2442 C CA . TYR A 1 297 ? -27.246 -13.006 39.636 1.00 93.69 297 TYR A CA 1
ATOM 2443 C C . TYR A 1 297 ? -28.034 -14.273 39.955 1.00 93.69 297 TYR A C 1
ATOM 2445 O O . TYR A 1 297 ? -27.471 -15.281 40.371 1.00 93.69 297 TYR A O 1
ATOM 2453 N N . ILE A 1 298 ? -29.343 -14.217 39.744 1.00 92.25 298 ILE A N 1
ATOM 2454 C CA . ILE A 1 298 ? -30.232 -15.379 39.794 1.00 92.25 298 ILE A CA 1
ATOM 2455 C C . ILE A 1 298 ? -30.613 -15.801 38.366 1.00 92.25 298 ILE A C 1
ATOM 2457 O O . ILE A 1 298 ? -30.714 -14.951 37.465 1.00 92.25 298 ILE A O 1
ATOM 2461 N N . ASN A 1 299 ? -30.729 -17.107 38.129 1.00 91.06 299 ASN A N 1
ATOM 2462 C CA . ASN A 1 299 ? -31.267 -17.668 36.886 1.00 91.06 299 ASN A CA 1
ATOM 2463 C C . ASN A 1 299 ? -32.779 -17.956 37.023 1.00 91.06 299 ASN A C 1
ATOM 2465 O O . ASN A 1 299 ? -33.374 -17.689 38.066 1.00 91.06 299 ASN A O 1
ATOM 2469 N N . ASP A 1 300 ? -33.403 -18.494 35.974 1.00 87.31 300 ASP A N 1
ATOM 2470 C CA . ASP A 1 300 ? -34.847 -18.791 35.985 1.00 87.31 300 ASP A CA 1
ATOM 2471 C C . ASP A 1 300 ? -35.218 -19.945 36.936 1.00 87.31 300 ASP A C 1
ATOM 2473 O O . ASP A 1 300 ? -36.358 -20.011 37.394 1.00 87.31 300 ASP A O 1
ATOM 2477 N N . ASP A 1 301 ? -34.258 -20.811 37.274 1.00 88.69 301 ASP A N 1
ATOM 2478 C CA . ASP A 1 301 ? -34.417 -21.914 38.230 1.00 88.69 301 ASP A CA 1
ATOM 2479 C C . ASP A 1 301 ? -34.240 -21.460 39.693 1.00 88.69 301 ASP A C 1
ATOM 2481 O O . ASP A 1 301 ? -34.497 -22.220 40.627 1.00 88.69 301 ASP A O 1
ATOM 2485 N N . GLY A 1 302 ? -33.838 -20.205 39.910 1.00 88.81 302 GLY A N 1
ATOM 2486 C CA . GLY A 1 302 ? -33.564 -19.645 41.230 1.00 88.81 302 GLY A CA 1
ATOM 2487 C C . GLY A 1 302 ? -32.124 -19.839 41.718 1.00 88.81 302 GLY A C 1
ATOM 2488 O O . GLY A 1 302 ? -31.800 -19.417 42.829 1.00 88.81 302 GLY A O 1
ATOM 2489 N N . ASP A 1 303 ? -31.249 -20.428 40.904 1.00 91.44 303 ASP A N 1
ATOM 2490 C CA . ASP A 1 303 ? -29.864 -20.700 41.268 1.00 91.44 303 ASP A CA 1
ATOM 2491 C C . ASP A 1 303 ? -28.970 -19.449 41.167 1.00 91.44 303 ASP A C 1
ATOM 2493 O O . ASP A 1 303 ? -29.142 -18.603 40.276 1.00 91.44 303 ASP A O 1
ATOM 2497 N N . PRO A 1 304 ? -27.949 -19.346 42.034 1.00 92.31 304 PRO A N 1
ATOM 2498 C CA . PRO A 1 304 ? -26.938 -18.302 41.974 1.00 92.31 304 PRO A CA 1
ATOM 2499 C C . PRO A 1 304 ? -25.957 -18.550 40.830 1.00 92.31 304 PRO A C 1
ATOM 2501 O O . PRO A 1 304 ? -25.238 -19.554 40.783 1.00 92.31 304 PRO A O 1
ATOM 2504 N N . VAL A 1 305 ? -25.872 -17.575 39.935 1.00 92.94 305 VAL A N 1
ATOM 2505 C CA . VAL A 1 305 ? -25.050 -17.620 38.728 1.00 92.94 305 VAL A CA 1
ATOM 2506 C C . VAL A 1 305 ? -24.261 -16.328 38.533 1.00 92.94 305 VAL A C 1
ATOM 2508 O O . VAL A 1 305 ? -24.605 -15.275 39.067 1.00 92.94 305 VAL A O 1
ATOM 2511 N N . ASN A 1 306 ? -23.207 -16.376 37.726 1.00 92.88 306 ASN A N 1
ATOM 2512 C CA . ASN A 1 306 ? -22.555 -15.168 37.222 1.00 92.88 306 ASN A CA 1
ATOM 2513 C C . ASN A 1 306 ? -23.311 -14.576 36.011 1.00 92.88 306 ASN A C 1
ATOM 2515 O O . ASN A 1 306 ? -24.363 -15.071 35.585 1.00 92.88 306 ASN A O 1
ATOM 2519 N N . LEU A 1 307 ? -22.761 -13.513 35.416 1.00 90.38 307 LEU A N 1
ATOM 2520 C CA . LEU A 1 307 ? -23.371 -12.822 34.274 1.00 90.38 307 LEU A CA 1
ATOM 2521 C C . LEU A 1 307 ? -23.591 -13.732 33.045 1.00 90.38 307 LEU A C 1
ATOM 2523 O O . LEU A 1 307 ? -24.542 -13.522 32.293 1.00 90.38 307 LEU A O 1
ATOM 2527 N N . LYS A 1 308 ? -22.772 -14.780 32.876 1.00 89.69 308 LYS A N 1
ATOM 2528 C CA . LYS A 1 308 ? -22.894 -15.789 31.806 1.00 89.69 308 LYS A CA 1
ATOM 2529 C C . LYS A 1 308 ? -23.880 -16.918 32.107 1.00 89.69 308 LYS A C 1
ATOM 2531 O O . LYS A 1 308 ? -24.024 -17.817 31.287 1.00 89.69 308 LYS A O 1
ATOM 2536 N N . ASN A 1 309 ? -24.590 -16.866 33.235 1.00 90.06 309 ASN A N 1
ATOM 2537 C CA . ASN A 1 309 ? -25.449 -17.955 33.708 1.00 90.06 309 ASN A CA 1
ATOM 2538 C C . ASN A 1 309 ? -24.675 -19.218 34.142 1.00 90.06 309 ASN A C 1
ATOM 2540 O O . ASN A 1 309 ? -25.220 -20.318 34.114 1.00 90.06 309 ASN A O 1
ATOM 2544 N N . GLU A 1 310 ? -23.408 -19.082 34.540 1.00 90.94 310 GLU A N 1
ATOM 2545 C CA . GLU A 1 310 ? -22.633 -20.190 35.105 1.00 90.94 310 GLU A CA 1
ATOM 2546 C C . GLU A 1 310 ? -22.836 -20.247 36.620 1.00 90.94 310 GLU A C 1
ATOM 2548 O O . GLU A 1 310 ? -22.731 -19.218 37.291 1.00 90.94 310 GLU A O 1
ATOM 2553 N N . LEU A 1 311 ? -23.067 -21.447 37.160 1.00 92.44 311 LEU A N 1
ATOM 2554 C CA . LEU A 1 311 ? -23.274 -21.657 38.593 1.00 92.44 311 LEU A CA 1
ATOM 2555 C C . LEU A 1 311 ? -22.094 -21.147 39.431 1.00 92.44 311 LEU A C 1
ATOM 2557 O O . LEU A 1 311 ? -20.915 -21.363 39.106 1.00 92.44 311 LEU A O 1
ATOM 2561 N N . LEU A 1 312 ? -22.437 -20.486 40.535 1.00 92.31 312 LEU A N 1
ATOM 2562 C CA . LEU A 1 312 ? -21.478 -20.018 41.524 1.00 92.31 312 LEU A CA 1
ATOM 2563 C C . LEU A 1 312 ? -21.114 -21.143 42.503 1.00 92.31 312 LEU A C 1
ATOM 2565 O O . LEU A 1 312 ? -21.982 -21.916 42.911 1.00 92.31 312 LEU A O 1
ATOM 2569 N N . PRO A 1 313 ? -19.838 -21.252 42.910 1.00 86.94 313 PRO A N 1
ATOM 2570 C CA . PRO A 1 313 ? -19.420 -22.265 43.869 1.00 86.94 313 PRO A CA 1
ATOM 2571 C C . PRO A 1 313 ? -20.041 -21.988 45.240 1.00 86.94 313 PRO A C 1
ATOM 2573 O O . PRO A 1 313 ? -19.941 -20.880 45.765 1.00 86.94 313 PRO A O 1
ATOM 2576 N N . GLN A 1 314 ? -20.651 -23.001 45.847 1.00 83.94 314 GLN A N 1
ATOM 2577 C CA . GLN A 1 314 ? -21.205 -22.891 47.193 1.00 83.94 314 GLN A CA 1
ATOM 2578 C C . GLN A 1 314 ? -20.118 -23.125 48.251 1.00 83.94 314 GLN A C 1
ATOM 2580 O O . GLN A 1 314 ? -19.341 -24.076 48.166 1.00 83.94 314 GLN A O 1
ATOM 2585 N N . SER A 1 315 ? -20.083 -22.271 49.273 1.00 71.88 315 SER A N 1
ATOM 2586 C CA . SER A 1 315 ? -19.231 -22.404 50.455 1.00 71.88 315 SER A CA 1
ATOM 2587 C C . SER A 1 315 ? -20.080 -22.200 51.712 1.00 71.88 315 SER A C 1
ATOM 2589 O O . SER A 1 315 ? -20.386 -21.072 52.116 1.00 71.88 315 SER A O 1
ATOM 2591 N N . GLY A 1 316 ? -20.519 -23.310 52.312 1.00 73.19 316 GLY A N 1
ATOM 2592 C CA . GLY A 1 316 ? -21.460 -23.295 53.433 1.00 73.19 316 GLY A CA 1
ATOM 2593 C C . GLY A 1 316 ? -22.802 -22.662 53.045 1.00 73.19 316 GLY A C 1
ATOM 2594 O O . GLY A 1 316 ? -23.441 -23.087 52.083 1.00 73.19 316 GLY A O 1
ATOM 2595 N N . SER A 1 317 ? -23.223 -21.638 53.791 1.00 70.94 317 SER A N 1
ATOM 2596 C CA . SER A 1 317 ? -24.438 -20.849 53.526 1.00 70.94 317 SER A CA 1
ATOM 2597 C C . SER A 1 317 ? -24.209 -19.651 52.593 1.00 70.94 317 SER A C 1
ATOM 2599 O O . SER A 1 317 ? -25.104 -18.827 52.431 1.00 70.94 317 SER A O 1
ATOM 2601 N N . SER A 1 318 ? -23.011 -19.518 52.018 1.00 72.56 318 SER A N 1
ATOM 2602 C CA . SER A 1 318 ? -22.629 -18.422 51.123 1.00 72.56 318 SER A CA 1
ATOM 2603 C C . SER A 1 318 ? -22.198 -18.954 49.759 1.00 72.56 318 SER A C 1
ATOM 2605 O O . SER A 1 318 ? -21.879 -20.136 49.615 1.00 72.56 318 SER A O 1
ATOM 2607 N N . TYR A 1 319 ? -22.146 -18.079 48.760 1.00 83.00 319 TYR A N 1
ATOM 2608 C CA . TYR A 1 319 ? -21.622 -18.412 47.439 1.00 83.00 319 TYR A CA 1
ATOM 2609 C C . TYR A 1 319 ? -20.351 -17.613 47.172 1.00 83.00 319 TYR A C 1
ATOM 2611 O O . TYR A 1 319 ? -20.247 -16.435 47.520 1.00 83.00 319 TYR A O 1
ATOM 2619 N N . GLY A 1 320 ? -19.365 -18.274 46.576 1.00 82.81 320 GLY A N 1
ATOM 2620 C CA . GLY A 1 320 ? -18.118 -17.653 46.168 1.00 82.81 320 GLY A CA 1
ATOM 2621 C C . GLY A 1 320 ? -18.322 -16.756 44.952 1.00 82.81 320 GLY A C 1
ATOM 2622 O O . GLY A 1 320 ? -19.087 -17.074 44.039 1.00 82.81 320 GLY A O 1
ATOM 2623 N N . ARG A 1 321 ? -17.592 -15.640 44.926 1.00 85.31 321 ARG A N 1
ATOM 2624 C CA . ARG A 1 321 ? -17.558 -14.744 43.769 1.00 85.31 321 ARG A CA 1
ATOM 2625 C C . ARG A 1 321 ? -16.895 -15.427 42.580 1.00 85.31 321 ARG A C 1
ATOM 2627 O O . ARG A 1 321 ? -15.891 -16.123 42.733 1.00 85.31 321 ARG A O 1
ATOM 2634 N N . ARG A 1 322 ? -17.429 -15.178 41.388 1.00 90.31 322 ARG A N 1
ATOM 2635 C CA . ARG A 1 322 ? -16.864 -15.645 40.121 1.00 90.31 322 ARG A CA 1
ATOM 2636 C C . ARG A 1 322 ? -17.111 -14.590 39.050 1.00 90.31 322 ARG A C 1
ATOM 2638 O O . ARG A 1 322 ? -18.247 -14.435 38.607 1.00 90.31 322 ARG A O 1
ATOM 2645 N N . SER A 1 323 ? -16.053 -13.905 38.620 1.00 92.75 323 SER A N 1
ATOM 2646 C CA . SER A 1 323 ? -16.130 -12.974 37.493 1.00 92.75 323 SER A CA 1
ATOM 2647 C C . SER A 1 323 ? -16.608 -13.682 36.230 1.00 92.75 323 SER A C 1
ATOM 2649 O O . SER A 1 323 ? -16.222 -14.818 35.943 1.00 92.75 323 SER A O 1
ATOM 2651 N N . ALA A 1 324 ? -17.430 -12.985 35.459 1.00 92.44 324 ALA A N 1
ATOM 2652 C CA . ALA A 1 324 ? -17.843 -13.371 34.124 1.00 92.44 324 ALA A CA 1
ATOM 2653 C C . ALA A 1 324 ? -17.477 -12.266 33.144 1.00 92.44 324 ALA A C 1
ATOM 2655 O O . ALA A 1 324 ? -17.773 -11.099 33.390 1.00 92.44 324 ALA A O 1
ATOM 2656 N N . VAL A 1 325 ? -16.881 -12.649 32.017 1.00 93.25 325 VAL A N 1
ATOM 2657 C CA . VAL A 1 325 ? -16.479 -11.719 30.959 1.00 93.25 325 VAL A CA 1
ATOM 2658 C C . VAL A 1 325 ? -17.285 -11.997 29.703 1.00 93.25 325 VAL A C 1
ATOM 2660 O O . VAL A 1 325 ? -16.999 -12.956 28.988 1.00 93.25 325 VAL A O 1
ATOM 2663 N N . LEU A 1 326 ? -18.297 -11.178 29.433 1.00 91.19 326 LEU A N 1
ATOM 2664 C CA . LEU A 1 326 ? -19.041 -11.228 28.182 1.00 91.19 326 LEU A CA 1
ATOM 2665 C C . LEU A 1 326 ? -18.144 -10.817 27.016 1.00 91.19 326 LEU A C 1
ATOM 2667 O O . LEU A 1 326 ? -17.425 -9.812 27.068 1.00 91.19 326 LEU A O 1
ATOM 2671 N N . THR A 1 327 ? -18.236 -11.609 25.958 1.00 91.12 327 THR A N 1
ATOM 2672 C CA . THR A 1 327 ? -17.616 -11.366 24.661 1.00 91.12 327 THR A CA 1
ATOM 2673 C C . THR A 1 327 ? -18.709 -11.247 23.601 1.00 91.12 327 THR A C 1
ATOM 2675 O O . THR A 1 327 ? -19.880 -11.512 23.868 1.00 91.12 327 THR A O 1
ATOM 2678 N N . VAL A 1 328 ? -18.329 -10.871 22.382 1.00 82.75 328 VAL A N 1
ATOM 2679 C CA . VAL A 1 328 ? -19.261 -10.808 21.245 1.00 82.75 328 VAL A CA 1
ATOM 2680 C C . VAL A 1 328 ? -19.835 -12.190 20.910 1.00 82.75 328 VAL A C 1
ATOM 2682 O O . VAL A 1 328 ? -20.979 -12.286 20.477 1.00 82.75 328 VAL A O 1
ATOM 2685 N N . GLU A 1 329 ? -19.065 -13.258 21.128 1.00 81.56 329 GLU A N 1
ATOM 2686 C CA . GLU A 1 329 ? -19.503 -14.640 20.894 1.00 81.56 329 GLU A CA 1
ATOM 2687 C C . GLU A 1 329 ? -20.528 -15.097 21.948 1.00 81.56 329 GLU A C 1
ATOM 2689 O O . GLU A 1 329 ? -21.405 -15.906 21.655 1.00 81.56 329 GLU A O 1
ATOM 2694 N N . ASP A 1 330 ? -20.495 -14.500 23.144 1.00 78.38 330 ASP A N 1
ATOM 2695 C CA . ASP A 1 330 ? -21.418 -14.761 24.255 1.00 78.38 330 ASP A CA 1
ATOM 2696 C C . ASP A 1 330 ? -22.614 -13.789 24.262 1.00 78.38 330 ASP A C 1
ATOM 2698 O O . ASP A 1 330 ? -23.013 -13.271 25.310 1.00 78.38 330 ASP A O 1
ATOM 2702 N N . ALA A 1 331 ? -23.181 -13.485 23.090 1.00 76.94 331 ALA A N 1
ATOM 2703 C CA . ALA A 1 331 ? -24.145 -12.389 22.961 1.00 76.94 331 ALA A CA 1
ATOM 2704 C C . ALA A 1 331 ? -25.461 -12.588 23.737 1.00 76.94 331 ALA A C 1
ATOM 2706 O O . ALA A 1 331 ? -26.182 -11.625 24.030 1.00 76.94 331 ALA A O 1
ATOM 2707 N N . THR A 1 332 ? -25.767 -13.835 24.088 1.00 78.12 332 THR A N 1
ATOM 2708 C CA . THR A 1 332 ? -26.947 -14.230 24.855 1.00 78.12 332 THR A CA 1
ATOM 2709 C C . THR A 1 332 ? -26.556 -14.889 26.167 1.00 78.12 332 THR A C 1
ATOM 2711 O O . THR A 1 332 ? -25.780 -15.842 26.185 1.00 78.12 332 THR A O 1
ATOM 2714 N N . ARG A 1 333 ? -27.171 -14.438 27.262 1.00 70.50 333 ARG A N 1
ATOM 2715 C CA . ARG A 1 333 ? -27.220 -15.188 28.522 1.00 70.50 333 ARG A CA 1
ATOM 2716 C C . ARG A 1 333 ? -28.156 -16.393 28.354 1.00 70.50 333 ARG A C 1
ATOM 2718 O O . ARG A 1 333 ? -28.978 -16.422 27.431 1.00 70.50 333 ARG A O 1
ATOM 2725 N N . GLY A 1 334 ? -28.052 -17.370 29.260 1.00 60.97 334 GLY A N 1
ATOM 2726 C CA . GLY A 1 334 ? -29.042 -18.444 29.399 1.00 60.97 334 GLY A CA 1
ATOM 2727 C C . GLY A 1 334 ? -30.482 -17.922 29.273 1.00 60.97 334 GLY A C 1
ATOM 2728 O O . GLY A 1 334 ? -30.769 -16.784 29.647 1.00 60.97 334 GLY A O 1
ATOM 2729 N N . ASN A 1 335 ? -31.358 -18.739 28.681 1.00 60.94 335 ASN A N 1
ATOM 2730 C CA . ASN A 1 335 ? -32.762 -18.422 28.364 1.00 60.94 335 ASN A CA 1
ATOM 2731 C C . ASN A 1 335 ? -32.970 -17.435 27.196 1.00 60.94 335 ASN A C 1
ATOM 2733 O O . ASN A 1 335 ? -34.065 -16.912 26.999 1.00 60.94 335 ASN A O 1
ATOM 2737 N N . GLY A 1 336 ? -31.937 -17.209 26.371 1.00 71.69 336 GLY A N 1
ATOM 2738 C CA . GLY A 1 336 ? -32.035 -16.440 25.119 1.00 71.69 336 GLY A CA 1
ATOM 2739 C C . GLY A 1 336 ? -32.020 -14.919 25.304 1.00 71.69 336 GLY A C 1
ATOM 2740 O O . GLY A 1 336 ? -32.344 -14.172 24.380 1.00 71.69 336 GLY A O 1
ATOM 2741 N N . LEU A 1 337 ? -31.646 -14.444 26.494 1.00 82.56 337 LEU A N 1
ATOM 2742 C CA . LEU A 1 337 ? -31.588 -13.025 26.824 1.00 82.56 337 LEU A CA 1
ATOM 2743 C C . LEU A 1 337 ? -30.386 -12.358 26.140 1.00 82.56 337 LEU A C 1
ATOM 2745 O O . LEU A 1 337 ? -29.243 -12.613 26.511 1.00 82.56 337 LEU A O 1
ATOM 2749 N N . VAL A 1 338 ? -30.635 -11.474 25.174 1.00 87.06 338 VAL A N 1
ATOM 2750 C CA . VAL A 1 338 ? -29.571 -10.750 24.459 1.00 87.06 338 VAL A CA 1
ATOM 2751 C C . VAL A 1 338 ? -28.957 -9.681 25.363 1.00 87.06 338 VAL A C 1
ATOM 2753 O O . VAL A 1 338 ? -29.601 -8.677 25.675 1.00 87.06 338 VAL A O 1
ATOM 2756 N N . LEU A 1 339 ? -27.703 -9.887 25.763 1.00 88.25 339 LEU A N 1
ATOM 2757 C CA . LEU A 1 339 ? -26.925 -8.949 26.579 1.00 88.25 339 LEU A CA 1
ATOM 2758 C C . LEU A 1 339 ? -25.918 -8.143 25.775 1.00 88.25 339 LEU A C 1
ATOM 2760 O O . LEU A 1 339 ? -25.348 -7.190 26.299 1.00 88.25 339 LEU A O 1
ATOM 2764 N N . PHE A 1 340 ? -25.711 -8.506 24.518 1.00 87.25 340 PHE A N 1
ATOM 2765 C CA . PHE A 1 340 ? -24.688 -7.913 23.683 1.00 87.25 340 PHE A CA 1
ATOM 2766 C C . PHE A 1 340 ? -25.249 -7.690 22.284 1.00 87.25 340 PHE A C 1
ATOM 2768 O O . PHE A 1 340 ? -25.749 -8.623 21.655 1.00 87.25 340 PHE A O 1
ATOM 2775 N N . LYS A 1 341 ? -25.169 -6.460 21.779 1.00 92.44 341 LYS A N 1
ATOM 2776 C CA . LYS A 1 341 ? -25.516 -6.143 20.392 1.00 92.44 341 LYS A CA 1
ATOM 2777 C C . LYS A 1 341 ? -24.390 -5.373 19.732 1.00 92.44 341 LYS A C 1
ATOM 2779 O O . LYS A 1 341 ? -23.864 -4.423 20.306 1.00 92.44 341 LYS A O 1
ATOM 2784 N N . VAL A 1 342 ? -24.053 -5.786 18.515 1.00 94.69 342 VAL A N 1
ATOM 2785 C CA . VAL A 1 342 ? -23.069 -5.122 17.664 1.00 94.69 342 VAL A CA 1
ATOM 2786 C C . VAL A 1 342 ? -23.778 -4.612 16.424 1.00 94.69 342 VAL A C 1
ATOM 2788 O O . VAL A 1 342 ? -24.333 -5.399 15.662 1.00 94.69 342 VAL A O 1
ATOM 2791 N N . ASP A 1 343 ? -23.731 -3.303 16.218 1.00 95.50 343 ASP A N 1
ATOM 2792 C CA . ASP A 1 343 ? -24.150 -2.661 14.978 1.00 95.50 343 ASP A CA 1
ATOM 2793 C C . ASP A 1 343 ? -22.913 -2.062 14.303 1.00 95.50 343 ASP A C 1
ATOM 2795 O O . ASP A 1 343 ? -22.099 -1.401 14.954 1.00 95.50 343 ASP A O 1
ATOM 2799 N N . SER A 1 344 ? -22.761 -2.266 12.997 1.00 96.25 344 SER A N 1
ATOM 2800 C CA . SER A 1 344 ? -21.648 -1.717 12.223 1.00 96.25 344 SER A CA 1
ATOM 2801 C C . SER A 1 344 ? -22.142 -0.902 11.033 1.00 96.25 344 SER A C 1
ATOM 2803 O O . SER A 1 344 ? -23.177 -1.186 10.433 1.00 96.25 344 SER A O 1
ATOM 2805 N N . SER A 1 345 ? -21.389 0.143 10.699 1.00 97.62 345 SER A N 1
ATOM 2806 C CA . SER A 1 345 ? -21.606 0.977 9.521 1.00 97.62 345 SER A CA 1
ATOM 2807 C C . SER A 1 345 ? -20.306 1.051 8.734 1.00 97.62 345 SER A C 1
ATOM 2809 O O . SER A 1 345 ? -19.310 1.583 9.231 1.00 97.62 345 SER A O 1
ATOM 2811 N N . TYR A 1 346 ? -20.304 0.460 7.540 1.00 97.81 346 TYR A N 1
ATOM 2812 C CA . TYR A 1 346 ? -19.171 0.446 6.617 1.00 97.81 346 TYR A CA 1
ATOM 2813 C C . TYR A 1 346 ? -19.325 1.527 5.549 1.00 97.81 346 TYR A C 1
ATOM 2815 O O . TYR A 1 346 ? -20.412 1.737 5.007 1.00 97.81 346 TYR A O 1
ATOM 2823 N N . ARG A 1 347 ? -18.207 2.168 5.211 1.00 96.06 347 ARG A N 1
ATOM 2824 C CA . ARG A 1 347 ? -18.098 3.101 4.099 1.00 96.06 347 ARG A CA 1
ATOM 2825 C C . ARG A 1 347 ? -16.747 2.956 3.406 1.00 96.06 347 ARG A C 1
ATOM 2827 O O . ARG A 1 347 ? -15.699 3.026 4.044 1.00 96.06 347 ARG A O 1
ATOM 2834 N N . LYS A 1 348 ? -16.784 2.845 2.079 1.00 96.75 348 LYS A N 1
ATOM 2835 C CA . LYS A 1 348 ? -15.625 3.073 1.216 1.00 96.75 348 LYS A CA 1
ATOM 2836 C C . LYS A 1 348 ? -15.500 4.574 0.967 1.00 96.75 348 LYS A C 1
ATOM 2838 O O . LYS A 1 348 ? -16.354 5.154 0.299 1.00 96.75 348 LYS A O 1
ATOM 2843 N N . GLU A 1 349 ? -14.500 5.210 1.568 1.00 95.75 349 GLU A N 1
ATOM 2844 C CA . GLU A 1 349 ? -14.325 6.668 1.527 1.00 95.75 349 GLU A CA 1
ATOM 2845 C C . GLU A 1 349 ? -13.748 7.124 0.184 1.00 95.75 349 GLU A C 1
ATOM 2847 O O . GLU A 1 349 ? -14.289 8.041 -0.435 1.00 95.75 349 GLU A O 1
ATOM 2852 N N . SER A 1 350 ? -12.691 6.464 -0.301 1.00 97.19 350 SER A N 1
ATOM 2853 C CA . SER A 1 350 ? -12.106 6.759 -1.612 1.00 97.19 350 SER A CA 1
ATOM 2854 C C . SER A 1 350 ? -11.470 5.535 -2.272 1.00 97.19 350 SER A C 1
ATOM 2856 O O . SER A 1 350 ? -11.011 4.603 -1.609 1.00 97.19 350 SER A O 1
ATOM 2858 N N . VAL A 1 351 ? -11.460 5.556 -3.608 1.00 97.94 351 VAL A N 1
ATOM 2859 C CA . VAL A 1 351 ? -10.665 4.666 -4.464 1.00 97.94 351 VAL A CA 1
ATOM 2860 C C . VAL A 1 351 ? -9.936 5.554 -5.458 1.00 97.94 351 VAL A C 1
ATOM 2862 O O . VAL A 1 351 ? -10.536 6.047 -6.413 1.00 97.94 351 VAL A O 1
ATOM 2865 N N . GLU A 1 352 ? -8.656 5.775 -5.203 1.00 97.94 352 GLU A N 1
ATOM 2866 C CA . GLU A 1 352 ? -7.778 6.626 -5.999 1.00 97.94 352 GLU A CA 1
ATOM 2867 C C . GLU A 1 352 ? -6.855 5.733 -6.821 1.00 97.94 352 GLU A C 1
ATOM 2869 O O . GLU A 1 352 ? -6.088 4.947 -6.272 1.00 97.94 352 GLU A O 1
ATOM 2874 N N . GLU A 1 353 ? -6.926 5.828 -8.142 1.00 97.62 353 GLU A N 1
ATOM 2875 C CA . GLU A 1 353 ? -5.969 5.144 -9.004 1.00 97.62 353 GLU A CA 1
ATOM 2876 C C . GLU A 1 353 ? -4.640 5.895 -9.022 1.00 97.62 353 GLU A C 1
ATOM 2878 O O . GLU A 1 353 ? -4.606 7.105 -9.257 1.00 97.62 353 GLU A O 1
ATOM 2883 N N . ILE A 1 354 ? -3.546 5.172 -8.794 1.00 97.88 354 ILE A N 1
ATOM 2884 C CA . ILE A 1 354 ? -2.192 5.704 -8.904 1.00 97.88 354 ILE A CA 1
ATOM 2885 C C . ILE A 1 354 ? -1.855 5.778 -10.395 1.00 97.88 354 ILE A C 1
ATOM 2887 O O . ILE A 1 354 ? -1.439 4.791 -11.003 1.00 97.88 354 ILE A O 1
ATOM 2891 N N . GLN A 1 355 ? -2.087 6.952 -10.980 1.00 96.88 355 GLN A N 1
ATOM 2892 C CA . GLN A 1 355 ? -1.951 7.189 -12.418 1.00 96.88 355 GLN A CA 1
ATOM 2893 C C . GLN A 1 355 ? -0.519 6.957 -12.909 1.00 96.88 355 GLN A C 1
ATOM 2895 O O . GLN A 1 355 ? 0.443 7.360 -12.250 1.00 96.88 355 GLN A O 1
ATOM 2900 N N . HIS A 1 356 ? -0.393 6.327 -14.071 1.00 96.44 356 HIS A N 1
ATOM 2901 C CA . HIS A 1 356 ? 0.849 6.193 -14.823 1.00 96.44 356 HIS A CA 1
ATOM 2902 C C . HIS A 1 356 ? 0.592 6.500 -16.296 1.00 96.44 356 HIS A C 1
ATOM 2904 O O . HIS A 1 356 ? -0.552 6.492 -16.744 1.00 96.44 356 HIS A O 1
ATOM 2910 N N . SER A 1 357 ? 1.671 6.759 -17.024 1.00 94.75 357 SER A N 1
ATOM 2911 C CA . SER A 1 357 ? 1.657 6.940 -18.465 1.00 94.75 357 SER A CA 1
ATOM 2912 C C . SER A 1 357 ? 2.846 6.213 -19.078 1.00 94.75 357 SER A C 1
ATOM 2914 O O . SER A 1 357 ? 3.954 6.276 -18.541 1.00 94.75 357 SER A O 1
ATOM 2916 N N . GLU A 1 358 ? 2.617 5.575 -20.221 1.00 94.56 358 GLU A N 1
ATOM 2917 C CA . GLU A 1 358 ? 3.675 5.063 -21.092 1.00 94.56 358 GLU A CA 1
ATOM 2918 C C . GLU A 1 358 ? 4.391 6.196 -21.850 1.00 94.56 358 GLU A C 1
ATOM 2920 O O . GLU A 1 358 ? 5.566 6.065 -22.178 1.00 94.56 358 GLU A O 1
ATOM 2925 N N . GLU A 1 359 ? 3.720 7.329 -22.088 1.00 91.81 359 GLU A N 1
ATOM 2926 C CA . GLU A 1 359 ? 4.260 8.461 -22.854 1.00 91.81 359 GLU A CA 1
ATOM 2927 C C . GLU A 1 359 ? 5.387 9.215 -22.140 1.00 91.81 359 GLU A C 1
ATOM 2929 O O . GLU A 1 359 ? 5.364 9.419 -20.923 1.00 91.81 359 GLU A O 1
ATOM 2934 N N . THR A 1 360 ? 6.355 9.704 -22.923 1.00 86.50 360 THR A N 1
ATOM 2935 C CA . THR A 1 360 ? 7.562 10.361 -22.389 1.00 86.50 360 THR A CA 1
ATOM 2936 C C . THR A 1 360 ? 7.303 11.672 -21.644 1.00 86.50 360 THR A C 1
ATOM 2938 O O . THR A 1 360 ? 8.055 11.99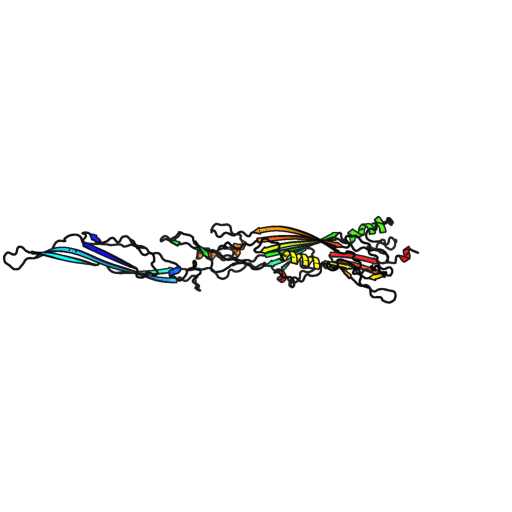2 -20.715 1.00 86.50 360 THR A O 1
ATOM 2941 N N . ASP A 1 361 ? 6.263 12.406 -22.035 1.00 86.44 361 ASP A N 1
ATOM 2942 C CA . ASP A 1 361 ? 5.785 13.666 -21.455 1.00 86.44 361 ASP A CA 1
ATOM 2943 C C . ASP A 1 361 ? 4.493 13.496 -20.637 1.00 86.44 361 ASP A C 1
ATOM 2945 O O . ASP A 1 361 ? 3.947 14.475 -20.121 1.00 86.44 361 ASP A O 1
ATOM 2949 N N . GLY A 1 362 ? 4.015 12.259 -20.502 1.00 87.94 362 GLY A N 1
ATOM 2950 C CA . GLY A 1 362 ? 2.792 11.947 -19.784 1.00 87.94 362 GLY A CA 1
ATOM 2951 C C . GLY A 1 362 ? 2.931 12.060 -18.268 1.00 87.94 362 GLY A C 1
ATOM 2952 O O . GLY A 1 362 ? 4.022 12.008 -17.691 1.00 87.94 362 GLY A O 1
ATOM 2953 N N . ASP A 1 363 ? 1.788 12.201 -17.599 1.00 90.56 363 ASP A N 1
ATOM 2954 C CA . ASP A 1 363 ? 1.749 12.312 -16.146 1.00 90.56 363 ASP A CA 1
ATOM 2955 C C . ASP A 1 363 ? 1.891 10.932 -15.492 1.00 90.56 363 ASP A C 1
ATOM 2957 O O . ASP A 1 363 ? 1.141 9.998 -15.772 1.00 90.56 363 ASP A O 1
ATOM 2961 N N . THR A 1 364 ? 2.878 10.800 -14.611 1.00 94.88 364 THR A N 1
ATOM 2962 C CA . THR A 1 364 ? 3.141 9.576 -13.854 1.00 94.88 364 THR A CA 1
ATOM 2963 C C . THR A 1 364 ? 3.312 9.935 -12.392 1.00 94.88 364 THR A C 1
ATOM 2965 O O . THR A 1 364 ? 4.194 10.719 -12.021 1.00 94.88 364 THR A O 1
ATOM 2968 N N . HIS A 1 365 ? 2.471 9.331 -11.554 1.00 97.69 365 HIS A N 1
ATOM 2969 C CA . HIS A 1 365 ? 2.445 9.592 -10.125 1.00 97.69 365 HIS A CA 1
ATOM 2970 C C . HIS A 1 365 ? 3.810 9.315 -9.477 1.00 97.69 365 HIS A C 1
ATOM 2972 O O . HIS A 1 365 ? 4.498 8.350 -9.820 1.00 97.69 365 HIS A O 1
ATOM 2978 N N . GLN A 1 366 ? 4.177 10.122 -8.476 1.00 96.69 366 GLN A N 1
ATOM 2979 C CA . GLN A 1 366 ? 5.473 10.040 -7.793 1.00 96.69 366 GLN A CA 1
ATOM 2980 C C . GLN A 1 366 ? 5.812 8.617 -7.315 1.00 96.69 366 GLN A C 1
ATOM 2982 O O . GLN A 1 366 ? 6.942 8.174 -7.481 1.00 96.69 366 GLN A O 1
ATOM 2987 N N . TYR A 1 367 ? 4.840 7.877 -6.774 1.00 97.38 367 TYR A N 1
ATOM 2988 C CA . TYR A 1 367 ? 5.048 6.499 -6.299 1.00 97.38 367 TYR A CA 1
ATOM 2989 C C . TYR A 1 367 ? 5.574 5.541 -7.374 1.00 97.38 367 TYR A C 1
ATOM 2991 O O . TYR A 1 367 ? 6.317 4.620 -7.051 1.00 97.38 367 TYR A O 1
ATOM 2999 N N . TRP A 1 368 ? 5.227 5.755 -8.646 1.00 97.31 368 TRP A N 1
ATOM 3000 C CA . TRP A 1 368 ? 5.820 4.993 -9.742 1.00 97.31 368 TRP A CA 1
ATOM 3001 C C . TRP A 1 368 ? 7.251 5.442 -10.012 1.00 97.31 368 TRP A C 1
ATOM 3003 O O . TRP A 1 368 ? 8.147 4.609 -10.103 1.00 97.31 368 TRP A O 1
ATOM 3013 N N . ARG A 1 369 ? 7.499 6.756 -10.051 1.00 96.62 369 ARG A N 1
ATOM 3014 C CA . ARG A 1 369 ? 8.847 7.322 -10.247 1.00 96.62 369 ARG A CA 1
ATOM 3015 C C . ARG A 1 369 ? 9.836 6.876 -9.167 1.00 96.62 369 ARG A C 1
ATOM 3017 O O . ARG A 1 369 ? 11.022 6.748 -9.437 1.00 96.62 369 ARG A O 1
ATOM 3024 N N . GLU A 1 370 ? 9.354 6.574 -7.963 1.00 96.94 370 GLU A N 1
ATOM 3025 C CA . GLU A 1 370 ? 10.156 6.017 -6.867 1.00 96.94 370 GLU A CA 1
ATOM 3026 C C . GLU A 1 370 ? 10.653 4.585 -7.119 1.00 96.94 370 GLU A C 1
ATOM 3028 O O . GLU A 1 370 ? 11.642 4.183 -6.505 1.00 96.94 370 GLU A O 1
ATOM 3033 N N . ILE A 1 371 ? 10.005 3.828 -8.012 1.00 97.06 371 ILE A N 1
ATOM 3034 C CA . ILE A 1 371 ? 10.353 2.432 -8.327 1.00 97.06 371 ILE A CA 1
ATOM 3035 C C . ILE A 1 371 ? 10.846 2.224 -9.764 1.00 97.06 371 ILE A C 1
ATOM 3037 O O . ILE A 1 371 ? 11.229 1.106 -10.098 1.00 97.06 371 ILE A O 1
ATOM 3041 N N . LEU A 1 372 ? 10.796 3.255 -10.609 1.00 97.31 372 LEU A N 1
ATOM 3042 C CA . LEU A 1 372 ? 11.209 3.223 -12.014 1.00 97.31 372 LEU A CA 1
ATOM 3043 C C . LEU A 1 372 ? 12.617 3.786 -12.185 1.00 97.31 372 LEU A C 1
ATOM 3045 O O . LEU A 1 372 ? 13.010 4.736 -11.502 1.00 97.31 372 LEU A O 1
ATOM 3049 N N . GLU A 1 373 ? 13.372 3.245 -13.134 1.00 97.50 373 GLU A N 1
ATOM 3050 C CA . GLU A 1 373 ? 14.696 3.768 -13.440 1.00 97.50 373 GLU A CA 1
ATOM 3051 C C . GLU A 1 373 ? 14.646 5.056 -14.275 1.00 97.50 373 GLU A C 1
ATOM 3053 O O . GLU A 1 373 ? 13.788 5.224 -15.141 1.00 97.50 373 GLU A O 1
ATOM 3058 N N . GLY A 1 374 ? 15.610 5.956 -14.072 1.00 95.88 374 GLY A N 1
ATOM 3059 C CA . GLY A 1 374 ? 15.739 7.194 -14.846 1.00 95.88 374 GLY A CA 1
ATOM 3060 C C . GLY A 1 374 ? 14.978 8.378 -14.245 1.00 95.88 374 GLY A C 1
ATOM 3061 O O . GLY A 1 374 ? 14.829 9.415 -14.909 1.00 95.88 374 GLY A O 1
ATOM 3062 N N . TYR A 1 375 ? 14.536 8.235 -12.993 1.00 96.31 375 TYR A N 1
ATOM 3063 C CA . TYR A 1 375 ? 13.918 9.280 -12.179 1.00 96.31 375 TYR A CA 1
ATOM 3064 C C . TYR A 1 375 ? 14.773 9.616 -10.958 1.00 96.31 375 TYR A C 1
ATOM 3066 O O . TYR A 1 375 ? 15.461 8.763 -10.389 1.00 96.31 375 TYR A O 1
ATOM 3074 N N . ASP A 1 376 ? 14.710 10.873 -10.532 1.00 96.06 376 ASP A N 1
ATOM 3075 C CA . ASP A 1 376 ? 15.420 11.329 -9.338 1.00 96.06 376 ASP A CA 1
ATOM 3076 C C . ASP A 1 376 ? 14.808 10.725 -8.068 1.00 96.06 376 ASP A C 1
ATOM 3078 O O . ASP A 1 376 ? 15.524 10.425 -7.112 1.00 96.06 376 ASP A O 1
ATOM 3082 N N . GLU A 1 377 ? 13.499 10.465 -8.062 1.00 96.38 377 GLU A N 1
ATOM 3083 C CA . GLU A 1 377 ? 12.781 9.914 -6.913 1.00 96.38 377 GLU A CA 1
ATOM 3084 C C . GLU A 1 377 ? 13.205 8.491 -6.550 1.00 96.38 377 GLU A C 1
ATOM 3086 O O . GLU A 1 377 ? 13.216 8.151 -5.361 1.00 96.38 377 GLU A O 1
ATOM 3091 N N . SER A 1 378 ? 13.597 7.680 -7.534 1.00 96.44 378 SER A N 1
ATOM 3092 C CA . SER A 1 378 ? 14.213 6.366 -7.312 1.00 96.44 378 SER A CA 1
ATOM 3093 C C . SER A 1 378 ? 15.721 6.447 -7.050 1.00 96.44 378 SER A C 1
ATOM 3095 O O . SER A 1 378 ? 16.354 5.435 -6.754 1.00 96.44 378 SER A O 1
ATOM 3097 N N . GLY A 1 379 ? 16.320 7.640 -7.144 1.00 95.94 379 GLY A N 1
ATOM 3098 C CA . GLY A 1 379 ? 17.765 7.844 -7.018 1.00 95.94 379 GLY A CA 1
ATOM 3099 C C . GLY A 1 379 ? 18.557 7.389 -8.246 1.00 95.94 379 GLY A C 1
ATOM 3100 O O . GLY A 1 379 ? 19.776 7.239 -8.164 1.00 95.94 379 GLY A O 1
ATOM 3101 N N . THR A 1 380 ? 17.885 7.169 -9.380 1.00 96.50 380 THR A N 1
ATOM 3102 C CA . THR A 1 380 ? 18.484 6.648 -10.622 1.00 96.50 380 THR A CA 1
ATOM 3103 C C . THR A 1 380 ? 18.403 7.636 -11.789 1.00 96.50 380 THR A C 1
ATOM 3105 O O . THR A 1 380 ? 18.584 7.259 -12.945 1.00 96.50 380 THR A O 1
ATOM 3108 N N . GLY A 1 381 ? 18.182 8.927 -11.519 1.00 95.88 381 GLY A N 1
ATOM 3109 C CA . GLY A 1 381 ? 18.110 9.973 -12.549 1.00 95.88 381 GLY A CA 1
ATOM 3110 C C . GLY A 1 381 ? 19.356 10.056 -13.439 1.00 95.88 381 GLY A C 1
ATOM 3111 O O . GLY A 1 381 ? 19.274 10.412 -14.617 1.00 95.88 381 GLY A O 1
ATOM 3112 N N . SER A 1 382 ? 20.510 9.620 -12.924 1.00 94.31 382 SER A N 1
ATOM 3113 C CA . SER A 1 382 ? 21.751 9.504 -13.692 1.00 94.31 382 SER A CA 1
ATOM 3114 C C . SER A 1 382 ? 21.648 8.524 -14.866 1.00 94.31 382 SER A C 1
ATOM 3116 O O . SER A 1 382 ? 22.355 8.721 -15.852 1.00 94.31 382 SER A O 1
ATOM 3118 N N . SER A 1 383 ? 20.757 7.526 -14.828 1.00 94.00 383 SER A N 1
ATOM 3119 C CA . SER A 1 383 ? 20.506 6.635 -15.967 1.00 94.00 383 SER A CA 1
ATOM 3120 C C . SER A 1 383 ? 19.924 7.384 -17.163 1.00 94.00 383 SER A C 1
ATOM 3122 O O . SER A 1 383 ? 20.352 7.172 -18.301 1.00 94.00 383 SER A O 1
ATOM 3124 N N . ASN A 1 384 ? 19.020 8.334 -16.914 1.00 94.31 384 ASN A N 1
ATOM 3125 C CA . ASN A 1 384 ? 18.459 9.163 -17.974 1.00 94.31 384 ASN A CA 1
ATOM 3126 C C . ASN A 1 384 ? 19.503 10.150 -18.511 1.00 94.31 384 ASN A C 1
ATOM 3128 O O . ASN A 1 384 ? 19.678 10.284 -19.717 1.00 94.31 384 ASN A O 1
ATOM 3132 N N . TYR A 1 385 ? 20.260 10.799 -17.627 1.00 90.25 385 TYR A N 1
ATOM 3133 C CA . TYR A 1 385 ? 21.273 11.768 -18.050 1.00 90.25 385 TYR A CA 1
ATOM 3134 C C . TYR A 1 385 ? 22.457 11.122 -18.798 1.00 90.25 385 TYR A C 1
ATOM 3136 O O . TYR A 1 385 ? 22.877 11.625 -19.838 1.00 90.25 385 TYR A O 1
ATOM 3144 N N . ASN A 1 386 ? 22.983 9.997 -18.301 1.00 90.19 386 ASN A N 1
ATOM 3145 C CA . ASN A 1 386 ? 24.186 9.364 -18.853 1.00 90.19 386 ASN A CA 1
ATOM 3146 C C . ASN A 1 386 ? 23.895 8.425 -20.029 1.00 90.19 386 ASN A C 1
ATOM 3148 O O . ASN A 1 386 ? 24.732 8.298 -20.922 1.00 90.19 386 ASN A O 1
ATOM 3152 N N . TYR A 1 387 ? 22.739 7.752 -20.027 1.00 89.69 387 TYR A N 1
ATOM 3153 C CA . TYR A 1 387 ? 22.418 6.705 -21.005 1.00 89.69 387 TYR A CA 1
ATOM 3154 C C . TYR A 1 387 ? 21.142 6.978 -21.802 1.00 89.69 387 TYR A C 1
ATOM 3156 O O . TYR A 1 387 ? 20.788 6.155 -22.645 1.00 89.69 387 TYR A O 1
ATOM 3164 N N . LYS A 1 388 ? 20.447 8.100 -21.550 1.00 91.44 388 LYS A N 1
ATOM 3165 C CA . LYS A 1 388 ? 19.108 8.380 -22.103 1.00 91.44 388 LYS A CA 1
ATOM 3166 C C . LYS A 1 388 ? 18.119 7.242 -21.818 1.00 91.44 388 LYS A C 1
ATOM 3168 O O . LYS A 1 388 ? 17.262 6.938 -22.640 1.00 91.44 388 LYS A O 1
ATOM 3173 N N . TYR A 1 389 ? 18.286 6.577 -20.673 1.00 93.94 389 TYR A N 1
ATOM 3174 C CA . TYR A 1 389 ? 17.461 5.451 -20.251 1.00 93.94 389 TYR A CA 1
ATOM 3175 C C . TYR A 1 389 ? 16.488 5.892 -19.161 1.00 93.94 389 TYR A C 1
ATOM 3177 O O . TYR A 1 389 ? 16.902 6.344 -18.090 1.00 93.94 389 TYR A O 1
ATOM 3185 N N . ARG A 1 390 ? 15.198 5.724 -19.438 1.00 96.19 390 ARG A N 1
ATOM 3186 C CA . ARG A 1 390 ? 14.105 5.962 -18.501 1.00 96.19 390 ARG A CA 1
ATOM 3187 C C . ARG A 1 390 ? 13.005 4.938 -18.735 1.00 96.19 390 ARG A C 1
ATOM 3189 O O . ARG A 1 390 ? 12.707 4.604 -19.881 1.00 96.19 390 ARG A O 1
ATOM 3196 N N . GLU A 1 391 ? 12.433 4.459 -17.641 1.00 97.75 391 GLU A N 1
ATOM 3197 C CA . GLU A 1 391 ? 11.348 3.484 -17.655 1.00 97.75 391 GLU A CA 1
ATOM 3198 C C . GLU A 1 391 ? 9.986 4.135 -17.444 1.00 97.75 391 GLU A C 1
ATOM 3200 O O . GLU A 1 391 ? 9.864 5.213 -16.862 1.00 97.75 391 GLU A O 1
ATOM 3205 N N . TYR A 1 392 ? 8.953 3.440 -17.894 1.00 97.75 392 TYR A N 1
ATOM 3206 C CA . TYR A 1 392 ? 7.552 3.812 -17.743 1.00 97.75 392 TYR A CA 1
ATOM 3207 C C . TYR A 1 392 ? 6.772 2.549 -17.386 1.00 97.75 392 TYR A C 1
ATOM 3209 O O . TYR A 1 392 ? 7.166 1.457 -17.796 1.00 97.75 392 TYR A O 1
ATOM 3217 N N . ILE A 1 393 ? 5.710 2.656 -16.588 1.00 97.38 393 ILE A N 1
ATOM 3218 C CA . ILE A 1 393 ? 4.876 1.484 -16.281 1.00 97.38 393 ILE A CA 1
ATOM 3219 C C . ILE A 1 393 ? 4.170 1.055 -17.560 1.00 97.38 393 ILE A C 1
ATOM 3221 O O . ILE A 1 393 ? 3.612 1.901 -18.249 1.00 97.38 393 ILE A O 1
ATOM 3225 N N . LYS A 1 394 ? 4.213 -0.245 -17.851 1.00 97.12 394 LYS A N 1
ATOM 3226 C CA . LYS A 1 394 ? 3.498 -0.830 -18.978 1.00 97.12 394 LYS A CA 1
ATOM 3227 C C . LYS A 1 394 ? 2.014 -0.973 -18.644 1.00 97.12 394 LYS A C 1
ATOM 3229 O O . LYS A 1 394 ? 1.669 -1.517 -17.588 1.00 97.12 394 LYS A O 1
ATOM 3234 N N . ASP A 1 395 ? 1.161 -0.566 -19.569 1.00 95.56 395 ASP A N 1
ATOM 3235 C CA . ASP A 1 395 ? -0.285 -0.693 -19.469 1.00 95.56 395 ASP A CA 1
ATOM 3236 C C . ASP A 1 395 ? -0.700 -2.168 -19.333 1.00 95.56 395 ASP A C 1
ATOM 3238 O O . ASP A 1 395 ? -0.137 -3.084 -19.940 1.00 95.56 395 ASP A O 1
ATOM 3242 N N . GLY A 1 396 ? -1.743 -2.410 -18.536 1.00 92.94 396 GLY A N 1
ATOM 3243 C CA . GLY A 1 396 ? -2.338 -3.741 -18.344 1.00 92.94 396 GLY A CA 1
ATOM 3244 C C . GLY A 1 396 ? -2.529 -4.145 -16.885 1.00 92.94 396 GLY A C 1
ATOM 3245 O O . GLY A 1 396 ? -3.268 -5.091 -16.598 1.00 92.94 396 GLY A O 1
ATOM 3246 N N . LYS A 1 397 ? -1.923 -3.415 -15.945 1.00 95.00 397 LYS A N 1
ATOM 3247 C CA . LYS A 1 397 ? -2.142 -3.591 -14.507 1.00 95.00 397 LYS A CA 1
ATOM 3248 C C . LYS A 1 397 ? -2.162 -2.232 -13.819 1.00 95.00 397 LYS A C 1
ATOM 3250 O O . LYS A 1 397 ? -1.228 -1.455 -13.960 1.00 95.00 397 LYS A O 1
ATOM 3255 N N . ASN A 1 398 ? -3.181 -1.994 -12.996 1.00 96.38 398 ASN A N 1
ATOM 3256 C CA . ASN A 1 398 ? -3.334 -0.732 -12.270 1.00 96.38 398 ASN A CA 1
ATOM 3257 C C . ASN A 1 398 ? -3.072 -0.939 -10.775 1.00 96.38 398 ASN A C 1
ATOM 3259 O O . ASN A 1 398 ? -3.062 -2.067 -10.269 1.00 96.38 398 ASN A O 1
ATOM 3263 N N . MET A 1 399 ? -2.868 0.162 -10.059 1.00 97.94 399 MET A N 1
ATOM 3264 C CA . MET A 1 399 ? -2.741 0.190 -8.605 1.00 97.94 399 MET A CA 1
ATOM 3265 C C . MET A 1 399 ? -3.694 1.239 -8.047 1.00 97.94 399 MET A C 1
ATOM 3267 O O . MET A 1 399 ? -3.760 2.356 -8.552 1.00 97.94 399 MET A O 1
ATOM 3271 N N . TYR A 1 400 ? -4.406 0.889 -6.984 1.00 98.19 400 TYR A N 1
ATOM 3272 C CA . TYR A 1 400 ? -5.368 1.754 -6.322 1.00 98.19 400 TYR A CA 1
ATOM 3273 C C . TYR A 1 400 ? -4.980 1.941 -4.865 1.00 98.19 400 TYR A C 1
ATOM 3275 O O . TYR A 1 400 ? -4.685 0.967 -4.172 1.00 98.19 400 TYR A O 1
ATOM 3283 N N . LYS A 1 401 ? -5.042 3.184 -4.399 1.00 98.44 401 LYS A N 1
ATOM 3284 C CA . LYS A 1 401 ? -5.093 3.540 -2.987 1.00 98.44 401 LYS A CA 1
ATOM 3285 C C . LYS A 1 401 ? -6.550 3.537 -2.545 1.00 98.44 401 LYS A C 1
ATOM 3287 O O . LYS A 1 401 ? -7.391 4.222 -3.128 1.00 98.44 401 LYS A O 1
ATOM 3292 N N . ILE A 1 402 ? -6.846 2.748 -1.526 1.00 98.44 402 ILE A N 1
ATOM 3293 C CA . ILE A 1 402 ? -8.205 2.511 -1.051 1.00 98.44 402 ILE A CA 1
ATOM 3294 C C . ILE A 1 402 ? -8.292 2.954 0.396 1.00 98.44 402 ILE A C 1
ATOM 3296 O O . ILE A 1 402 ? -7.513 2.490 1.231 1.00 98.44 402 ILE A O 1
ATOM 3300 N N . THR A 1 403 ? -9.250 3.838 0.668 1.00 98.56 403 THR A N 1
ATOM 3301 C CA . THR A 1 403 ? -9.562 4.307 2.017 1.00 98.56 403 THR A CA 1
ATOM 3302 C C . THR A 1 403 ? -10.907 3.739 2.443 1.00 98.56 403 THR A C 1
ATOM 3304 O O . THR A 1 403 ? -11.934 4.017 1.816 1.00 98.56 403 THR A O 1
ATOM 3307 N N . GLU A 1 404 ? -10.921 2.955 3.515 1.00 98.62 404 GLU A N 1
ATOM 3308 C CA . GLU A 1 404 ? -12.127 2.328 4.060 1.00 98.62 404 GLU A CA 1
ATOM 3309 C C . GLU A 1 404 ? -12.315 2.693 5.522 1.00 98.62 404 GLU A C 1
ATOM 3311 O O . GLU A 1 404 ? -11.355 2.830 6.278 1.00 98.62 404 GLU A O 1
ATOM 3316 N N . LYS A 1 405 ? -13.573 2.835 5.934 1.00 98.62 405 LYS A N 1
ATOM 3317 C CA . LYS A 1 405 ? -13.943 3.218 7.289 1.00 98.62 405 LYS A CA 1
ATOM 3318 C C . LYS A 1 405 ? -15.092 2.365 7.786 1.00 98.62 405 LYS A C 1
ATOM 3320 O O . LYS A 1 405 ? -16.107 2.200 7.111 1.00 98.62 405 LYS A O 1
ATOM 3325 N N . THR A 1 406 ? -14.962 1.858 9.003 1.00 98.81 406 THR A N 1
ATOM 3326 C CA . THR A 1 406 ? -16.066 1.211 9.707 1.00 98.81 406 THR A CA 1
ATOM 3327 C C . THR A 1 406 ? -16.188 1.780 11.101 1.00 98.81 406 THR A C 1
ATOM 3329 O O . THR A 1 406 ? -15.223 1.790 11.866 1.00 98.81 406 THR A O 1
ATOM 3332 N N . THR A 1 407 ? -17.393 2.224 11.440 1.00 98.50 407 THR A N 1
ATOM 3333 C CA . THR A 1 407 ? -17.765 2.570 12.808 1.00 98.50 407 THR A CA 1
ATOM 3334 C C . THR A 1 407 ? -18.616 1.445 13.370 1.00 98.50 407 THR A C 1
ATOM 3336 O O . THR A 1 407 ? -19.607 1.044 12.761 1.00 98.50 407 THR A O 1
ATOM 3339 N N . VAL A 1 408 ? -18.228 0.942 14.534 1.00 98.38 408 VAL A N 1
ATOM 3340 C CA . VAL A 1 408 ? -18.940 -0.115 15.248 1.00 98.38 408 VAL A CA 1
ATOM 3341 C C . VAL A 1 408 ? -19.471 0.444 16.554 1.00 98.38 408 VAL A C 1
ATOM 3343 O O . VAL A 1 408 ? -18.777 1.186 17.251 1.00 98.38 408 VAL A O 1
ATOM 3346 N N . THR A 1 409 ? -20.703 0.076 16.880 1.00 97.94 409 THR A N 1
ATOM 3347 C CA . THR A 1 409 ? -21.356 0.352 18.155 1.00 97.94 409 THR A CA 1
ATOM 3348 C C . THR A 1 409 ? -21.633 -0.965 18.859 1.00 97.94 409 THR A C 1
ATOM 3350 O O . THR A 1 409 ? -22.269 -1.851 18.296 1.00 97.94 409 THR A O 1
ATOM 3353 N N . ILE A 1 410 ? -21.156 -1.070 20.092 1.00 96.19 410 ILE A N 1
ATOM 3354 C CA . ILE A 1 410 ? -21.401 -2.181 21.002 1.00 96.19 410 ILE A CA 1
ATOM 3355 C C . ILE A 1 410 ? -22.333 -1.671 22.097 1.00 96.19 410 ILE A C 1
ATOM 3357 O O . ILE A 1 410 ? -22.015 -0.699 22.790 1.00 96.19 410 ILE A O 1
ATOM 3361 N N . GLU A 1 411 ? -23.484 -2.310 22.242 1.00 96.00 411 GLU A N 1
ATOM 3362 C CA . GLU A 1 411 ? -24.498 -1.973 23.237 1.00 96.00 411 GLU A CA 1
ATOM 3363 C C . GLU A 1 411 ? -24.733 -3.153 24.175 1.00 96.00 411 GLU A C 1
ATOM 3365 O O . GLU A 1 411 ? -24.983 -4.280 23.737 1.00 96.00 411 GLU A O 1
ATOM 3370 N N . ILE A 1 412 ? -24.638 -2.876 25.474 1.00 95.25 412 ILE A N 1
ATOM 3371 C CA . ILE A 1 412 ? -24.847 -3.856 26.533 1.00 95.25 412 ILE A CA 1
ATOM 3372 C C . ILE A 1 412 ? -26.310 -3.812 26.967 1.00 95.25 412 ILE A C 1
ATOM 3374 O O . ILE A 1 412 ? -26.832 -2.743 27.278 1.00 95.25 412 ILE A O 1
ATOM 3378 N N . ASN A 1 413 ? -26.954 -4.981 26.990 1.00 93.88 413 ASN A N 1
ATOM 3379 C CA . ASN A 1 413 ? -28.369 -5.174 27.315 1.00 93.88 413 ASN A CA 1
ATOM 3380 C C . ASN A 1 413 ? -29.289 -4.197 26.548 1.00 93.88 413 ASN A C 1
ATOM 3382 O O . ASN A 1 413 ? -29.996 -3.391 27.159 1.00 93.88 413 ASN A O 1
ATOM 3386 N N . PRO A 1 414 ? -29.318 -4.256 25.202 1.00 93.06 414 PRO A N 1
ATOM 3387 C CA . PRO A 1 414 ? -30.033 -3.280 24.368 1.00 93.06 414 PRO A CA 1
ATOM 3388 C C . PRO A 1 414 ? -31.543 -3.222 24.649 1.00 93.06 414 PRO A C 1
ATOM 3390 O O . PRO A 1 414 ? -32.189 -2.209 24.401 1.00 93.06 414 PRO A O 1
ATOM 3393 N N . GLY A 1 415 ? -32.123 -4.308 25.171 1.00 91.62 415 GLY A N 1
ATOM 3394 C CA . GLY A 1 415 ? -33.532 -4.365 25.562 1.00 91.62 415 GLY A CA 1
ATOM 3395 C C . GLY A 1 415 ? -33.821 -3.858 26.976 1.00 91.62 415 GLY A C 1
ATOM 3396 O O . GLY A 1 415 ? -34.963 -3.990 27.411 1.00 91.62 415 GLY A O 1
ATOM 3397 N N . ASN A 1 416 ? -32.804 -3.371 27.703 1.00 91.81 416 ASN A N 1
ATOM 3398 C CA . ASN A 1 416 ? -32.847 -3.019 29.127 1.00 91.81 416 ASN A CA 1
ATOM 3399 C C . ASN A 1 416 ? -33.629 -4.047 29.964 1.00 91.81 416 ASN A C 1
ATOM 3401 O O . ASN A 1 416 ? -34.532 -3.724 30.742 1.00 91.81 416 ASN A O 1
ATOM 3405 N N . ARG A 1 417 ? -33.350 -5.331 29.735 1.00 91.06 417 ARG A N 1
ATOM 3406 C CA . ARG A 1 417 ? -34.063 -6.411 30.409 1.00 91.06 417 ARG A CA 1
ATOM 3407 C C . ARG A 1 417 ? -33.592 -6.508 31.852 1.00 91.06 417 ARG A C 1
ATOM 3409 O O . ARG A 1 417 ? -32.398 -6.383 32.120 1.00 91.06 417 ARG A O 1
ATOM 3416 N N . LYS A 1 418 ? -34.541 -6.756 32.758 1.00 91.19 418 LYS A N 1
ATOM 3417 C CA . LYS A 1 418 ? -34.262 -6.859 34.189 1.00 91.19 418 LYS A CA 1
ATOM 3418 C C . LYS A 1 418 ? -33.437 -8.100 34.498 1.00 91.19 418 LYS A C 1
ATOM 3420 O O . LYS A 1 418 ? -33.860 -9.204 34.164 1.00 91.19 418 LYS A O 1
ATOM 3425 N N . ILE A 1 419 ? -32.293 -7.911 35.152 1.00 91.88 419 ILE A N 1
ATOM 3426 C CA . ILE A 1 419 ? -31.446 -9.004 35.638 1.00 91.88 419 ILE A CA 1
ATOM 3427 C C . ILE A 1 419 ? -31.318 -8.883 37.148 1.00 91.88 419 ILE A C 1
ATOM 3429 O O . ILE A 1 419 ? -30.754 -7.915 37.650 1.00 91.88 419 ILE A O 1
ATOM 3433 N N . TYR A 1 420 ? -31.859 -9.862 37.864 1.00 93.25 420 TYR A N 1
ATOM 3434 C CA . TYR A 1 420 ? -31.925 -9.852 39.319 1.00 93.25 420 TYR A CA 1
ATOM 3435 C C . TYR A 1 420 ? -30.631 -10.363 39.938 1.00 93.25 420 TYR A C 1
ATOM 3437 O O . TYR A 1 420 ? -30.074 -11.374 39.503 1.00 93.25 420 TYR A O 1
ATOM 3445 N N . THR A 1 421 ? -30.153 -9.648 40.952 1.00 93.81 421 THR A N 1
ATOM 3446 C CA . THR A 1 421 ? -29.067 -10.123 41.805 1.00 93.81 421 THR A CA 1
ATOM 3447 C C . THR A 1 421 ? -29.579 -11.221 42.732 1.00 93.81 421 THR A C 1
ATOM 3449 O O . THR A 1 421 ? -30.760 -11.256 43.076 1.00 93.81 421 THR A O 1
ATOM 3452 N N . HIS A 1 422 ? -28.711 -12.146 43.132 1.00 92.38 422 HIS A N 1
ATOM 3453 C CA . HIS A 1 422 ? -29.111 -13.220 44.038 1.00 92.38 422 HIS A CA 1
ATOM 3454 C C . HIS A 1 422 ? -29.351 -12.676 45.459 1.00 92.38 422 HIS A C 1
ATOM 3456 O O . HIS A 1 422 ? -28.541 -11.904 45.963 1.00 92.38 422 HIS A O 1
ATOM 3462 N N . VAL A 1 423 ? -30.424 -13.107 46.134 1.00 88.50 423 VAL A N 1
ATOM 3463 C CA . VAL A 1 423 ? -30.843 -12.591 47.463 1.00 88.50 423 VAL A CA 1
ATOM 3464 C C . VAL A 1 423 ? -29.829 -12.828 48.589 1.00 88.50 423 VAL A C 1
ATOM 3466 O O . VAL A 1 423 ? -29.837 -12.127 49.591 1.00 88.50 423 VAL A O 1
ATOM 3469 N N . HIS A 1 424 ? -28.951 -13.819 48.430 1.00 87.44 424 HIS A N 1
ATOM 3470 C CA . HIS A 1 424 ? -27.859 -14.123 49.366 1.00 87.44 424 HIS A CA 1
ATOM 3471 C C . HIS A 1 424 ? -26.486 -13.665 48.849 1.00 87.44 424 HIS A C 1
ATOM 3473 O O . HIS A 1 424 ? -25.463 -14.249 49.207 1.00 87.44 424 HIS A O 1
ATOM 3479 N N . MET A 1 425 ? -26.449 -12.679 47.948 1.00 89.56 425 MET A N 1
ATOM 3480 C CA . MET A 1 425 ? -25.198 -12.047 47.527 1.00 89.56 425 MET A CA 1
ATOM 3481 C C . MET A 1 425 ? -24.554 -11.350 48.738 1.00 89.56 425 MET A C 1
ATOM 3483 O O . MET A 1 425 ? -25.196 -10.478 49.323 1.00 89.56 425 MET A O 1
ATOM 3487 N N . PRO A 1 426 ? -23.318 -11.712 49.131 1.00 89.12 426 PRO A N 1
ATOM 3488 C CA . PRO A 1 426 ? -22.680 -11.134 50.307 1.00 89.12 426 PRO A CA 1
ATOM 3489 C C . PRO A 1 426 ? -22.432 -9.635 50.166 1.00 89.12 426 PRO A C 1
ATOM 3491 O O . PRO A 1 426 ? -22.098 -9.152 49.079 1.00 89.12 426 PRO A O 1
ATOM 3494 N N . ASP A 1 427 ? -22.478 -8.931 51.291 1.00 89.44 427 ASP A N 1
ATOM 3495 C CA . ASP A 1 427 ? -22.064 -7.538 51.368 1.00 89.44 427 ASP A CA 1
ATOM 3496 C C . ASP A 1 427 ? -20.618 -7.351 50.900 1.00 89.44 427 ASP A C 1
ATOM 3498 O O . ASP A 1 427 ? -19.732 -8.183 51.126 1.00 89.44 427 ASP A O 1
ATOM 3502 N N . GLY A 1 428 ? -20.365 -6.221 50.250 1.00 90.94 428 GLY A N 1
ATOM 3503 C CA . GLY A 1 428 ? -19.031 -5.839 49.816 1.00 90.94 428 GLY A CA 1
ATOM 3504 C C . GLY A 1 428 ? -19.019 -5.084 48.499 1.00 90.94 428 GLY A C 1
ATOM 3505 O O . GLY A 1 428 ? -20.050 -4.708 47.949 1.00 90.94 428 GLY A O 1
ATOM 3506 N N . LYS A 1 429 ? -17.808 -4.857 47.997 1.00 93.31 429 LYS A N 1
ATOM 3507 C CA . LYS A 1 429 ? -17.554 -4.145 46.743 1.00 93.31 429 LYS A CA 1
ATOM 3508 C C . LYS A 1 429 ? -17.447 -5.129 45.591 1.00 93.31 429 LYS A C 1
ATOM 3510 O O . LYS A 1 429 ? -16.743 -6.125 45.739 1.00 93.31 429 LYS A O 1
ATOM 3515 N N . TYR A 1 430 ? -18.127 -4.846 44.496 1.00 94.81 430 TYR A N 1
ATOM 3516 C CA . TYR A 1 430 ? -18.166 -5.617 43.258 1.00 94.81 430 TYR A CA 1
ATOM 3517 C C . TYR A 1 430 ? -17.768 -4.696 42.109 1.00 94.81 430 TYR A C 1
ATOM 3519 O O . TYR A 1 430 ? -18.023 -3.493 42.159 1.00 94.81 430 TYR A O 1
ATOM 3527 N N . THR A 1 431 ? -17.149 -5.233 41.073 1.00 95.44 431 THR A N 1
ATOM 3528 C CA . THR A 1 431 ? -16.649 -4.466 39.935 1.00 95.44 431 THR A CA 1
ATOM 3529 C C . THR A 1 431 ? -17.445 -4.806 38.685 1.00 95.44 431 THR A C 1
ATOM 3531 O O . THR A 1 431 ? -17.695 -5.971 38.368 1.00 95.44 431 THR A O 1
ATOM 3534 N N . VAL A 1 432 ? -17.819 -3.767 37.941 1.00 96.69 432 VAL A N 1
ATOM 3535 C CA . VAL A 1 432 ? -18.329 -3.895 36.574 1.00 96.69 432 VAL A CA 1
ATOM 3536 C C . VAL A 1 432 ? -17.443 -3.062 35.666 1.00 96.69 432 VAL A C 1
ATOM 3538 O O . VAL A 1 432 ? -17.211 -1.883 35.936 1.00 96.69 432 VAL A O 1
ATOM 3541 N N . LYS A 1 433 ? -16.914 -3.676 34.609 1.00 97.12 433 LYS A N 1
ATOM 3542 C CA . LYS A 1 433 ? -15.824 -3.099 33.826 1.00 97.12 433 LYS A CA 1
ATOM 3543 C C . LYS A 1 433 ? -15.917 -3.446 32.348 1.00 97.12 433 LYS A C 1
ATOM 3545 O O . LYS A 1 433 ? -16.036 -4.608 31.982 1.00 97.12 433 LYS A O 1
ATOM 3550 N N . ALA A 1 434 ? -15.764 -2.446 31.489 1.00 97.38 434 ALA A N 1
ATOM 3551 C CA . ALA A 1 434 ? -15.512 -2.632 30.068 1.00 97.38 434 ALA A CA 1
ATOM 3552 C C . ALA A 1 434 ? -14.022 -2.424 29.778 1.00 97.38 434 ALA A C 1
ATOM 3554 O O . ALA A 1 434 ? -13.415 -1.443 30.224 1.00 97.38 434 ALA A O 1
ATOM 3555 N N . TRP A 1 435 ? -13.417 -3.332 29.021 1.00 97.94 435 TRP A N 1
ATOM 3556 C CA . TRP A 1 435 ? -12.007 -3.262 28.646 1.00 97.94 435 TRP A CA 1
ATOM 3557 C C . TRP A 1 435 ? -11.763 -3.933 27.296 1.00 97.94 435 TRP A C 1
ATOM 3559 O O . TRP A 1 435 ? -12.626 -4.628 26.766 1.00 97.94 435 TRP A O 1
ATOM 3569 N N . ILE A 1 436 ? -10.601 -3.666 26.704 1.00 98.12 436 ILE A N 1
ATOM 3570 C CA . ILE A 1 436 ? -10.210 -4.200 25.398 1.00 98.12 436 ILE A CA 1
ATOM 3571 C C . ILE A 1 436 ? -8.984 -5.084 25.600 1.00 98.12 436 ILE A C 1
ATOM 3573 O O . ILE A 1 436 ? -8.002 -4.631 26.190 1.00 98.12 436 ILE A O 1
ATOM 3577 N N . GLU A 1 437 ? -9.037 -6.321 25.124 1.00 97.81 437 GLU A N 1
ATOM 3578 C CA . GLU A 1 437 ? -7.917 -7.261 25.156 1.00 97.81 437 GLU A CA 1
ATOM 3579 C C . GLU A 1 437 ? -6.859 -6.932 24.085 1.00 97.81 437 GLU A C 1
ATOM 3581 O O . GLU A 1 437 ? -7.117 -6.203 23.125 1.00 97.81 437 GLU A O 1
ATOM 3586 N N . ASP A 1 438 ? -5.636 -7.430 24.275 1.00 97.94 438 ASP A N 1
ATOM 3587 C CA . ASP A 1 438 ? -4.577 -7.350 23.267 1.00 97.94 438 ASP A CA 1
ATOM 3588 C C . ASP A 1 438 ? -4.988 -8.119 21.992 1.00 97.94 438 ASP A C 1
ATOM 3590 O O . ASP A 1 438 ? -5.510 -9.230 22.064 1.00 97.94 438 ASP A O 1
ATOM 3594 N N . ILE A 1 439 ? -4.692 -7.561 20.814 1.00 97.25 439 ILE A N 1
ATOM 3595 C CA . ILE A 1 439 ? -4.833 -8.251 19.526 1.00 97.25 439 ILE A CA 1
ATOM 3596 C C . ILE A 1 439 ? -3.459 -8.737 19.076 1.00 97.25 439 ILE A C 1
ATOM 3598 O O . ILE A 1 439 ? -2.550 -7.943 18.819 1.00 97.25 439 ILE A O 1
ATOM 3602 N N . ASP A 1 440 ? -3.316 -10.049 18.930 1.00 96.38 440 ASP A N 1
ATOM 3603 C CA . ASP A 1 440 ? -2.141 -10.659 18.317 1.00 96.38 440 ASP A CA 1
ATOM 3604 C C . ASP A 1 440 ? -2.256 -10.596 16.787 1.00 96.38 440 ASP A C 1
ATOM 3606 O O . ASP A 1 440 ? -2.826 -11.485 16.149 1.00 96.38 440 ASP A O 1
ATOM 3610 N N . LEU A 1 441 ? -1.725 -9.524 16.191 1.00 95.62 441 LEU A N 1
ATOM 3611 C CA . LEU A 1 441 ? -1.796 -9.303 14.745 1.00 95.62 441 LEU A CA 1
ATOM 3612 C C . LEU A 1 441 ? -1.004 -10.362 13.968 1.00 95.62 441 LEU A C 1
ATOM 3614 O O . LEU A 1 441 ? -1.292 -10.582 12.795 1.00 95.62 441 LEU A O 1
ATOM 3618 N N . THR A 1 442 ? -0.054 -11.060 14.605 1.00 93.75 442 THR A N 1
ATOM 3619 C CA . THR A 1 442 ? 0.749 -12.108 13.949 1.00 93.75 442 THR A CA 1
ATOM 3620 C C . THR A 1 442 ? -0.089 -13.302 13.486 1.00 93.75 442 THR A C 1
ATOM 3622 O O . THR A 1 442 ? 0.316 -14.025 12.575 1.00 93.75 442 THR A O 1
ATOM 3625 N N . LYS A 1 443 ? -1.272 -13.486 14.086 1.00 89.44 443 LYS A N 1
ATOM 3626 C CA . LYS A 1 443 ? -2.229 -14.554 13.767 1.00 89.44 443 LYS A CA 1
ATOM 3627 C C . LYS A 1 443 ? -3.235 -14.172 12.681 1.00 89.44 443 LYS A C 1
ATOM 3629 O O . LYS A 1 443 ? -4.017 -15.023 12.267 1.00 89.44 443 LYS A O 1
ATOM 3634 N N . ILE A 1 444 ? -3.231 -12.919 12.227 1.00 86.81 444 ILE A N 1
ATOM 3635 C CA . ILE A 1 444 ? -4.140 -12.415 11.194 1.00 86.81 444 ILE A CA 1
ATOM 3636 C C . ILE A 1 444 ? -3.421 -12.448 9.839 1.00 86.81 444 ILE A C 1
ATOM 3638 O O . ILE A 1 444 ? -2.220 -12.182 9.748 1.00 86.81 444 ILE A O 1
ATOM 3642 N N . ASN A 1 445 ? -4.128 -12.812 8.771 1.00 76.25 445 ASN A N 1
ATOM 3643 C CA . ASN A 1 445 ? -3.505 -13.200 7.508 1.00 76.25 445 ASN A CA 1
ATOM 3644 C C . ASN A 1 445 ? -3.281 -12.020 6.543 1.00 76.25 445 ASN A C 1
ATOM 3646 O O . ASN A 1 445 ? -3.771 -12.065 5.422 1.00 76.25 445 ASN A O 1
ATOM 3650 N N . HIS A 1 446 ? -2.519 -10.995 6.948 1.00 86.19 446 HIS A N 1
ATOM 3651 C CA . HIS A 1 446 ? -2.180 -9.824 6.108 1.00 86.19 446 HIS A CA 1
ATOM 3652 C C . HIS A 1 446 ? -0.829 -9.203 6.479 1.00 86.19 446 HIS A C 1
ATOM 3654 O O . HIS A 1 446 ? -0.148 -9.660 7.396 1.00 86.19 446 HIS A O 1
ATOM 3660 N N . GLU A 1 447 ? -0.403 -8.159 5.768 1.00 90.44 447 GLU A N 1
ATOM 3661 C CA . GLU A 1 447 ? 0.923 -7.551 5.948 1.00 90.44 447 GLU A CA 1
ATOM 3662 C C . GLU A 1 447 ? 1.128 -6.896 7.324 1.00 90.44 447 GLU A C 1
ATOM 3664 O O . GLU A 1 447 ? 2.245 -6.909 7.850 1.00 90.44 447 GLU A O 1
ATOM 3669 N N . TYR A 1 448 ? 0.059 -6.429 7.979 1.00 88.19 448 TYR A N 1
ATOM 3670 C CA . TYR A 1 448 ? 0.136 -5.910 9.350 1.00 88.19 448 TYR A CA 1
ATOM 3671 C C . TYR A 1 448 ? 0.454 -6.984 10.407 1.00 88.19 448 TYR A C 1
ATOM 3673 O O . TYR A 1 448 ? 0.707 -6.643 11.564 1.00 88.19 448 TYR A O 1
ATOM 3681 N N . LYS A 1 449 ? 0.563 -8.271 10.040 1.00 90.38 449 LYS A N 1
ATOM 3682 C CA . LYS A 1 449 ? 1.123 -9.318 10.919 1.00 90.38 449 LYS A CA 1
ATOM 3683 C C . LYS A 1 449 ? 2.539 -9.008 11.404 1.00 90.38 449 LYS A C 1
ATOM 3685 O O . LYS A 1 449 ? 2.960 -9.478 12.456 1.00 90.38 449 LYS A O 1
ATOM 3690 N N . LYS A 1 450 ? 3.270 -8.180 10.651 1.00 90.06 450 LYS A N 1
ATOM 3691 C CA . LYS A 1 450 ? 4.617 -7.696 10.985 1.00 90.06 450 LYS A CA 1
ATOM 3692 C C . LYS A 1 450 ? 4.639 -6.775 12.211 1.00 90.06 450 LYS A C 1
ATOM 3694 O O . LYS A 1 450 ? 5.709 -6.530 12.756 1.00 90.06 450 LYS A O 1
ATOM 3699 N N . LEU A 1 451 ? 3.483 -6.263 12.641 1.00 95.38 451 LEU A N 1
ATOM 3700 C CA . LEU A 1 451 ? 3.374 -5.281 13.723 1.00 95.38 451 LEU A CA 1
ATOM 3701 C C . LEU A 1 451 ? 3.340 -5.905 15.126 1.00 95.38 451 LEU A C 1
ATOM 3703 O O . LEU A 1 451 ? 3.421 -5.182 16.119 1.00 95.38 451 LEU A O 1
ATOM 3707 N N . GLY A 1 452 ? 3.243 -7.235 15.228 1.00 95.31 452 GLY A N 1
ATOM 3708 C CA . GLY A 1 452 ? 3.242 -7.938 16.508 1.00 95.31 452 GLY A CA 1
ATOM 3709 C C . GLY A 1 452 ? 1.904 -7.817 17.236 1.00 95.31 452 GLY A C 1
ATOM 3710 O O . GLY A 1 452 ? 0.877 -8.262 16.735 1.00 95.31 452 GLY A O 1
ATOM 3711 N N . VAL A 1 453 ? 1.915 -7.240 18.437 1.00 97.31 453 VAL A N 1
ATOM 3712 C CA . VAL A 1 453 ? 0.726 -7.147 19.297 1.00 97.31 453 VAL A CA 1
ATOM 3713 C C . VAL A 1 453 ? 0.215 -5.711 19.335 1.00 97.31 453 VAL A C 1
ATOM 3715 O O . VAL A 1 453 ? 0.911 -4.808 19.811 1.00 97.31 453 VAL A O 1
ATOM 3718 N N . LEU A 1 454 ? -1.029 -5.505 18.905 1.00 97.81 454 LEU A N 1
ATOM 3719 C CA . LEU A 1 454 ? -1.767 -4.281 19.195 1.00 97.81 454 LEU A CA 1
ATOM 3720 C C . LEU A 1 454 ? -2.288 -4.390 20.625 1.00 97.81 454 LEU A C 1
ATOM 3722 O O . LEU A 1 454 ? -3.161 -5.201 20.917 1.00 97.81 454 LEU A O 1
ATOM 3726 N N . LYS A 1 455 ? -1.740 -3.583 21.531 1.00 98.25 455 LYS A N 1
ATOM 3727 C CA . LYS A 1 455 ? -2.166 -3.580 22.927 1.00 98.25 455 LYS A CA 1
ATOM 3728 C C . LYS A 1 455 ? -3.651 -3.266 23.034 1.00 98.25 455 LYS A C 1
ATOM 3730 O O . LYS A 1 455 ? -4.188 -2.522 22.217 1.00 98.25 455 LYS A O 1
ATOM 3735 N N . GLY A 1 456 ? -4.301 -3.792 24.054 1.00 97.56 456 GLY A N 1
ATOM 3736 C CA . GLY A 1 456 ? -5.677 -3.487 24.401 1.00 97.56 456 GLY A CA 1
ATOM 3737 C C . GLY A 1 456 ? -5.803 -2.167 25.162 1.00 97.56 456 GLY A C 1
ATOM 3738 O O . GLY A 1 456 ? -4.918 -1.304 25.109 1.00 97.56 456 GLY A O 1
ATOM 3739 N N . ILE A 1 457 ? -6.905 -2.005 25.887 1.00 98.12 457 ILE A N 1
ATOM 3740 C CA . ILE A 1 457 ? -7.185 -0.887 26.793 1.00 98.12 457 ILE A CA 1
ATOM 3741 C C . ILE A 1 457 ? -7.611 -1.503 28.119 1.00 98.12 457 ILE A C 1
ATOM 3743 O O . ILE A 1 457 ? -8.653 -2.148 28.186 1.00 98.12 457 ILE A O 1
ATOM 3747 N N . THR A 1 458 ? -6.820 -1.314 29.175 1.00 95.88 458 THR A N 1
ATOM 3748 C CA . THR A 1 458 ? -7.038 -2.028 30.445 1.00 95.88 458 THR A CA 1
ATOM 3749 C C . THR A 1 458 ? -8.306 -1.606 31.162 1.00 95.88 458 THR A C 1
ATOM 3751 O O . THR A 1 458 ? -8.855 -2.426 31.881 1.00 95.88 458 THR A O 1
ATOM 3754 N N . THR A 1 459 ? -8.756 -0.362 30.991 1.00 95.81 459 THR A N 1
ATOM 3755 C CA . THR A 1 459 ? -10.024 0.145 31.532 1.00 95.81 459 THR A CA 1
ATOM 3756 C C . THR A 1 459 ? -10.597 1.144 30.534 1.00 95.81 459 THR A C 1
ATOM 3758 O O . THR A 1 459 ? -10.035 2.225 30.357 1.00 95.81 459 THR A O 1
ATOM 3761 N N . LEU A 1 460 ? -11.678 0.766 29.854 1.00 97.12 460 LEU A N 1
ATOM 3762 C CA . LEU A 1 460 ? -12.437 1.659 28.977 1.00 97.12 460 LEU A CA 1
ATOM 3763 C C . LEU A 1 460 ? -13.546 2.378 29.760 1.00 97.12 460 LEU A C 1
ATOM 3765 O O . LEU A 1 460 ? -13.783 3.560 29.530 1.00 97.12 460 LEU A O 1
ATOM 3769 N N . ASP A 1 461 ? -14.195 1.665 30.681 1.00 97.88 461 ASP A N 1
ATOM 3770 C CA . ASP A 1 461 ? -15.235 2.157 31.591 1.00 97.88 461 ASP A CA 1
ATOM 3771 C C . ASP A 1 461 ? -15.316 1.214 32.800 1.00 97.88 461 ASP A C 1
ATOM 3773 O O . ASP A 1 461 ? -15.097 0.012 32.648 1.00 97.88 461 ASP A O 1
ATOM 3777 N N . GLU A 1 462 ? -15.582 1.731 33.995 1.00 97.12 462 GLU A N 1
ATOM 3778 C CA . GLU A 1 462 ? -15.542 0.950 35.238 1.00 97.12 462 GLU A CA 1
ATOM 3779 C C . GLU A 1 462 ? -16.378 1.613 36.332 1.00 97.12 462 GLU A C 1
ATOM 3781 O O . GLU A 1 462 ? -16.333 2.833 36.509 1.00 97.12 462 GLU A O 1
ATOM 3786 N N . ILE A 1 463 ? -17.125 0.801 37.079 1.00 96.38 463 ILE A N 1
ATOM 3787 C CA . ILE A 1 463 ? -17.830 1.205 38.298 1.00 96.38 463 ILE A CA 1
ATOM 3788 C C . ILE A 1 463 ? -17.604 0.175 39.408 1.00 96.38 463 ILE A C 1
ATOM 3790 O O . ILE A 1 463 ? -17.433 -1.018 39.148 1.00 96.38 463 ILE A O 1
ATOM 3794 N N . GLU A 1 464 ? -17.650 0.642 40.654 1.00 95.81 464 GLU A N 1
ATOM 3795 C CA . GLU A 1 464 ? -17.618 -0.203 41.847 1.00 95.81 464 GLU A CA 1
ATOM 3796 C C . GLU A 1 464 ? -18.993 -0.182 42.525 1.00 95.81 464 GLU A C 1
ATOM 3798 O O . GLU A 1 464 ? -19.443 0.849 43.025 1.00 95.81 464 GLU A O 1
ATOM 3803 N N . VAL A 1 465 ? -19.669 -1.326 42.530 1.00 94.12 465 VAL A N 1
ATOM 3804 C CA . VAL A 1 465 ? -20.989 -1.532 43.127 1.00 94.12 465 VAL A CA 1
ATOM 3805 C C . VAL A 1 465 ? -20.823 -1.981 44.572 1.00 94.12 465 VAL A C 1
ATOM 3807 O O . VAL A 1 465 ? -20.129 -2.953 44.853 1.00 94.12 465 VAL A O 1
ATOM 3810 N N . SER A 1 466 ? -21.459 -1.277 45.502 1.00 93.50 466 SER A N 1
ATOM 3811 C CA . SER A 1 466 ? -21.438 -1.615 46.925 1.00 93.50 466 SER A CA 1
ATOM 3812 C C . SER A 1 466 ? -22.732 -2.319 47.307 1.00 93.50 466 SER A C 1
ATOM 3814 O O . SER A 1 466 ? -23.795 -1.709 47.302 1.00 93.50 466 SER A O 1
ATOM 3816 N N . VAL A 1 467 ? -22.644 -3.596 47.658 1.00 90.19 467 VAL A N 1
ATOM 3817 C CA . VAL A 1 467 ? -23.776 -4.376 48.166 1.00 90.19 467 VAL A CA 1
ATOM 3818 C C . VAL A 1 467 ? -23.799 -4.265 49.680 1.00 90.19 467 VAL A C 1
ATOM 3820 O O . VAL A 1 467 ? -22.778 -4.539 50.321 1.00 90.19 467 VAL A O 1
ATOM 3823 N N . LYS A 1 468 ? -24.938 -3.850 50.235 1.00 86.88 468 LYS A N 1
ATOM 3824 C CA . LYS A 1 468 ? -25.183 -3.822 51.679 1.00 86.88 468 LYS A CA 1
ATOM 3825 C C . LYS A 1 468 ? -26.626 -4.206 51.973 1.00 86.88 468 LYS A C 1
ATOM 3827 O O . LYS A 1 468 ? -27.536 -3.482 51.574 1.00 86.88 468 LYS A O 1
ATOM 3832 N N . GLY A 1 469 ? -26.816 -5.322 52.662 1.00 82.56 469 GLY A N 1
ATOM 3833 C CA . GLY A 1 469 ? -28.133 -5.847 52.998 1.00 82.56 469 GLY A CA 1
ATOM 3834 C C . GLY A 1 469 ? -28.823 -6.564 51.835 1.00 82.56 469 GLY A C 1
ATOM 3835 O O . GLY A 1 469 ? -28.276 -6.775 50.741 1.00 82.56 469 GLY A O 1
ATOM 3836 N N . SER A 1 470 ? -30.066 -6.968 52.078 1.00 82.38 470 SER A N 1
ATOM 3837 C CA . SER A 1 470 ? -30.875 -7.733 51.123 1.00 82.38 470 SER A CA 1
ATOM 3838 C C . SER A 1 470 ? -32.316 -7.248 51.073 1.00 82.38 470 SER A C 1
ATOM 3840 O O . SER A 1 470 ? -32.803 -6.616 52.006 1.00 82.38 470 SER A O 1
ATOM 3842 N N . MET A 1 471 ? -33.026 -7.605 50.005 1.00 82.81 471 MET A N 1
ATOM 3843 C CA . MET A 1 471 ? -34.456 -7.333 49.840 1.00 82.81 471 MET A CA 1
ATOM 3844 C C . MET A 1 471 ? -35.300 -7.822 51.033 1.00 82.81 471 MET A C 1
ATOM 3846 O O . MET A 1 471 ? -36.355 -7.254 51.294 1.00 82.81 471 MET A O 1
ATOM 3850 N N . TYR A 1 472 ? -34.844 -8.829 51.792 1.00 80.69 472 TYR A N 1
ATOM 3851 C CA . TYR A 1 472 ? -35.558 -9.296 52.986 1.00 80.69 472 TYR A CA 1
ATOM 3852 C C . TYR A 1 472 ? -35.685 -8.230 54.081 1.00 80.69 472 TYR A C 1
ATOM 3854 O O . TYR A 1 472 ? -36.653 -8.254 54.839 1.00 80.69 472 TYR A O 1
ATOM 3862 N N . GLU A 1 473 ? -34.741 -7.292 54.149 1.00 70.50 473 GLU A N 1
ATOM 3863 C CA . GLU A 1 473 ? -34.753 -6.178 55.103 1.00 70.50 473 GLU A CA 1
ATOM 3864 C C . GLU A 1 473 ? -35.782 -5.101 54.738 1.00 70.50 473 GLU A C 1
ATOM 3866 O O . GLU A 1 473 ? -36.162 -4.327 55.605 1.00 70.50 473 GLU A O 1
ATOM 3871 N N . ASP A 1 474 ? -36.255 -5.070 53.487 1.00 66.56 474 ASP A N 1
ATOM 3872 C CA . ASP A 1 474 ? -37.305 -4.144 53.037 1.00 66.56 474 ASP A CA 1
ATOM 3873 C C . ASP A 1 474 ? -38.717 -4.747 53.159 1.00 66.56 474 ASP A C 1
ATOM 3875 O O . ASP A 1 474 ? -39.718 -4.042 53.022 1.00 66.56 474 ASP A O 1
ATOM 3879 N N . THR A 1 475 ? -38.810 -6.067 53.353 1.00 61.56 475 THR A N 1
ATOM 3880 C CA . THR A 1 475 ? -40.081 -6.809 53.457 1.00 61.56 475 THR A CA 1
ATOM 3881 C C . THR A 1 475 ? -40.513 -7.125 54.891 1.00 61.56 475 THR A C 1
ATOM 3883 O O . THR A 1 475 ? -41.626 -7.620 55.078 1.00 61.56 475 THR A O 1
ATOM 3886 N N . ASN A 1 476 ? -39.652 -6.853 55.874 1.00 42.94 476 ASN A N 1
ATOM 3887 C CA . ASN A 1 476 ? -39.936 -6.933 57.312 1.00 42.94 476 ASN A CA 1
ATOM 3888 C C . ASN A 1 476 ? -40.091 -5.529 57.894 1.00 42.94 476 ASN A C 1
ATOM 3890 O O . ASN A 1 476 ? -40.844 -5.402 58.886 1.00 42.94 476 ASN A O 1
#

Solvent-accessible surface area (backbone atoms only — not comparable to full-atom values): 26428 Å² total; per-residue (Å²): 113,47,78,50,73,43,27,42,35,41,71,47,76,45,76,74,26,66,77,51,47,30,84,64,45,77,43,70,58,72,74,40,70,45,75,65,96,72,86,88,80,68,64,42,80,46,60,45,76,58,63,53,66,74,62,32,36,5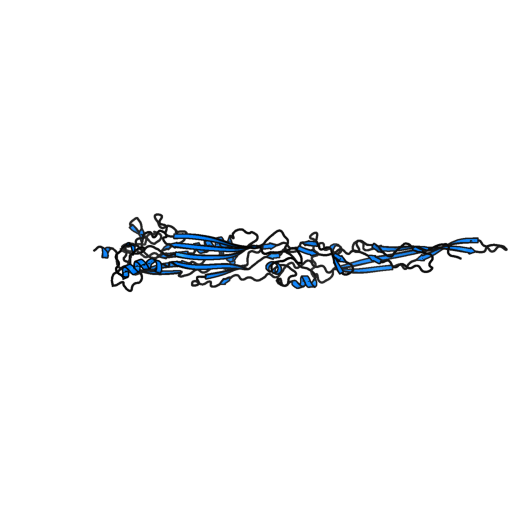0,84,78,75,37,71,61,86,62,98,54,46,90,58,55,53,71,50,75,40,41,36,39,35,42,35,40,35,44,28,38,30,38,32,74,48,71,58,99,53,99,83,53,89,48,51,80,47,78,51,73,50,74,50,69,50,85,63,52,71,50,77,46,80,48,72,44,73,58,82,70,81,70,83,74,71,70,74,83,88,60,60,68,41,58,47,60,66,38,48,82,47,52,51,34,41,37,33,20,48,35,66,78,43,80,40,55,28,26,29,70,44,63,45,65,50,100,84,68,48,75,46,73,80,39,85,30,63,45,82,50,64,33,68,45,66,49,76,23,38,33,38,41,37,56,45,73,76,39,44,52,70,66,69,44,40,55,16,45,53,27,16,74,70,65,52,82,59,69,80,47,42,71,48,31,58,44,51,57,55,80,95,38,70,90,46,88,41,33,25,36,18,44,40,39,56,33,68,59,36,28,38,33,37,35,40,37,34,38,43,63,43,71,60,91,66,86,57,65,66,54,55,52,52,50,51,53,59,55,65,29,41,36,43,33,28,39,51,48,20,45,50,97,88,66,48,54,13,21,70,66,59,45,77,44,55,75,54,89,97,40,64,48,82,46,73,24,69,44,36,69,90,53,23,49,28,71,93,74,44,56,42,47,44,80,50,76,50,80,44,78,77,46,80,43,70,62,52,66,31,71,50,95,87,47,68,57,38,64,77,53,37,33,51,31,53,30,24,65,74,28,72,30,30,62,40,27,75,76,67,66,38,46,51,26,55,39,89,90,71,61,41,25,43,36,32,38,37,37,44,38,39,41,30,32,21,78,76,65,58,86,36,36,26,20,59,71,46,72,66,44,80,34,50,40,38,34,29,32,49,66,42,64,31,60,80,44,99,51,62,58,25,78,53,40,64,48,52,22,24,76,69,73,42,75,52,64,37,33,32,57,62,32,52,66,72,79,76,109

Radius of gyration: 47.45 Å; Cα contacts (8 Å, |Δi|>4): 1095; chains: 1; bounding box: 104×38×157 Å

Sequence (476 aa):
GQWNGNAPGSLNVTNEATDLFREFSVTNNPPVNEAHTRIERNPEVNATLYRTDFGDDPVNHNWLNWLRPWEPKTRSGRVTYDGSVSRPYKYKYHCDEENCSGHTRHARASAEFDSGNNMRNIKALIYNGMETITPKIFDNKIDNNTTKKLQKNLYWTSKQEKFDVIRWMHHVDQNNVPYADIAVDGQYQRNFTQQCSAVNTWKVASSMAKDYKNSRDAARNRDYRKDEYDKAVFASDIDFEDVDYPIKSGYYFNPTGKYTFTVETVTYKTTRDDTKDHQELVNAVINVFRYESDLMYINDDGDPVNLKNELLPQSGSSYGRRSAVLTVEDATRGNGLVLFKVDSSYRKESVEEIQHSEETDGDTHQYWREILEGYDESGTGSSNYNYKYREYIKDGKNMYKITEKTTVTIEINPGNRKIYTHVHMPDGKYTVKAWIEDIDLTKINHEYKKLGVLKGITTLDEIEVSVKGSMYEDTN

Secondary structure (DSSP, 8-state):
-EE-S-EEEEEEEEES-TTTSEEEEEES-PPEEE--SS-----EEEEE--GGGGT-BGGGTB----S-TTSPEEEEEEEEEEEEEEEEEEEEE--SSTT---EEEEEEEEEEPPPEEEEEEEEE------S--PPPP---EEET-STT-SEEEEEEEPPPEEE-EEEEEEEE-TT--EEEEEEEE-SS-EEE--EEEEEEEEEEEE-HHHHHHHHHHHHHTT---GGG-SSB-B---GGGTT-SEEEEETSBB----EEEEEEEEEEEESSSSPPHHHHHHHHHHHHTEEEEE---EE-TTS-EE-TTSPBPPEETTEE----EEE-STT-EEGGGEE-EEEEEEEEEEEEEE----SSTTS---HHHHTTSTT-TTTT-HHHHHHH---EEEPTT---EEEEEEEEEEEEESTT----BBPTTPPSEEEEEEEEEPPEEGGGSSSGGGGG-EE--EEEEEEEEEEEEEETHHHH-

pLDDT: mean 91.89, std 7.16, range [42.94, 98.81]

Foldseek 3Di:
DFFDAWWWKFKDKDWPCCLAFDPKDKPQTDTGGGRDPDDDTDIDIHGDGDPVSLVADLQVPGHDPDPCLVFWRKDKTKMWIKMKIKTKDKDWDADPDDDTPTDIDIDIDMDMDDIDMDMDMDTHRGDQDDQDFDADDWDQAKPPLDQAAQKIKGKFKADKDKFWWWWWDFDADPVRDTDDIDIGTGNYIWIFIDIKMKMKGKDFPAFPLNVCVQLQVCLCVVPPPPVSNLAWHAHNDPVCNVPSAEHAAFFFHADWTKMKMKMKIKHKDQDQDDDPVRVLVVVLQLQQKKKKWQFWFADPVRATAEPQRHHFPDDPLATDTDMDIDGPVSQAHPPRQGFKDKDKDKDWPDKAWQDWDNDPPDDGHLSVLCGWACHVNSVRVVCCVVPVITMTGDPDTIMITTIMMMMMMMIGRPVSDTIHGRQRHDFDKMKIFIWGAKRQLCPPPGRSVSHGIRHIHGGNHMDIHTYDHGPVVVVD

Mean predicted aligned error: 9.27 Å